Protein AF-A0A9N8YVG3-F1 (afdb_monomer_lite)

InterPro domains:
  IPR013233 Glycosylphosphatidylinositol-mannosyltransferase I, PIG-X/PBN1 [PF08320] (342-556)
  IPR013233 Glycosylphosphatidylinositol-mannosyltransferase I, PIG-X/PBN1 [SM00780] (341-559)
  IPR042322 Protein Pbn1 [PTHR28533] (254-569)

Secondary structure (DSSP, 8-state):
---------------SSSHHHHHHHHHHHHHHHHHHHHHHHHHHHHHHHHHHHHHHT---SEEEEEEE-TTS-GGGGSSSSEEE-SSSEEEEEEEEEEEEEEEEEEHHHHHHHHT-SPPPP--S-EEEEEEEE-GGGGG-TTT-S-PPSEEEEEEE-TT--S-SS--TT-HHHHHHHHHHHHHSTTEEPGGGTT---SS--EEGGGPEEETTTTEEEEEE--SS----GGGSHHHHHHHHHHTSPPPSEEEEEEEEETTTTEEEEEEEEEEEEEEEEEEEEPPTT----EEEEEEEE-TTSSEEEEEEEEET---EEEEEEE----EEPPTT-EEEEE-S--BSS--EEEEEEEE-TT---EEEEEEEEETTEE--HHHHHHH-TT-EEEEEE---TT--TT-HHHHT--STT-EEEEEEEEEE--TTS-EEEEEEEE-EEPPPP--GGGTTTSEEEEEEEPPEEEEEE--TT-------S----TTHHHHTTT--SEEEEEEE-TTTTT--TTGGGSPPEEEEEEE---HHHHHHHHHHHHHHHHHHHHHHHHHHHHHHHHHHHHHHHTTT-

Foldseek 3Di:
DDDDDDDDDDDDDDDDPPPPVVVVVVVVVVVVVVCCVVVVVVVVVVCCVVVVVVVVVLPFQKEKEAEADPPDDPVPQPDDQWADPPQFKIKGAQGFGKIKMKGKDFPQVVCVVQLVDDADDDDFWKKKKKKAAAPVNLRNPPFADRFDHFIKIKIFTPPDPDDQDDDLPRPVVLSVQVVCCSQQVQEDRPVCVPPDDPDHHDDQNLWWGFPPTSITIDGFDDPPDRPFLCNGSVQVVCCVVVPNFGFRMKIWMWTDDPPVRGTMIMIMTMHGDGRDMDMRGHDPPDPRKYKYWYWYQDPVSFKTWTWIDIRSPNDIDTDIDGALDLAQDPPQWAKAWAFPDLEDFKTKIKIKIWDAAPDFWKKKWKFWWAQQKEAAVVVCCVVCVPWPKGKIAARDPPPDQPPVSVVVCPGRHSTHMIMITIDTDDRHHRDIDIDIGIMGGDAHAQDPVCLPVQWDKDKTFGIWMKIFDQDVPDDDDDNPRYQHHPPVCSVCVPRRGRIYTHYHPPVVVVDDPVCVSDGDIYIHIGGYDNNVVVVVVVVVVVVVVVVVVVVVVVVVVVVVVVVVVVVVVVVVD

pLDDT: mean 71.84, std 16.84, range [27.84, 98.44]

Radius of gyration: 35.67 Å; chains: 1; bounding box: 128×99×120 Å

Organism: NCBI:txid144539

Sequence (573 aa):
MQLEMISIMRESRGTKNLKGRQHAQLETQKHISITMIIFYPSVALVIVLVLLPRLALSLARHRYSYVFDSSIPESSIQGDVLKNIGSDTVKISNFTGIKEWKMAVRLGEFTEKILQEELPPWKPEWKVRFQMLSPDAEELAPFLTRALPGFHVGLDLWNASSTPRLDINDEAFVMACRYLYKIFPIFLCPHHEGEHRSHAWIDLKQSITLPRSRTYLHQFHANGRRIVVSDSRFGNYALLKNGWKQPVAIDLNILFDSKNNMDMLELRMLWKLKEQSEEIIRPNQSEERVEVGVFESLHDGNSYIGVRSIIGDNKILPTLVTLPAVYLSKESHFFNSTIPTPHGFHPSFLTEITIPPGSFCEYHIVHSLPDSYFVDPYQIEELFPDGDIEIWGDTDLEKPVNNPTSLYAEGWMSTGSVVKIRTRIDGINASTVKFSLPIHLRYHHAAEYYKYMGYLTVNAFWPYVIENCIDETRVHDEVLFAPVPLPLSLILSEERGRIRYVMPNYDRLGLDSHAKYSYPAESINVPIGESDMSQTILFWTMIAVICGSFWLSMAVIRFVMRMQADKVENKMD

Structure (mmCIF, N/CA/C/O backbone):
data_AF-A0A9N8YVG3-F1
#
_entry.id   AF-A0A9N8YVG3-F1
#
loop_
_atom_site.group_PDB
_atom_site.id
_atom_site.type_symbol
_atom_site.label_atom_id
_atom_site.label_alt_id
_atom_site.label_comp_id
_atom_site.label_asym_id
_atom_site.label_entity_id
_atom_site.label_seq_id
_atom_site.pdbx_PDB_ins_code
_atom_site.Cartn_x
_atom_site.Cartn_y
_atom_site.Cartn_z
_atom_site.occupancy
_atom_site.B_iso_or_equiv
_atom_site.auth_seq_id
_atom_site.auth_comp_id
_atom_site.auth_asym_id
_atom_site.auth_atom_id
_atom_site.pdbx_PDB_model_num
ATOM 1 N N . MET A 1 1 ? -99.533 -69.921 33.816 1.00 36.56 1 MET A N 1
ATOM 2 C CA . MET A 1 1 ? -98.890 -71.215 33.501 1.00 36.56 1 MET A CA 1
ATOM 3 C C . MET A 1 1 ? -97.397 -70.951 33.456 1.00 36.56 1 MET A C 1
ATOM 5 O O . MET A 1 1 ? -96.966 -70.246 32.561 1.00 36.56 1 MET A O 1
ATOM 9 N N . GLN A 1 2 ? -96.735 -71.069 34.611 1.00 29.97 2 GLN A N 1
ATOM 10 C CA . GLN A 1 2 ? -95.995 -72.271 35.056 1.00 29.97 2 GLN A CA 1
ATOM 11 C C . GLN A 1 2 ? -94.694 -72.416 34.246 1.00 29.97 2 GLN A C 1
ATOM 13 O O . GLN A 1 2 ? -94.769 -72.532 33.031 1.00 29.97 2 GLN A O 1
ATOM 18 N N . LEU A 1 3 ? -93.541 -72.100 34.867 1.00 30.67 3 LEU A N 1
ATOM 19 C CA . LEU A 1 3 ? -92.579 -73.068 35.463 1.00 30.67 3 LEU A CA 1
ATOM 20 C C . LEU A 1 3 ? -91.916 -73.873 34.335 1.00 30.67 3 LEU A C 1
ATOM 22 O O . LEU A 1 3 ? -92.625 -74.449 33.528 1.00 30.67 3 LEU A O 1
ATOM 26 N N . GLU A 1 4 ? -90.610 -73.956 34.115 1.00 35.47 4 GLU A N 1
ATOM 27 C CA . GLU A 1 4 ? -89.355 -73.971 34.886 1.00 35.47 4 GLU A CA 1
ATOM 28 C C . GLU A 1 4 ? -88.252 -73.934 33.775 1.00 35.47 4 GLU A C 1
ATOM 30 O O . GLU A 1 4 ? -88.567 -74.122 32.606 1.00 35.47 4 GLU A O 1
ATOM 35 N N . MET A 1 5 ? -86.949 -73.705 33.929 1.00 28.89 5 MET A N 1
ATOM 36 C CA . MET A 1 5 ? -86.030 -73.914 35.031 1.00 28.89 5 MET A CA 1
ATOM 37 C C . MET A 1 5 ? -84.721 -73.173 34.708 1.00 28.89 5 MET A C 1
ATOM 39 O O . MET A 1 5 ? -84.254 -73.115 33.572 1.00 28.89 5 MET A O 1
ATOM 43 N N . ILE A 1 6 ? -84.140 -72.636 35.768 1.00 36.25 6 ILE A N 1
ATOM 44 C CA . ILE A 1 6 ? -82.787 -72.106 35.927 1.00 36.25 6 ILE A CA 1
ATOM 45 C C . ILE A 1 6 ? -81.729 -73.117 35.457 1.00 36.25 6 ILE A C 1
ATOM 47 O O . ILE A 1 6 ? -81.899 -74.299 35.735 1.00 36.25 6 ILE A O 1
ATOM 51 N N . SER A 1 7 ? -80.609 -72.655 34.872 1.00 27.84 7 SER A N 1
ATOM 52 C CA . SER A 1 7 ? -79.250 -73.040 35.318 1.00 27.84 7 SER A CA 1
ATOM 53 C C . SER A 1 7 ? -78.126 -72.522 34.397 1.00 27.84 7 SER A C 1
ATOM 55 O O . SER A 1 7 ? -77.933 -73.023 33.297 1.00 27.84 7 SER A O 1
ATOM 57 N N . ILE A 1 8 ? -77.355 -71.566 34.944 1.00 30.44 8 ILE A N 1
ATOM 58 C CA . ILE A 1 8 ? -75.891 -71.385 34.800 1.00 30.44 8 ILE A CA 1
ATOM 59 C C . ILE A 1 8 ? -75.408 -70.809 33.444 1.00 30.44 8 ILE A C 1
ATOM 61 O O . ILE A 1 8 ? -75.393 -71.473 32.419 1.00 30.44 8 ILE A O 1
ATOM 65 N N . MET A 1 9 ? -75.141 -69.492 33.354 1.00 29.53 9 MET A N 1
ATOM 66 C CA . MET A 1 9 ? -73.842 -68.833 33.660 1.00 29.53 9 MET A CA 1
ATOM 67 C C . MET A 1 9 ? -72.653 -69.505 32.940 1.00 29.53 9 MET A C 1
ATOM 69 O O . MET A 1 9 ? -72.474 -70.701 33.030 1.00 29.53 9 MET A O 1
ATOM 73 N N . ARG A 1 10 ? -71.719 -68.838 32.270 1.00 32.53 10 ARG A N 1
ATOM 74 C CA . ARG A 1 10 ? -71.312 -67.436 32.208 1.00 32.53 10 ARG A CA 1
ATOM 75 C C . ARG A 1 10 ? -70.245 -67.375 31.100 1.00 32.53 10 ARG A C 1
ATOM 77 O O . ARG A 1 10 ? -69.530 -68.345 30.885 1.00 32.53 10 ARG A O 1
ATOM 84 N N . GLU A 1 11 ? -70.093 -66.195 30.507 1.00 37.47 11 GLU A N 1
ATOM 85 C CA . GLU A 1 11 ? -68.784 -65.687 30.067 1.00 37.47 11 GLU A CA 1
ATOM 86 C C . GLU A 1 11 ? -68.186 -66.230 28.754 1.00 37.47 11 GLU A C 1
ATOM 88 O O . GLU A 1 11 ? -67.237 -66.998 28.737 1.00 37.47 11 GLU A O 1
ATOM 93 N N . SER A 1 12 ? -68.681 -65.723 27.620 1.00 35.38 12 SER A N 1
ATOM 94 C CA . SER A 1 12 ? -67.827 -65.379 26.466 1.00 35.38 12 SER A CA 1
ATOM 95 C C . SER A 1 12 ? -68.665 -64.683 25.397 1.00 35.38 12 SER A C 1
ATOM 97 O O . SER A 1 12 ? -69.186 -65.326 24.491 1.00 35.38 12 SER A O 1
ATOM 99 N N . ARG A 1 13 ? -68.862 -63.365 25.529 1.00 40.19 13 ARG A N 1
ATOM 100 C CA . ARG A 1 13 ? -69.284 -62.459 24.439 1.00 40.19 13 ARG A CA 1
ATOM 101 C C . ARG A 1 13 ? -69.320 -61.032 24.972 1.00 40.19 13 ARG A C 1
ATOM 103 O O . ARG A 1 13 ? -70.320 -60.591 25.524 1.00 40.19 13 ARG A O 1
ATOM 110 N N . GLY A 1 14 ? -68.211 -60.312 24.825 1.00 45.19 14 GLY A N 1
ATOM 111 C CA . GLY A 1 14 ? -68.167 -58.924 25.280 1.00 45.19 14 GLY A CA 1
ATOM 112 C C . GLY A 1 14 ? -66.909 -58.127 24.958 1.00 45.19 14 GLY A C 1
ATOM 113 O O . GLY A 1 14 ? -66.644 -57.167 25.661 1.00 45.19 14 GLY A O 1
ATOM 114 N N . THR A 1 15 ? -66.114 -58.476 23.942 1.00 43.78 15 THR A N 1
ATOM 115 C CA . THR A 1 15 ? -64.891 -57.710 23.615 1.00 43.78 15 THR A CA 1
ATOM 116 C C . THR A 1 15 ? -64.570 -57.718 22.120 1.00 43.78 15 THR A C 1
ATOM 118 O O . THR A 1 15 ? -63.541 -58.232 21.696 1.00 43.78 15 THR A O 1
ATOM 121 N N . LYS A 1 16 ? -65.428 -57.128 21.276 1.00 45.59 16 LYS A N 1
ATOM 122 C CA . LYS A 1 16 ? -65.040 -56.856 19.873 1.00 45.59 16 LYS A CA 1
ATOM 123 C C . LYS A 1 16 ? -65.354 -55.467 19.315 1.00 45.59 16 LYS A C 1
ATOM 125 O O . LYS A 1 16 ? -65.009 -55.231 18.170 1.00 45.59 16 LYS A O 1
ATOM 130 N N . ASN A 1 17 ? -65.873 -54.514 20.098 1.00 48.78 17 ASN A N 1
ATOM 131 C CA . ASN A 1 17 ? -66.231 -53.190 19.552 1.00 48.78 17 ASN A CA 1
ATOM 132 C C . ASN A 1 17 ? -65.726 -51.957 20.327 1.00 48.78 17 ASN A C 1
ATOM 134 O O . ASN A 1 17 ? -66.303 -50.883 20.203 1.00 48.78 17 ASN A O 1
ATOM 138 N N . LEU A 1 18 ? -64.608 -52.061 21.060 1.00 48.44 18 LEU A N 1
ATOM 139 C CA . LEU A 1 18 ? -63.914 -50.878 21.615 1.00 48.44 18 LEU A CA 1
ATOM 140 C C . LEU A 1 18 ? -62.474 -50.657 21.114 1.00 48.44 18 LEU A C 1
ATOM 142 O O . LEU A 1 18 ? -61.937 -49.570 21.302 1.00 48.44 18 LEU A O 1
ATOM 146 N N . LYS A 1 19 ? -61.860 -51.613 20.400 1.00 45.62 19 LYS A N 1
ATOM 147 C CA . LYS A 1 19 ? -60.481 -51.456 19.888 1.00 45.62 19 LYS A CA 1
ATOM 148 C C . LYS A 1 19 ? -60.361 -50.606 18.614 1.00 45.62 19 LYS A C 1
ATOM 150 O O . LYS A 1 19 ? -59.285 -50.087 18.351 1.00 45.62 19 LYS A O 1
ATOM 155 N N . GLY A 1 20 ? -61.445 -50.409 17.857 1.00 46.62 20 GLY A N 1
ATOM 156 C CA . GLY A 1 20 ? -61.409 -49.640 16.602 1.00 46.62 20 GLY A CA 1
ATOM 157 C C . GLY A 1 20 ? -61.396 -48.115 16.781 1.00 46.62 20 GLY A C 1
ATOM 158 O O . GLY A 1 20 ? -60.776 -47.413 15.993 1.00 46.62 20 GLY A O 1
ATOM 159 N N . ARG A 1 21 ? -62.032 -47.583 17.837 1.00 47.38 21 ARG A N 1
ATOM 160 C CA . ARG A 1 21 ? -62.096 -46.125 18.075 1.00 47.38 21 ARG A CA 1
ATOM 161 C C . ARG A 1 21 ? -60.892 -45.567 18.836 1.00 47.38 21 ARG A C 1
ATOM 163 O O . ARG A 1 21 ? -60.502 -44.436 18.574 1.00 47.38 21 ARG A O 1
ATOM 170 N N . GLN A 1 22 ? -60.261 -46.357 19.708 1.00 49.31 22 GLN A N 1
ATOM 171 C CA . GLN A 1 22 ? -59.043 -45.921 20.403 1.00 49.31 22 GLN A CA 1
ATOM 172 C C . GLN A 1 22 ? -57.807 -45.916 19.489 1.00 49.31 22 GLN A C 1
ATOM 174 O O . GLN A 1 22 ? -56.940 -45.070 19.671 1.00 49.31 22 GLN A O 1
ATOM 179 N N . HIS A 1 23 ? -57.746 -46.775 18.462 1.00 52.50 23 HIS A N 1
ATOM 180 C CA . HIS A 1 23 ? -56.621 -46.778 17.516 1.00 52.50 23 HIS A CA 1
ATOM 181 C C . HIS A 1 23 ? -56.635 -45.556 16.582 1.00 52.50 23 HIS A C 1
ATOM 183 O O . HIS A 1 23 ? -55.593 -44.948 16.357 1.00 52.50 23 HIS A O 1
ATOM 189 N N . ALA A 1 24 ? -57.821 -45.129 16.133 1.00 53.97 24 ALA A N 1
ATOM 190 C CA . ALA A 1 24 ? -57.967 -43.947 15.282 1.00 53.97 24 ALA A CA 1
ATOM 191 C C . ALA A 1 24 ? -57.684 -42.627 16.031 1.00 53.97 24 ALA A C 1
ATOM 193 O O . ALA A 1 24 ? -57.132 -41.698 15.442 1.00 53.97 24 ALA A O 1
ATOM 194 N N . GLN A 1 25 ? -58.006 -42.540 17.332 1.00 52.88 25 GLN A N 1
ATOM 195 C CA . GLN A 1 25 ? -57.648 -41.379 18.164 1.00 52.88 25 GLN A CA 1
ATOM 196 C C . GLN A 1 25 ? -56.152 -41.340 18.509 1.00 52.88 25 GLN A C 1
ATOM 198 O O . GLN A 1 25 ? -55.569 -40.261 18.552 1.00 52.88 25 GLN A O 1
ATOM 203 N N . LEU A 1 26 ? -55.504 -42.495 18.695 1.00 53.09 26 LEU A N 1
ATOM 204 C CA . LEU A 1 26 ? -54.068 -42.549 18.980 1.00 53.09 26 LEU A CA 1
ATOM 205 C C . LEU A 1 26 ? -53.206 -42.228 17.742 1.00 53.09 26 LEU A C 1
ATOM 207 O O . LEU A 1 26 ? -52.159 -41.599 17.878 1.00 53.09 26 LEU A O 1
ATOM 211 N N . GLU A 1 27 ? -53.642 -42.610 16.536 1.00 53.16 27 GLU A N 1
ATOM 212 C CA . GLU A 1 27 ? -52.952 -42.267 15.279 1.00 53.16 27 GLU A CA 1
ATOM 213 C C . GLU A 1 27 ? -53.104 -40.793 14.902 1.00 53.16 27 GLU A C 1
ATOM 215 O O . GLU A 1 27 ? -52.125 -40.159 14.506 1.00 53.16 27 GLU A O 1
ATOM 220 N N . THR A 1 28 ? -54.286 -40.203 15.100 1.00 54.78 28 THR A N 1
ATOM 221 C CA . THR A 1 28 ? -54.475 -38.759 14.877 1.00 54.78 28 THR A CA 1
ATOM 222 C C . THR A 1 28 ? -53.720 -37.917 15.907 1.00 54.78 28 THR A C 1
ATOM 224 O O . THR A 1 28 ? -53.119 -36.910 15.539 1.00 54.78 28 THR A O 1
ATOM 227 N N . GLN A 1 29 ? -53.637 -38.354 17.168 1.00 51.03 29 GLN A N 1
ATOM 228 C CA . GLN A 1 29 ? -52.849 -37.661 18.193 1.00 51.03 29 GLN A CA 1
ATOM 229 C C . GLN A 1 29 ? -51.329 -37.820 17.979 1.00 51.03 29 GLN A C 1
ATOM 231 O O . GLN A 1 29 ? -50.582 -36.866 18.204 1.00 51.03 29 GLN A O 1
ATOM 236 N N . LYS A 1 30 ? -50.858 -38.967 17.457 1.00 52.41 30 LYS A N 1
ATOM 237 C CA . LYS A 1 30 ? -49.458 -39.137 17.020 1.00 52.41 30 LYS A CA 1
ATOM 238 C C . LYS A 1 30 ? -49.111 -38.261 15.820 1.00 52.41 30 LYS A C 1
ATOM 240 O O . LYS A 1 30 ? -48.041 -37.658 15.821 1.00 52.41 30 LYS A O 1
ATOM 245 N N . HIS A 1 31 ? -49.998 -38.144 14.832 1.00 52.66 31 HIS A N 1
ATOM 246 C CA . HIS A 1 31 ? -49.749 -37.274 13.683 1.00 52.66 31 HIS A CA 1
ATOM 247 C C . HIS A 1 31 ? -49.721 -35.795 14.073 1.00 52.66 31 HIS A C 1
ATOM 249 O O . HIS A 1 31 ? -48.783 -35.110 13.689 1.00 52.66 31 HIS A O 1
ATOM 255 N N . ILE A 1 32 ? -50.639 -35.321 14.923 1.00 53.12 32 ILE A N 1
ATOM 256 C CA . ILE A 1 32 ? -50.623 -33.927 15.401 1.00 53.12 32 ILE A CA 1
ATOM 257 C C . ILE A 1 32 ? -49.344 -33.628 16.202 1.00 53.12 32 ILE A C 1
ATOM 259 O O . ILE A 1 32 ? -48.733 -32.576 16.012 1.00 53.12 32 ILE A O 1
ATOM 263 N N . SER A 1 33 ? -48.882 -34.567 17.036 1.00 51.03 33 SER A N 1
ATOM 264 C CA . SER A 1 33 ? -47.662 -34.376 17.828 1.00 51.03 33 SER A CA 1
ATOM 265 C C . SER A 1 33 ? -46.388 -34.401 16.972 1.00 51.03 33 SER A C 1
ATOM 267 O O . SER A 1 33 ? -45.477 -33.621 17.229 1.00 51.03 33 SER A O 1
ATOM 269 N N . ILE A 1 34 ? -46.319 -35.237 15.930 1.00 53.53 34 ILE A N 1
ATOM 270 C CA . ILE A 1 34 ? -45.168 -35.286 15.011 1.00 53.53 34 ILE A CA 1
ATOM 271 C C . ILE A 1 34 ? -45.144 -34.051 14.099 1.00 53.53 34 ILE A C 1
ATOM 273 O O . ILE A 1 34 ? -44.081 -33.471 13.892 1.00 53.53 34 ILE A O 1
ATOM 277 N N . THR A 1 35 ? -46.296 -33.581 13.608 1.00 52.19 35 THR A N 1
ATOM 278 C CA . THR A 1 35 ? -46.354 -32.356 12.799 1.00 52.19 35 THR A CA 1
ATOM 279 C C . THR A 1 35 ? -45.975 -31.124 13.624 1.00 52.19 35 THR A C 1
ATOM 281 O O . THR A 1 35 ? -45.230 -30.292 13.120 1.00 52.19 35 THR A O 1
ATOM 284 N N . MET A 1 36 ? -46.373 -31.029 14.901 1.00 49.59 36 MET A N 1
ATOM 285 C CA . MET A 1 36 ? -45.924 -29.948 15.796 1.00 49.59 36 MET A CA 1
ATOM 286 C C . MET A 1 36 ? -44.421 -30.007 16.103 1.00 49.59 36 MET A C 1
ATOM 288 O O . MET A 1 36 ? -43.774 -28.962 16.110 1.00 49.59 36 MET A O 1
ATOM 292 N N . ILE A 1 37 ? -43.856 -31.202 16.309 1.00 53.69 37 ILE A N 1
ATOM 293 C CA . ILE A 1 37 ? -42.420 -31.382 16.590 1.00 53.69 37 ILE A CA 1
ATOM 294 C C . ILE A 1 37 ? -41.556 -31.080 15.360 1.00 53.69 37 ILE A C 1
ATOM 296 O O . ILE A 1 37 ? -40.416 -30.669 15.528 1.00 53.69 37 ILE A O 1
ATOM 300 N N . ILE A 1 38 ? -42.076 -31.230 14.138 1.00 54.78 38 ILE A N 1
ATOM 301 C CA . ILE A 1 38 ? -41.337 -30.894 12.912 1.00 54.78 38 ILE A CA 1
ATOM 302 C C . ILE A 1 38 ? -41.535 -29.421 12.527 1.00 54.78 38 ILE A C 1
ATOM 304 O O . ILE A 1 38 ? -40.559 -28.765 12.181 1.00 54.78 38 ILE A O 1
ATOM 308 N N . PHE A 1 39 ? -42.748 -28.861 12.646 1.00 54.56 39 PHE A N 1
ATOM 309 C CA . PHE A 1 39 ? -43.013 -27.472 12.241 1.00 54.56 39 PHE A CA 1
ATOM 310 C C . PHE A 1 39 ? -42.345 -26.433 13.149 1.00 54.56 39 PHE A C 1
ATOM 312 O O . PHE A 1 39 ? -41.814 -25.443 12.643 1.00 54.56 39 PHE A O 1
ATOM 319 N N . TYR A 1 40 ? -42.338 -26.641 14.471 1.00 58.41 40 TYR A N 1
ATOM 320 C CA . TYR A 1 40 ? -41.759 -25.676 15.413 1.00 58.41 40 TYR A CA 1
ATOM 321 C C . TYR A 1 40 ? -40.253 -25.435 15.236 1.00 58.41 40 TYR A C 1
ATOM 323 O O . TYR A 1 40 ? -39.871 -24.266 15.182 1.00 58.41 40 TYR A O 1
ATOM 331 N N . PRO A 1 41 ? -39.384 -26.455 15.103 1.00 61.75 41 PRO A N 1
ATOM 332 C CA . PRO A 1 41 ? -37.966 -26.217 14.874 1.00 61.75 41 PRO A CA 1
ATOM 333 C C . PRO A 1 41 ? -37.706 -25.613 13.498 1.00 61.75 41 PRO A C 1
ATOM 335 O O . PRO A 1 41 ? -36.829 -24.771 13.403 1.00 61.75 41 PRO A O 1
ATOM 338 N N . SER A 1 42 ? -38.481 -25.932 12.454 1.00 61.41 42 SER A N 1
ATOM 339 C CA . SER A 1 42 ? -38.318 -25.273 11.149 1.00 61.41 42 SER A CA 1
ATOM 340 C C . SER A 1 42 ? -38.755 -23.805 11.159 1.00 61.41 42 SER A C 1
ATOM 342 O O . SER A 1 42 ? -38.078 -22.975 10.564 1.00 61.41 42 SER A O 1
ATOM 344 N N . VAL A 1 43 ? -39.825 -23.444 11.875 1.00 71.19 43 VAL A N 1
ATOM 345 C CA . VAL A 1 43 ? -40.247 -22.039 12.011 1.00 71.19 43 VAL A CA 1
ATOM 346 C C . VAL A 1 43 ? -39.293 -21.274 12.926 1.00 71.19 43 VAL A C 1
ATOM 348 O O . VAL A 1 43 ? -38.905 -20.162 12.590 1.00 71.19 43 VAL A O 1
ATOM 351 N N . ALA A 1 44 ? -38.845 -21.872 14.033 1.00 70.81 44 ALA A N 1
ATOM 352 C CA . ALA A 1 44 ? -37.829 -21.280 14.896 1.00 70.81 44 ALA A CA 1
ATOM 353 C C . ALA A 1 44 ? -36.493 -21.121 14.160 1.00 70.81 44 ALA A C 1
ATOM 355 O O . ALA A 1 44 ? -35.896 -20.063 14.263 1.00 70.81 44 ALA A O 1
ATOM 356 N N . LEU A 1 45 ? -36.063 -22.103 13.361 1.00 72.19 45 LEU A N 1
ATOM 357 C CA . LEU A 1 45 ? -34.856 -22.030 12.536 1.00 72.19 45 LEU A CA 1
ATOM 358 C C . LEU A 1 45 ? -34.985 -20.958 11.454 1.00 72.19 45 LEU A C 1
ATOM 360 O O . LEU A 1 45 ? -34.037 -20.220 11.247 1.00 72.19 45 LEU A O 1
ATOM 364 N N . VAL A 1 46 ? -36.140 -20.814 10.800 1.00 71.62 46 VAL A N 1
ATOM 365 C CA . VAL A 1 46 ? -36.370 -19.737 9.822 1.00 71.62 46 VAL A CA 1
ATOM 366 C C . VAL A 1 46 ? -36.404 -18.373 10.511 1.00 71.62 46 VAL A C 1
ATOM 368 O O . VAL A 1 46 ? -35.791 -17.437 10.019 1.00 71.62 46 VAL A O 1
ATOM 371 N N . ILE A 1 47 ? -37.043 -18.244 11.675 1.00 71.00 47 ILE A N 1
ATOM 372 C CA . ILE A 1 47 ? -37.036 -17.003 12.463 1.00 71.00 47 ILE A CA 1
ATOM 373 C C . ILE A 1 47 ? -35.615 -16.675 12.933 1.00 71.00 47 ILE A C 1
ATOM 375 O O . ILE A 1 47 ? -35.196 -15.534 12.824 1.00 71.00 47 ILE A O 1
ATOM 379 N N . VAL A 1 48 ? -34.853 -17.663 13.394 1.00 70.81 48 VAL A N 1
ATOM 380 C CA . VAL A 1 48 ? -33.447 -17.542 13.799 1.00 70.81 48 VAL A CA 1
ATOM 381 C C . VAL A 1 48 ? -32.588 -17.158 12.593 1.00 70.81 48 VAL A C 1
ATOM 383 O O . VAL A 1 48 ? -31.887 -16.163 12.667 1.00 70.81 48 VAL A O 1
ATOM 386 N N . LEU A 1 49 ? -32.717 -17.828 11.447 1.00 65.06 49 LEU A N 1
ATOM 387 C CA . LEU A 1 49 ? -31.974 -17.535 10.215 1.00 65.06 49 LEU A CA 1
ATOM 388 C C . LEU A 1 49 ? -32.376 -16.215 9.544 1.00 65.06 49 LEU A C 1
ATOM 390 O O . LEU A 1 49 ? -31.569 -15.655 8.815 1.00 65.06 49 LEU A O 1
ATOM 394 N N . VAL A 1 50 ? -33.589 -15.702 9.767 1.00 63.62 50 VAL A N 1
ATOM 395 C CA . VAL A 1 50 ? -34.060 -14.427 9.193 1.00 63.62 50 VAL A CA 1
ATOM 396 C C . VAL A 1 50 ? -33.837 -13.256 10.155 1.00 63.62 50 VAL A C 1
ATOM 398 O O . VAL A 1 50 ? -33.529 -12.148 9.714 1.00 63.62 50 VAL A O 1
ATOM 401 N N . LEU A 1 51 ? -33.957 -13.474 11.468 1.00 56.75 51 LEU A N 1
ATOM 402 C CA . LEU A 1 51 ? -33.725 -12.443 12.480 1.00 56.75 51 LEU A CA 1
ATOM 403 C C . LEU A 1 51 ? -32.256 -12.321 12.878 1.00 56.75 51 LEU A C 1
ATOM 405 O O . LEU A 1 51 ? -31.842 -11.196 13.126 1.00 56.75 51 LEU A O 1
ATOM 409 N N . LEU A 1 52 ? -31.453 -13.395 12.910 1.00 53.81 52 LEU A N 1
ATOM 410 C CA . LEU A 1 52 ? -30.021 -13.299 13.246 1.00 53.81 52 LEU A CA 1
ATOM 411 C C . LEU A 1 52 ? -29.243 -12.396 12.291 1.00 53.81 52 LEU A C 1
ATOM 413 O O . LEU A 1 52 ? -28.493 -11.573 12.799 1.00 53.81 52 LEU A O 1
ATOM 417 N N . PRO A 1 53 ? -29.430 -12.443 10.957 1.00 46.28 53 PRO A N 1
ATOM 418 C CA . PRO A 1 53 ? -28.762 -11.503 10.063 1.00 46.28 53 PRO A CA 1
ATOM 419 C C . PRO A 1 53 ? -29.232 -10.068 10.300 1.00 46.28 53 PRO A C 1
ATOM 421 O O . PRO A 1 53 ? -28.428 -9.146 10.278 1.00 46.28 53 PRO A O 1
ATOM 424 N N . ARG A 1 54 ? -30.522 -9.859 10.599 1.00 45.81 54 ARG A N 1
ATOM 425 C CA . ARG A 1 54 ? -31.056 -8.524 10.922 1.00 45.81 54 ARG A CA 1
ATOM 426 C C . ARG A 1 54 ? -30.563 -7.998 12.276 1.00 45.81 54 ARG A C 1
ATOM 428 O O . ARG A 1 54 ? -30.369 -6.797 12.415 1.00 45.81 54 ARG A O 1
ATOM 435 N N . LEU A 1 55 ? -30.323 -8.880 13.247 1.00 48.56 55 LEU A N 1
ATOM 436 C CA . LEU A 1 55 ? -29.677 -8.569 14.527 1.00 48.56 55 LEU A CA 1
ATOM 437 C C . LEU A 1 55 ? -28.173 -8.330 14.361 1.00 48.56 55 LEU A C 1
ATOM 439 O O . LEU A 1 55 ? -27.641 -7.426 14.996 1.00 48.56 55 LEU A O 1
ATOM 443 N N . ALA A 1 56 ? -27.510 -9.068 13.472 1.00 44.72 56 ALA A N 1
ATOM 444 C CA . ALA A 1 56 ? -26.114 -8.854 13.109 1.00 44.72 56 ALA A CA 1
ATOM 445 C C . ALA A 1 56 ? -25.922 -7.550 12.319 1.00 44.72 56 ALA A C 1
ATOM 447 O O . ALA A 1 56 ? -24.886 -6.920 12.434 1.00 44.72 56 ALA A O 1
ATOM 448 N N . LEU A 1 57 ? -26.936 -7.078 11.587 1.00 42.69 57 LEU A N 1
ATOM 449 C CA . LEU A 1 57 ? -26.937 -5.764 10.930 1.00 42.69 57 LEU A CA 1
ATOM 450 C C . LEU A 1 57 ? -27.381 -4.607 11.842 1.00 42.69 57 LEU A C 1
ATOM 452 O O . LEU A 1 57 ? -27.299 -3.452 11.431 1.00 42.69 57 LEU A O 1
ATOM 456 N N . SER A 1 58 ? -27.744 -4.873 13.104 1.00 44.09 58 SER A N 1
ATOM 457 C CA . SER A 1 58 ? -27.836 -3.849 14.162 1.00 44.09 58 SER A CA 1
ATOM 458 C C . SER A 1 58 ? -26.438 -3.451 14.678 1.00 44.09 58 SER A C 1
ATOM 460 O O . SER A 1 58 ? -26.254 -3.136 15.861 1.00 44.09 58 SER A O 1
ATOM 462 N N . LEU A 1 59 ? -25.436 -3.478 13.803 1.00 56.72 59 LEU A N 1
ATOM 463 C CA . LEU A 1 59 ? -24.123 -2.915 14.066 1.00 56.72 59 LEU A CA 1
ATOM 464 C C . LEU A 1 59 ? -24.292 -1.414 14.286 1.00 56.72 59 LEU A C 1
ATOM 466 O O . LEU A 1 59 ? -25.010 -0.729 13.554 1.00 56.72 59 LEU A O 1
ATOM 470 N N . ALA A 1 60 ? -23.662 -0.906 15.341 1.00 57.44 60 ALA A N 1
ATOM 471 C CA . ALA A 1 60 ? -23.578 0.523 15.570 1.00 57.44 60 ALA A CA 1
ATOM 472 C C . ALA A 1 60 ? -23.027 1.196 14.303 1.00 57.44 60 ALA A C 1
ATOM 474 O O . ALA A 1 60 ? -21.926 0.871 13.857 1.00 57.44 60 ALA A O 1
ATOM 475 N N . ARG A 1 61 ? -23.797 2.120 13.708 1.00 80.44 61 ARG A N 1
ATOM 476 C CA . ARG A 1 61 ? -23.376 2.842 12.492 1.00 80.44 61 ARG A CA 1
ATOM 477 C C . ARG A 1 61 ? -22.125 3.672 12.739 1.00 80.44 61 ARG A C 1
ATOM 479 O O . ARG A 1 61 ? -21.357 3.898 11.812 1.00 80.44 61 ARG A O 1
ATOM 486 N N . HIS A 1 62 ? -21.930 4.106 13.983 1.00 85.56 62 HIS A N 1
ATOM 487 C CA . HIS A 1 62 ? -20.745 4.813 14.435 1.00 85.56 62 HIS A CA 1
ATOM 488 C C . HIS A 1 62 ? -20.090 4.058 15.582 1.00 85.56 62 HIS A C 1
ATOM 490 O O . HIS A 1 62 ? -20.741 3.720 16.574 1.00 85.56 62 HIS A O 1
ATOM 496 N N . ARG A 1 63 ? -18.783 3.867 15.465 1.00 89.00 63 ARG A N 1
ATOM 497 C CA . ARG A 1 63 ? -17.933 3.301 16.499 1.00 89.00 63 ARG A CA 1
ATOM 498 C C . ARG A 1 63 ? -16.776 4.247 16.763 1.00 89.00 63 ARG A C 1
ATOM 500 O O . ARG A 1 63 ? -16.109 4.700 15.836 1.00 89.00 63 ARG A O 1
ATOM 507 N N . TYR A 1 64 ? -16.536 4.519 18.032 1.00 90.88 64 TYR A N 1
ATOM 508 C CA . TYR A 1 64 ? -15.368 5.233 18.511 1.00 90.88 64 TYR A CA 1
ATOM 509 C C . TYR A 1 64 ? -14.554 4.277 19.372 1.00 90.88 64 TYR A C 1
ATOM 511 O O . TYR A 1 64 ? -15.097 3.642 20.273 1.00 90.88 64 TYR A O 1
ATOM 519 N N . SER A 1 65 ? -13.271 4.131 19.074 1.00 90.06 65 SER A N 1
ATOM 520 C CA . SER A 1 65 ? -12.360 3.266 19.821 1.00 90.06 65 SER A CA 1
ATOM 521 C C . SER A 1 65 ? -11.135 4.063 20.232 1.00 90.06 65 SER A C 1
ATOM 523 O O . SER A 1 65 ? -10.515 4.724 19.410 1.00 90.06 65 SER A O 1
ATOM 525 N N . TYR A 1 66 ? -10.809 4.031 21.514 1.00 90.12 66 TYR A N 1
ATOM 526 C CA . TYR A 1 66 ? -9.691 4.754 22.102 1.00 90.12 66 TYR A CA 1
ATOM 527 C C . TYR A 1 66 ? -8.727 3.718 22.656 1.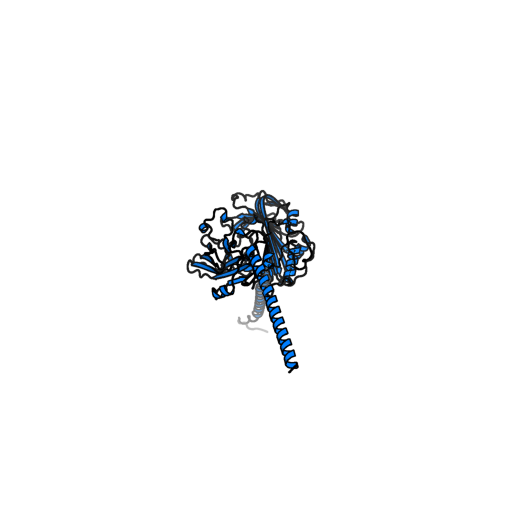00 90.12 66 TYR A C 1
ATOM 529 O O . TYR A 1 66 ? -9.128 2.929 23.502 1.00 90.12 66 TYR A O 1
ATOM 537 N N . VAL A 1 67 ? -7.491 3.685 22.166 1.00 87.31 67 VAL A N 1
ATOM 538 C CA . VAL A 1 67 ? -6.453 2.762 22.643 1.00 87.31 67 VAL A CA 1
ATOM 539 C C . VAL A 1 67 ? -5.301 3.548 23.237 1.00 87.31 67 VAL A C 1
ATOM 541 O O . VAL A 1 67 ? -4.710 4.392 22.558 1.00 87.31 67 VAL A O 1
ATOM 544 N N . PHE A 1 68 ? -5.011 3.290 24.510 1.00 85.25 68 PHE A N 1
ATOM 545 C CA . PHE A 1 68 ? -3.905 3.932 25.209 1.00 85.25 68 PHE A CA 1
ATOM 546 C C . PHE A 1 68 ? -2.564 3.630 24.542 1.00 85.25 68 PHE A C 1
ATOM 548 O O . PHE A 1 68 ? -2.336 2.543 24.010 1.00 85.25 68 PHE A O 1
ATOM 555 N N . ASP A 1 69 ? -1.674 4.616 24.587 1.00 79.56 69 ASP A N 1
ATOM 556 C CA . ASP A 1 69 ? -0.275 4.401 24.242 1.00 79.56 69 ASP A CA 1
ATOM 557 C C . ASP A 1 69 ? 0.345 3.419 25.252 1.00 79.56 69 ASP A C 1
ATOM 559 O O . ASP A 1 69 ? 0.153 3.561 26.460 1.00 79.56 69 ASP A O 1
ATOM 563 N N . SER A 1 70 ? 1.106 2.443 24.752 1.00 69.25 70 SER A N 1
ATOM 564 C CA . SER A 1 70 ? 1.842 1.434 25.534 1.00 69.25 70 SER A CA 1
ATOM 565 C C . SER A 1 70 ? 2.734 1.996 26.653 1.00 69.25 70 SER A C 1
ATOM 567 O O . SER A 1 70 ? 3.146 1.262 27.546 1.00 69.25 70 SER A O 1
ATOM 569 N N . SER A 1 71 ? 3.049 3.291 26.606 1.00 65.62 71 SER A N 1
ATOM 570 C CA . SER A 1 71 ? 3.836 3.998 27.620 1.00 65.62 71 SER A CA 1
ATOM 571 C C . SER A 1 71 ? 3.056 4.397 28.884 1.00 65.62 71 SER A C 1
ATOM 573 O O . SER A 1 71 ? 3.661 4.894 29.838 1.00 65.62 71 SER A O 1
ATOM 575 N N . ILE A 1 72 ? 1.735 4.205 28.920 1.00 65.69 72 ILE A N 1
ATOM 576 C CA . ILE A 1 72 ? 0.876 4.612 30.039 1.00 65.69 72 ILE A CA 1
ATOM 577 C C . ILE A 1 72 ? 0.685 3.422 31.000 1.00 65.69 72 ILE A C 1
ATOM 579 O O . ILE A 1 72 ? 0.412 2.320 30.542 1.00 65.69 72 ILE A O 1
ATOM 583 N N . PRO A 1 73 ? 0.834 3.603 32.326 1.00 67.12 73 PRO A N 1
ATOM 584 C CA . PRO A 1 73 ? 0.735 2.504 33.288 1.00 67.12 73 PRO A CA 1
ATOM 585 C C . PRO A 1 73 ? -0.672 1.874 33.366 1.00 67.12 73 PRO A C 1
ATOM 587 O O . PRO A 1 73 ? -1.678 2.591 33.358 1.00 67.12 73 PRO A O 1
ATOM 590 N N . GLU A 1 74 ? -0.712 0.549 33.580 1.00 63.00 74 GLU A N 1
ATOM 591 C CA . GLU A 1 74 ? -1.911 -0.324 33.668 1.00 63.00 74 GLU A CA 1
ATOM 592 C C . GLU A 1 74 ? -2.974 0.112 34.691 1.00 63.00 74 GLU A C 1
ATOM 594 O O . GLU A 1 74 ? -4.122 -0.329 34.673 1.00 63.00 74 GLU A O 1
ATOM 599 N N . SER A 1 75 ? -2.629 1.007 35.616 1.00 60.66 75 SER A N 1
ATOM 600 C CA . SER A 1 75 ? -3.571 1.550 36.598 1.00 60.66 75 SER A CA 1
ATOM 601 C C . SER A 1 75 ? -4.477 2.659 36.045 1.00 60.66 75 SER A C 1
ATOM 603 O O . SER A 1 75 ? -5.354 3.142 36.765 1.00 60.66 75 SER A O 1
ATOM 605 N N . SER A 1 76 ? -4.292 3.076 34.790 1.00 58.94 76 SER A N 1
ATOM 606 C CA . SER A 1 76 ? -4.951 4.251 34.207 1.00 58.94 76 SER A CA 1
ATOM 607 C C . SER A 1 76 ? -6.409 4.036 33.770 1.00 58.94 76 SER A C 1
ATOM 609 O O . SER A 1 76 ? -7.154 5.015 33.703 1.00 58.94 76 SER A O 1
ATOM 611 N N . ILE A 1 77 ? -6.887 2.794 33.582 1.00 64.44 77 ILE A N 1
ATOM 612 C CA . ILE A 1 77 ? -8.319 2.512 33.311 1.00 64.44 77 ILE A CA 1
ATOM 613 C C . ILE A 1 77 ? -9.177 2.483 34.599 1.00 64.44 77 ILE A C 1
ATOM 615 O O . ILE A 1 77 ? -10.269 1.909 34.642 1.00 64.44 77 ILE A O 1
ATOM 619 N N . GLN A 1 78 ? -8.740 3.109 35.692 1.00 60.09 78 GLN A N 1
ATOM 620 C CA . GLN A 1 78 ? -9.601 3.247 36.867 1.00 60.09 78 GLN A CA 1
ATOM 621 C C . GLN A 1 78 ? -10.714 4.275 36.615 1.00 60.09 78 GLN A C 1
ATOM 623 O O . GLN A 1 78 ? -10.515 5.472 36.772 1.00 60.09 78 GLN A O 1
ATOM 628 N N . GLY A 1 79 ? -11.893 3.772 36.225 1.00 61.66 79 GLY A N 1
ATOM 629 C CA . GLY A 1 79 ? -13.244 4.313 36.472 1.00 61.66 79 GLY A CA 1
ATOM 630 C C . GLY A 1 79 ? -13.662 5.640 35.824 1.00 61.66 79 GLY A C 1
ATOM 631 O O . GLY A 1 79 ? -14.835 5.794 35.491 1.00 61.66 79 GLY A O 1
ATOM 632 N N . ASP A 1 80 ? -12.740 6.573 35.609 1.00 79.75 80 ASP A N 1
ATOM 633 C CA . ASP A 1 80 ? -13.062 7.968 35.285 1.00 79.75 80 ASP A CA 1
ATOM 634 C C . ASP A 1 80 ? -12.794 8.341 33.824 1.00 79.75 80 ASP A C 1
ATOM 636 O O . ASP A 1 80 ? -13.229 9.402 33.361 1.00 79.75 80 ASP A O 1
ATOM 640 N N . VAL A 1 81 ? -12.108 7.472 33.075 1.00 87.06 81 VAL A N 1
ATOM 641 C CA . VAL A 1 81 ? -11.777 7.756 31.675 1.00 87.06 81 VAL A CA 1
ATOM 642 C C . VAL A 1 81 ? -13.036 7.794 30.824 1.00 87.06 81 VAL A C 1
ATOM 644 O O . VAL A 1 81 ? -13.163 8.713 30.032 1.00 87.06 81 VAL A O 1
ATOM 647 N N . LEU A 1 82 ? -13.972 6.854 30.996 1.00 88.56 82 LEU A N 1
ATOM 648 C CA . LEU A 1 82 ? -15.212 6.775 30.220 1.00 88.56 82 LEU A CA 1
ATOM 649 C C . LEU A 1 82 ? -16.427 6.979 31.129 1.00 88.56 82 LEU A C 1
ATOM 651 O O . LEU A 1 82 ? -16.678 6.172 32.021 1.00 88.56 82 LEU A O 1
ATOM 655 N N . LYS A 1 83 ? -17.219 8.023 30.876 1.00 91.31 83 LYS A N 1
ATOM 656 C CA . LYS A 1 83 ? -18.393 8.354 31.692 1.00 91.31 83 LYS A CA 1
ATOM 657 C C . LYS A 1 83 ? -19.599 8.715 30.836 1.00 91.31 83 LYS A C 1
ATOM 659 O O . LYS A 1 83 ? -19.524 9.605 29.997 1.00 91.31 83 LYS A O 1
ATOM 664 N N . ASN A 1 84 ? -20.744 8.095 31.107 1.00 89.81 84 ASN A N 1
ATOM 665 C CA . ASN A 1 84 ? -22.014 8.504 30.506 1.00 89.81 84 ASN A CA 1
ATOM 666 C C . ASN A 1 84 ? -22.476 9.831 31.145 1.00 89.81 84 ASN A C 1
ATOM 668 O O . ASN A 1 84 ? -22.677 9.906 32.359 1.00 89.81 84 ASN A O 1
ATOM 672 N N . ILE A 1 85 ? -22.639 10.880 30.336 1.00 92.94 85 ILE A N 1
ATOM 673 C CA . ILE A 1 85 ? -23.216 12.174 30.728 1.00 92.94 85 ILE A CA 1
ATOM 674 C C . ILE A 1 85 ? -24.651 12.223 30.196 1.00 92.94 85 ILE A C 1
ATOM 676 O O . ILE A 1 85 ? -24.961 12.888 29.214 1.00 92.94 85 ILE A O 1
ATOM 680 N N . GLY A 1 86 ? -25.539 11.470 30.842 1.00 89.12 86 GLY A N 1
ATOM 681 C CA . GLY A 1 86 ? -26.928 11.314 30.400 1.00 89.12 86 GLY A CA 1
ATOM 682 C C . GLY A 1 86 ? -27.115 10.199 29.368 1.00 89.12 86 GLY A C 1
ATOM 683 O O . GLY A 1 86 ? -26.252 9.339 29.213 1.00 89.12 86 GLY A O 1
ATOM 684 N N . SER A 1 87 ? -28.273 10.199 28.700 1.00 89.12 87 SER A N 1
ATOM 685 C CA . SER A 1 87 ? -28.666 9.171 27.722 1.00 89.12 87 SER A CA 1
ATOM 686 C C . SER A 1 87 ? -27.930 9.284 26.394 1.00 89.12 87 SER A C 1
ATOM 688 O O . SER A 1 87 ? -27.733 8.278 25.720 1.00 89.12 87 SER A O 1
ATOM 690 N N . ASP A 1 88 ? -27.536 10.498 26.017 1.00 91.38 88 ASP A N 1
ATOM 691 C CA . ASP A 1 88 ? -27.112 10.811 24.651 1.00 91.38 88 ASP A CA 1
ATOM 692 C C . ASP A 1 88 ? -25.664 11.284 24.555 1.00 91.38 88 ASP A C 1
ATOM 694 O O . ASP A 1 88 ? -25.202 11.595 23.461 1.00 91.38 88 ASP A O 1
ATOM 698 N N . THR A 1 89 ? -24.926 11.305 25.665 1.00 92.00 89 THR A N 1
ATOM 699 C CA . THR A 1 89 ? -23.542 11.783 25.669 1.00 92.00 89 THR A CA 1
ATOM 700 C C . THR A 1 89 ? -22.642 10.862 26.469 1.00 92.00 89 THR A C 1
ATOM 702 O O . THR A 1 89 ? -22.957 10.455 27.588 1.00 92.00 89 THR A O 1
ATOM 705 N N . VAL A 1 90 ? -21.470 10.581 25.911 1.00 93.12 90 VAL A N 1
ATOM 706 C CA . VAL A 1 90 ? -20.385 9.865 26.576 1.00 93.12 90 VAL A CA 1
ATOM 707 C C . VAL A 1 90 ? -19.160 10.757 26.590 1.00 93.12 90 VAL A C 1
ATOM 709 O O . VAL A 1 90 ? -18.733 11.250 25.551 1.00 93.12 90 VAL A O 1
ATOM 712 N N . LYS A 1 91 ? -18.591 10.977 27.771 1.00 94.50 91 LYS A N 1
ATOM 713 C CA . LYS A 1 91 ? -17.368 11.746 27.956 1.00 94.50 91 LYS A CA 1
ATOM 714 C C . LYS A 1 91 ? -16.179 10.830 28.143 1.00 94.50 91 LYS A C 1
ATOM 716 O O . LYS A 1 91 ? -16.235 9.875 28.917 1.00 94.50 91 LYS A O 1
ATOM 721 N N . ILE A 1 92 ? -15.103 11.198 27.469 1.00 93.19 92 ILE A N 1
ATOM 722 C CA . ILE A 1 92 ? -13.778 10.634 27.617 1.00 93.19 92 ILE A CA 1
ATOM 723 C C . ILE A 1 92 ? -12.893 11.696 28.251 1.00 93.19 92 ILE A C 1
ATOM 725 O O . ILE A 1 92 ? -12.843 12.819 27.751 1.00 93.19 92 ILE A O 1
ATOM 729 N N . SER A 1 93 ? -12.237 11.378 29.362 1.00 93.12 93 SER A N 1
ATOM 730 C CA . SER A 1 93 ? -11.454 12.348 30.135 1.00 93.12 93 SER A CA 1
ATOM 731 C C . SER A 1 93 ? -9.960 12.039 30.067 1.00 93.12 93 SER A C 1
ATOM 733 O O . SER A 1 93 ? -9.562 10.899 30.283 1.00 93.12 93 SER A O 1
ATOM 735 N N . ASN A 1 94 ? -9.144 13.069 29.818 1.00 89.94 94 ASN A N 1
ATOM 736 C CA . ASN A 1 94 ? -7.672 13.037 29.882 1.00 89.94 94 ASN A CA 1
ATOM 737 C C . ASN A 1 94 ? -7.014 11.873 29.118 1.00 89.94 94 ASN A C 1
ATOM 739 O O . ASN A 1 94 ? -6.078 11.242 29.603 1.00 89.94 94 ASN A O 1
ATOM 743 N N . PHE A 1 95 ? -7.493 11.589 27.911 1.00 89.75 95 PHE A N 1
ATOM 744 C CA . PHE A 1 95 ? -6.997 10.485 27.107 1.00 89.75 95 PHE A CA 1
ATOM 745 C C . PHE A 1 95 ? -5.726 10.859 26.327 1.00 89.75 95 PHE A C 1
ATOM 747 O O . PHE A 1 95 ? -5.669 11.890 25.647 1.00 89.75 95 PHE A O 1
ATOM 754 N N . THR A 1 96 ? -4.732 9.972 26.385 1.00 88.69 96 THR A N 1
ATOM 755 C CA . THR A 1 96 ? -3.508 10.005 25.576 1.00 88.69 96 THR A CA 1
ATOM 756 C C . THR A 1 96 ? -3.361 8.659 24.880 1.00 88.69 96 THR A C 1
ATOM 758 O O . THR A 1 96 ? -3.374 7.619 25.532 1.00 88.69 96 THR A O 1
ATOM 761 N N . GLY A 1 97 ? -3.237 8.668 23.558 1.00 88.25 97 GLY A N 1
ATOM 762 C CA . GLY A 1 97 ? -3.197 7.446 22.762 1.00 88.25 97 GLY A CA 1
ATOM 763 C C . GLY A 1 97 ? -3.787 7.659 21.378 1.00 88.25 97 GLY A C 1
ATOM 764 O O . GLY A 1 97 ? -3.752 8.764 20.831 1.00 88.25 97 GLY A O 1
ATOM 765 N N . ILE A 1 98 ? -4.354 6.603 20.808 1.00 87.12 98 ILE A N 1
ATOM 766 C CA . ILE A 1 98 ? -4.929 6.624 19.466 1.00 87.12 98 ILE A CA 1
ATOM 767 C C . ILE A 1 98 ? -6.448 6.566 19.563 1.00 87.12 98 ILE A C 1
ATOM 769 O O . ILE A 1 98 ? -7.016 5.695 20.219 1.00 87.12 98 ILE A O 1
ATOM 773 N N . LYS A 1 99 ? -7.108 7.491 18.873 1.00 90.50 99 LYS A N 1
ATOM 774 C CA . LYS A 1 99 ? -8.548 7.475 18.639 1.00 90.50 99 LYS A CA 1
ATOM 775 C C . LYS A 1 99 ? -8.813 6.961 17.238 1.00 90.50 99 LYS A C 1
ATOM 777 O O . LYS A 1 99 ? -8.289 7.497 16.268 1.00 90.50 99 LYS A O 1
ATOM 782 N N . GLU A 1 100 ? -9.705 6.001 17.135 1.00 88.44 100 GLU A N 1
ATOM 783 C CA . GLU A 1 100 ? -10.318 5.543 15.907 1.00 88.44 100 GLU A CA 1
ATOM 784 C C . GLU A 1 100 ? -11.787 5.955 15.891 1.00 88.44 100 GLU A C 1
ATOM 786 O O . GLU A 1 100 ? -12.523 5.771 16.860 1.00 88.44 100 GLU A O 1
ATOM 791 N N . TRP A 1 101 ? -12.224 6.490 14.759 1.00 89.69 101 TRP A N 1
ATOM 792 C CA . TRP A 1 101 ? -13.632 6.606 14.425 1.00 89.69 101 TRP A CA 1
ATOM 793 C C . TRP A 1 101 ? -13.903 5.766 13.192 1.00 89.69 101 TRP A C 1
ATOM 795 O O . TRP A 1 101 ? -13.256 5.945 12.162 1.00 89.69 101 TRP A O 1
ATOM 805 N N . LYS A 1 102 ? -14.873 4.869 13.305 1.00 86.62 102 LYS A N 1
ATOM 806 C CA . LYS A 1 102 ? -15.337 4.007 12.231 1.00 86.62 102 LYS A CA 1
ATOM 807 C C . LYS A 1 102 ? -16.821 4.250 12.008 1.00 86.62 102 LYS A C 1
ATOM 809 O O . LYS A 1 102 ? -17.601 4.346 12.955 1.00 86.62 102 LYS A O 1
ATOM 814 N N . MET A 1 103 ? -17.209 4.356 10.750 1.00 85.94 103 MET A N 1
ATOM 815 C CA . MET A 1 103 ? -18.580 4.568 10.329 1.00 85.94 103 MET A CA 1
ATOM 816 C C . MET A 1 103 ? -18.911 3.613 9.191 1.00 85.94 103 MET A C 1
ATOM 818 O O . MET A 1 103 ? -18.155 3.538 8.231 1.00 85.94 103 MET A O 1
ATOM 822 N N . ALA A 1 104 ? -20.045 2.927 9.289 1.00 85.75 104 ALA A N 1
ATOM 823 C CA . ALA A 1 104 ? -20.588 2.093 8.224 1.00 85.75 104 ALA A CA 1
ATOM 824 C C . ALA A 1 104 ? -21.989 2.596 7.866 1.00 85.75 104 ALA A C 1
ATOM 826 O O . ALA A 1 104 ? -22.904 2.560 8.691 1.00 85.75 104 ALA A O 1
ATOM 827 N N . VAL A 1 105 ? -22.148 3.107 6.649 1.00 85.81 105 VAL A N 1
ATOM 828 C CA . VAL A 1 105 ? -23.390 3.728 6.166 1.00 85.81 105 VAL A CA 1
ATOM 829 C C . VAL A 1 105 ? -23.659 3.329 4.726 1.00 85.81 105 VAL A C 1
ATOM 831 O O . VAL A 1 105 ? -22.751 2.899 4.020 1.00 85.81 105 VAL A O 1
ATOM 834 N N . ARG A 1 106 ? -24.902 3.504 4.274 1.00 84.94 106 ARG A N 1
ATOM 835 C CA . ARG A 1 106 ? -25.196 3.400 2.846 1.00 84.94 106 ARG A CA 1
ATOM 836 C C . ARG A 1 106 ? -24.563 4.556 2.092 1.00 84.94 106 ARG A C 1
ATOM 838 O O . ARG A 1 106 ? -24.572 5.690 2.579 1.00 84.94 106 ARG A O 1
ATOM 845 N N . LEU A 1 107 ? -24.038 4.283 0.908 1.00 80.88 107 LEU A N 1
ATOM 846 C CA . LEU A 1 107 ? -23.371 5.295 0.107 1.00 80.88 107 LEU A CA 1
ATOM 847 C C . LEU A 1 107 ? -24.340 6.402 -0.316 1.00 80.88 107 LEU A C 1
ATOM 849 O O . LEU A 1 107 ? -23.988 7.570 -0.186 1.00 80.88 107 LEU A O 1
ATOM 853 N N . GLY A 1 108 ? -25.572 6.060 -0.709 1.00 78.44 108 GLY A N 1
ATOM 854 C CA . GLY A 1 108 ? -26.625 7.047 -0.985 1.00 78.44 108 GLY A CA 1
ATOM 855 C C . GLY A 1 108 ? -26.862 8.014 0.185 1.00 78.44 108 GLY A C 1
ATOM 856 O O . GLY A 1 108 ? -26.701 9.226 0.027 1.00 78.44 108 GLY A O 1
ATOM 857 N N . GLU A 1 109 ? -27.119 7.475 1.388 1.00 79.69 109 GLU A N 1
ATOM 858 C CA . GLU A 1 109 ? -27.316 8.266 2.621 1.00 79.69 109 GLU A CA 1
ATOM 859 C C . GLU A 1 109 ? -26.113 9.175 2.918 1.00 79.69 109 GLU A C 1
ATOM 861 O O . GLU A 1 109 ? -26.258 10.313 3.373 1.00 79.69 109 GLU A O 1
ATOM 866 N N . PHE A 1 110 ? -24.907 8.660 2.681 1.00 76.19 110 PHE A N 1
ATOM 867 C CA . PHE A 1 110 ? -23.671 9.398 2.876 1.00 76.19 110 PHE A CA 1
ATOM 868 C C . PHE A 1 110 ? -23.547 10.564 1.885 1.00 76.19 110 PHE A C 1
ATOM 870 O O . PHE A 1 110 ? -23.220 11.687 2.278 1.00 76.19 110 PHE A O 1
ATOM 877 N N . THR A 1 111 ? -23.835 10.324 0.607 1.00 73.69 111 THR A N 1
ATOM 878 C CA . THR A 1 111 ? -23.704 11.339 -0.442 1.00 73.69 111 THR A CA 1
ATOM 879 C C . THR A 1 111 ? -24.746 12.438 -0.368 1.00 73.69 111 THR A C 1
ATOM 881 O O . THR A 1 111 ? -24.388 13.601 -0.539 1.00 73.69 111 THR A O 1
ATOM 884 N N . GLU A 1 112 ? -25.984 12.126 0.007 1.00 76.62 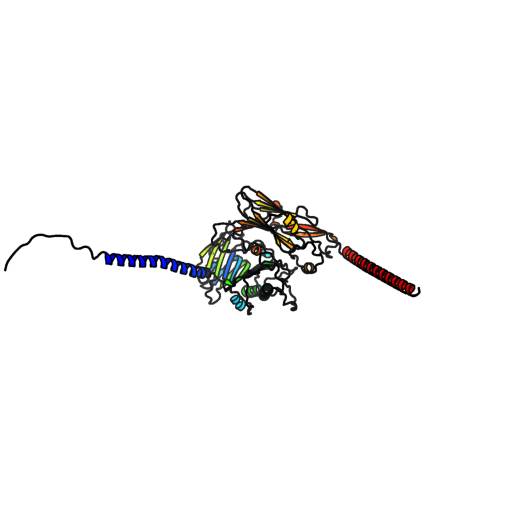112 GLU A N 1
ATOM 885 C CA . GLU A 1 112 ? -27.002 13.147 0.267 1.00 76.62 112 GLU A CA 1
ATOM 886 C C . GLU A 1 112 ? -26.575 14.079 1.408 1.00 76.62 112 GLU A C 1
ATOM 888 O O . GLU A 1 112 ? -26.664 15.302 1.290 1.00 76.62 112 GLU A O 1
ATOM 893 N N . LYS A 1 113 ? -26.049 13.509 2.501 1.00 70.69 113 LYS A N 1
ATOM 894 C CA . LYS A 1 113 ? -25.642 14.282 3.683 1.00 70.69 113 LYS A CA 1
ATOM 895 C C . LYS A 1 113 ? -24.380 15.113 3.461 1.00 70.69 113 LYS A C 1
ATOM 897 O O . LYS A 1 113 ? -24.297 16.218 3.995 1.00 70.69 113 LYS A O 1
ATOM 902 N N . ILE A 1 114 ? -23.381 14.579 2.752 1.00 68.31 114 ILE A N 1
ATOM 903 C CA . ILE A 1 114 ? -22.043 15.196 2.667 1.00 68.31 114 ILE A CA 1
ATOM 904 C C . ILE A 1 114 ? -21.774 15.845 1.311 1.00 68.31 114 ILE A C 1
ATOM 906 O O . ILE A 1 114 ? -21.170 16.915 1.260 1.00 68.31 114 ILE A O 1
ATOM 910 N N . LEU A 1 115 ? -22.186 15.211 0.214 1.00 67.38 115 LEU A N 1
ATOM 911 C CA . LEU A 1 115 ? -21.891 15.702 -1.131 1.00 67.38 115 LEU A CA 1
ATOM 912 C C . LEU A 1 115 ? -22.993 16.605 -1.686 1.00 67.38 115 LEU A C 1
ATOM 914 O O . LEU A 1 115 ? -22.678 17.409 -2.555 1.00 67.38 115 LEU A O 1
ATOM 918 N N . GLN A 1 116 ? -24.229 16.505 -1.173 1.00 74.12 116 GLN A N 1
ATOM 919 C CA . GLN A 1 116 ? -25.416 17.209 -1.690 1.00 74.12 116 GLN A CA 1
ATOM 920 C C . GLN A 1 116 ? -25.645 16.973 -3.193 1.00 74.12 116 GLN A C 1
ATOM 922 O O . GLN A 1 116 ? -26.215 17.804 -3.895 1.00 74.12 116 GLN A O 1
ATOM 927 N N . GLU A 1 117 ? -25.177 15.835 -3.697 1.00 67.00 117 GLU A N 1
ATOM 928 C CA . GLU A 1 117 ? -25.193 15.488 -5.111 1.00 67.00 117 GLU A CA 1
ATOM 929 C C . GLU A 1 117 ? -25.597 14.025 -5.266 1.00 67.00 117 GLU A C 1
ATOM 931 O O . GLU A 1 117 ? -25.087 13.158 -4.553 1.00 67.00 117 GLU A O 1
ATOM 936 N N . GLU A 1 118 ? -26.450 13.743 -6.251 1.00 65.94 118 GLU A N 1
ATOM 937 C CA . GLU A 1 118 ? -26.727 12.370 -6.659 1.00 65.94 118 GLU A CA 1
ATOM 938 C C . GLU A 1 118 ? -25.496 11.762 -7.347 1.00 65.94 118 GLU A C 1
ATOM 940 O O . GLU A 1 118 ? -24.746 12.408 -8.099 1.00 65.94 118 GLU A O 1
ATOM 945 N N . LEU A 1 119 ? -25.265 10.490 -7.052 1.00 64.44 119 LEU A N 1
ATOM 946 C CA . LEU A 1 119 ? -24.257 9.687 -7.718 1.00 64.44 119 LEU A CA 1
ATOM 947 C C . LEU A 1 119 ? -24.873 8.979 -8.927 1.00 64.44 119 LEU A C 1
ATOM 949 O O . LEU A 1 119 ? -26.051 8.621 -8.888 1.00 64.44 119 LEU A O 1
ATOM 953 N N . PRO A 1 120 ? -24.098 8.751 -9.999 1.00 64.06 120 PRO A N 1
ATOM 954 C CA . PRO A 1 120 ? -24.591 7.989 -11.137 1.00 64.06 120 PRO A CA 1
ATOM 955 C C . PRO A 1 120 ? -24.983 6.556 -10.716 1.00 64.06 120 PRO A C 1
ATOM 957 O O . PRO A 1 120 ? -24.309 5.966 -9.870 1.00 64.06 120 PRO A O 1
ATOM 960 N N . PRO A 1 121 ? -26.047 5.974 -11.300 1.00 62.81 121 PRO A N 1
ATOM 961 C CA . PRO A 1 121 ? -26.450 4.595 -11.024 1.00 62.81 121 PRO A CA 1
ATOM 962 C C . PRO A 1 121 ? -25.362 3.598 -11.458 1.00 62.81 121 PRO A C 1
ATOM 964 O O . PRO A 1 121 ? -24.710 3.796 -12.482 1.00 62.81 121 PRO A O 1
ATOM 967 N N . TRP A 1 122 ? -25.190 2.506 -10.705 1.00 63.62 122 TRP A N 1
ATOM 968 C CA . TRP A 1 122 ? -24.103 1.531 -10.893 1.00 63.62 122 TRP A CA 1
ATOM 969 C C . TRP A 1 122 ? -24.615 0.128 -11.264 1.00 63.62 122 TRP A C 1
ATOM 971 O O . TRP A 1 122 ? -25.729 -0.248 -10.890 1.00 63.62 122 TRP A O 1
ATOM 981 N N . LYS A 1 123 ? -23.810 -0.662 -11.999 1.00 57.00 123 LYS A N 1
ATOM 982 C CA . LYS A 1 123 ? -24.191 -2.013 -12.480 1.00 57.00 123 LYS A CA 1
ATOM 983 C C . LYS A 1 123 ? -23.124 -3.135 -12.505 1.00 57.00 123 LYS A C 1
ATOM 985 O O . LYS A 1 123 ? -23.473 -4.228 -12.945 1.00 57.00 123 LYS A O 1
ATOM 990 N N . PRO A 1 124 ? -21.904 -2.973 -11.967 1.00 59.66 124 PRO A N 1
ATOM 991 C CA . PRO A 1 124 ? -21.119 -4.131 -11.510 1.00 59.66 124 PRO A CA 1
ATOM 992 C C . PRO A 1 124 ? -20.912 -4.158 -9.984 1.00 59.66 124 PRO A C 1
ATOM 994 O O . PRO A 1 124 ? -21.173 -3.173 -9.299 1.00 59.66 124 PRO A O 1
ATOM 997 N N . GLU A 1 125 ? -20.457 -5.299 -9.450 1.00 69.12 125 GLU A N 1
ATOM 998 C CA . GLU A 1 125 ? -19.929 -5.426 -8.080 1.00 69.12 125 GLU A CA 1
ATOM 999 C C . GLU A 1 125 ? -18.491 -4.907 -8.062 1.00 69.12 125 GLU A C 1
ATOM 1001 O O . GLU A 1 125 ? -17.706 -5.270 -8.936 1.00 69.12 125 GLU A O 1
ATOM 1006 N N . TRP A 1 126 ? -18.140 -4.055 -7.104 1.00 69.94 126 TRP A N 1
ATOM 1007 C CA . TRP A 1 126 ? -16.781 -3.531 -6.970 1.00 69.94 126 TRP A CA 1
ATOM 1008 C C . TRP A 1 126 ? -16.498 -3.045 -5.554 1.00 69.94 126 TRP A C 1
ATOM 1010 O O . TRP A 1 126 ? -17.403 -2.764 -4.771 1.00 69.94 126 TRP A O 1
ATOM 1020 N N . LYS A 1 127 ? -15.216 -2.948 -5.226 1.00 73.56 127 LYS A N 1
ATOM 1021 C CA . LYS A 1 127 ? -14.689 -2.501 -3.951 1.00 73.56 127 LYS A CA 1
ATOM 1022 C C . LYS A 1 127 ? -13.625 -1.444 -4.204 1.00 73.56 127 LYS A C 1
ATOM 1024 O O . LYS A 1 127 ? -12.619 -1.717 -4.843 1.00 73.56 127 LYS A O 1
ATOM 1029 N N . VAL A 1 128 ? -13.816 -0.242 -3.681 1.00 75.06 128 VAL A N 1
ATOM 1030 C CA . VAL A 1 128 ? -12.762 0.780 -3.645 1.00 75.06 128 VAL A CA 1
ATOM 1031 C C . VAL A 1 128 ? -12.221 0.832 -2.247 1.00 75.06 128 VAL A C 1
ATOM 1033 O O . VAL A 1 128 ? -12.985 0.979 -1.301 1.00 75.06 128 VAL A O 1
ATOM 1036 N N . ARG A 1 129 ? -10.907 0.805 -2.107 1.00 76.25 129 ARG A N 1
ATOM 1037 C CA . ARG A 1 129 ? -10.264 1.149 -0.859 1.00 76.25 129 ARG A CA 1
ATOM 1038 C C . ARG A 1 129 ? -9.316 2.308 -1.060 1.00 76.25 129 ARG A C 1
ATOM 1040 O O . ARG A 1 129 ? -8.339 2.197 -1.776 1.00 76.25 129 ARG A O 1
ATOM 1047 N N . PHE A 1 130 ? -9.586 3.415 -0.405 1.00 75.38 130 PHE A N 1
ATOM 1048 C CA . PHE A 1 130 ? -8.702 4.559 -0.356 1.00 75.38 130 PHE A CA 1
ATOM 1049 C C . PHE A 1 130 ? -8.064 4.616 1.027 1.00 75.38 130 PHE A C 1
ATOM 1051 O O . PHE A 1 130 ? -8.768 4.567 2.027 1.00 75.38 130 PHE A O 1
ATOM 1058 N N . GLN A 1 131 ? -6.752 4.771 1.100 1.00 74.25 131 GLN A N 1
ATOM 1059 C CA . GLN A 1 131 ? -6.040 4.962 2.352 1.00 74.25 131 GLN A CA 1
ATOM 1060 C C . GLN A 1 131 ? -5.112 6.167 2.221 1.00 74.25 131 GLN A C 1
ATOM 1062 O O . GLN A 1 131 ? -4.301 6.240 1.307 1.00 74.25 131 GLN A O 1
ATOM 1067 N N . MET A 1 132 ? -5.228 7.118 3.138 1.00 72.75 132 MET A N 1
ATOM 1068 C CA . MET A 1 132 ? -4.330 8.258 3.264 1.00 72.75 132 MET A CA 1
ATOM 1069 C C . MET A 1 132 ? -3.647 8.194 4.620 1.00 72.75 132 MET A C 1
ATOM 1071 O O . MET A 1 132 ? -4.314 8.107 5.652 1.00 72.75 132 MET A O 1
ATOM 1075 N N . LEU A 1 133 ? -2.322 8.261 4.611 1.00 70.44 133 LEU A N 1
ATOM 1076 C CA . LEU A 1 133 ? -1.478 8.144 5.793 1.00 70.44 133 LEU A CA 1
ATOM 1077 C C . LEU A 1 133 ? -0.575 9.371 5.893 1.00 70.44 133 LEU A C 1
ATOM 1079 O O . LEU A 1 133 ? 0.161 9.688 4.958 1.00 70.44 133 LEU A O 1
ATOM 1083 N N . SER A 1 134 ? -0.634 10.068 7.026 1.00 67.00 134 SER A N 1
ATOM 1084 C CA . SER A 1 134 ? 0.321 11.126 7.366 1.00 67.00 134 SER A CA 1
ATOM 1085 C C . SER A 1 134 ? 1.720 10.523 7.550 1.00 67.00 134 SER A C 1
ATOM 1087 O O . SER A 1 134 ? 1.823 9.380 7.989 1.00 67.00 134 SER A O 1
ATOM 1089 N N . PRO A 1 135 ? 2.807 11.275 7.311 1.00 63.28 135 PRO A N 1
ATOM 1090 C CA . PRO A 1 135 ? 4.155 10.871 7.726 1.00 63.28 135 PRO A CA 1
ATOM 1091 C C . PRO A 1 135 ? 4.246 10.485 9.209 1.00 63.28 135 PRO A C 1
ATOM 1093 O O . PRO A 1 135 ? 4.986 9.584 9.572 1.00 63.28 135 PRO A O 1
ATOM 1096 N N . ASP A 1 136 ? 3.418 11.099 10.057 1.00 65.06 136 ASP A N 1
ATOM 1097 C CA . ASP A 1 136 ? 3.368 10.805 11.495 1.00 65.06 136 ASP A CA 1
ATOM 1098 C C . ASP A 1 136 ? 2.615 9.489 11.823 1.00 65.06 136 ASP A C 1
ATOM 1100 O O . ASP A 1 136 ? 2.382 9.179 12.992 1.00 65.06 136 ASP A O 1
ATOM 1104 N N . ALA A 1 137 ? 2.170 8.727 10.812 1.00 60.34 137 ALA A N 1
ATOM 1105 C CA . ALA A 1 137 ? 1.401 7.487 10.973 1.00 60.34 137 ALA A CA 1
ATOM 1106 C C . ALA A 1 137 ? 2.249 6.270 11.380 1.00 60.34 137 ALA A C 1
ATOM 1108 O O . ALA A 1 137 ? 1.680 5.234 11.729 1.00 60.34 137 ALA A O 1
ATOM 1109 N N . GLU A 1 138 ? 3.580 6.384 11.356 1.00 55.62 138 GLU A N 1
ATOM 1110 C CA . GLU A 1 138 ? 4.519 5.285 11.635 1.00 55.62 138 GLU A CA 1
ATOM 1111 C C . GLU A 1 138 ? 4.370 4.691 13.052 1.00 55.62 138 GLU A C 1
ATOM 1113 O O . GLU A 1 138 ? 4.765 3.552 13.294 1.00 55.62 138 GLU A O 1
ATOM 1118 N N . GLU A 1 139 ? 3.714 5.412 13.967 1.00 57.97 139 GLU A N 1
ATOM 1119 C CA . GLU A 1 139 ? 3.518 5.021 15.370 1.00 57.97 139 GLU A CA 1
ATOM 1120 C C . GLU A 1 139 ? 2.089 4.534 15.699 1.00 57.97 139 GLU A C 1
ATOM 1122 O O . GLU A 1 139 ? 1.725 4.423 16.867 1.00 57.97 139 GLU A O 1
ATOM 1127 N N . LEU A 1 140 ? 1.241 4.243 14.702 1.00 59.69 140 LEU A N 1
ATOM 1128 C CA . LEU A 1 140 ? -0.183 3.925 14.922 1.00 59.69 140 LEU A CA 1
ATOM 1129 C C . LEU A 1 140 ? -0.494 2.444 15.232 1.00 59.69 140 LEU A C 1
ATOM 1131 O O . LEU A 1 140 ? -1.604 1.971 14.960 1.00 59.69 140 LEU A O 1
ATOM 1135 N N . ALA A 1 141 ? 0.449 1.698 15.810 1.00 55.56 141 ALA A N 1
ATOM 1136 C CA . ALA A 1 141 ? 0.158 0.357 16.321 1.00 55.56 141 ALA A CA 1
ATOM 1137 C C . ALA A 1 141 ? -0.940 0.436 17.405 1.00 55.56 141 ALA A C 1
ATOM 1139 O O . ALA A 1 141 ? -0.905 1.346 18.233 1.00 55.56 141 ALA A O 1
ATOM 1140 N N . PRO A 1 142 ? -1.936 -0.468 17.413 1.00 49.44 142 PRO A N 1
ATOM 1141 C CA . PRO A 1 142 ? -2.077 -1.691 16.601 1.00 49.44 142 PRO A CA 1
ATOM 1142 C C . PRO A 1 142 ? -2.870 -1.529 15.297 1.00 49.44 142 PRO A C 1
ATOM 1144 O O . PRO A 1 142 ? -3.100 -2.489 14.568 1.00 49.44 142 PRO A O 1
ATOM 1147 N N . PHE A 1 143 ? -3.373 -0.331 15.022 1.00 48.72 143 PHE A N 1
ATOM 1148 C CA . PHE A 1 143 ? -4.435 -0.114 14.044 1.00 48.72 143 PHE A CA 1
ATOM 1149 C C . PHE A 1 143 ? -3.980 -0.163 12.590 1.00 48.72 143 PHE A C 1
ATOM 1151 O O . PHE A 1 143 ? -4.827 -0.270 11.692 1.00 48.72 143 PHE A O 1
ATOM 1158 N N . LEU A 1 144 ? -2.674 -0.045 12.368 1.00 53.22 144 LEU A N 1
ATOM 1159 C CA . LEU A 1 144 ? -2.031 -0.085 11.068 1.00 53.22 144 LEU A CA 1
ATOM 1160 C C . LEU A 1 144 ? -0.765 -0.935 11.170 1.00 53.22 144 LEU A C 1
ATOM 1162 O O . LEU A 1 144 ? 0.180 -0.593 11.875 1.00 53.22 144 LEU A O 1
ATOM 1166 N N . THR A 1 145 ? -0.722 -2.028 10.414 1.00 50.09 145 THR A N 1
ATOM 1167 C CA . THR A 1 145 ? 0.550 -2.599 9.961 1.00 50.09 145 THR A CA 1
ATOM 1168 C C . THR A 1 145 ? 1.276 -1.519 9.172 1.00 50.09 145 THR A C 1
ATOM 1170 O O . THR A 1 145 ? 0.678 -1.014 8.222 1.00 50.09 145 THR A O 1
ATOM 1173 N N . ARG A 1 146 ? 2.502 -1.161 9.582 1.00 53.59 146 ARG A N 1
ATOM 1174 C CA . ARG A 1 146 ? 3.387 -0.131 8.997 1.00 53.59 146 ARG A CA 1
ATOM 1175 C C . ARG A 1 146 ? 3.139 0.075 7.496 1.00 53.59 146 ARG A C 1
ATOM 1177 O O . ARG A 1 146 ? 3.722 -0.609 6.659 1.00 53.59 146 ARG A O 1
ATOM 1184 N N . ALA A 1 147 ? 2.226 0.982 7.175 1.00 51.97 147 ALA A N 1
ATOM 1185 C CA . ALA A 1 147 ? 1.865 1.315 5.811 1.00 51.97 147 ALA A CA 1
ATOM 1186 C C . ALA A 1 147 ? 2.626 2.584 5.439 1.00 51.97 147 ALA A C 1
ATOM 1188 O O . ALA A 1 147 ? 2.764 3.485 6.268 1.00 51.97 147 ALA A O 1
ATOM 1189 N N . LEU A 1 148 ? 3.148 2.636 4.215 1.00 55.25 148 LEU A N 1
ATOM 1190 C CA . LEU A 1 148 ? 3.925 3.782 3.755 1.00 55.25 148 LEU A CA 1
ATOM 1191 C C . LEU A 1 148 ? 3.052 5.051 3.812 1.00 55.25 148 LEU A C 1
ATOM 1193 O O . LEU A 1 148 ? 1.903 5.004 3.362 1.00 55.25 148 LEU A O 1
ATOM 1197 N N . PRO A 1 149 ? 3.554 6.181 4.338 1.00 58.47 149 PRO A N 1
ATOM 1198 C CA . PRO A 1 149 ? 2.860 7.459 4.245 1.00 58.47 149 PRO A CA 1
ATOM 1199 C C . PRO A 1 149 ? 2.466 7.788 2.799 1.00 58.47 149 PRO A C 1
ATOM 1201 O O . PRO A 1 149 ? 3.167 7.419 1.860 1.00 58.47 149 PRO A O 1
ATOM 1204 N N . GLY A 1 150 ? 1.369 8.514 2.608 1.00 63.06 150 GLY A N 1
ATOM 1205 C CA . GLY A 1 150 ? 0.872 8.889 1.282 1.00 63.06 150 GLY A CA 1
ATOM 1206 C C . GLY A 1 150 ? -0.532 8.375 0.990 1.00 63.06 150 GLY A C 1
ATOM 1207 O O . GLY A 1 150 ? -1.282 8.024 1.903 1.00 63.06 150 GLY A O 1
ATOM 1208 N N . PHE A 1 151 ? -0.892 8.395 -0.292 1.00 64.94 151 PHE A N 1
ATOM 1209 C CA . PHE A 1 151 ? -2.201 7.965 -0.781 1.00 64.94 151 PHE A CA 1
ATOM 1210 C C . PHE A 1 151 ? -2.078 6.612 -1.435 1.00 64.94 151 PHE A C 1
ATOM 1212 O O . PHE A 1 151 ? -1.225 6.419 -2.295 1.00 64.94 151 PHE A O 1
ATOM 1219 N N . HIS A 1 152 ? -2.987 5.728 -1.069 1.00 67.62 152 HIS A N 1
ATOM 1220 C CA . HIS A 1 152 ? -3.110 4.404 -1.632 1.00 67.62 152 HIS A CA 1
ATOM 1221 C C . HIS A 1 152 ? -4.534 4.242 -2.120 1.00 67.62 152 HIS A C 1
ATOM 1223 O O . HIS A 1 152 ? -5.477 4.399 -1.345 1.00 67.62 152 HIS A O 1
ATOM 1229 N N . VAL A 1 153 ? -4.703 3.940 -3.399 1.00 68.88 153 VAL A N 1
ATOM 1230 C CA . VAL A 1 153 ? -6.017 3.630 -3.964 1.00 68.88 153 VAL A CA 1
ATOM 1231 C C . VAL A 1 153 ? -5.997 2.212 -4.483 1.00 68.88 153 VAL A C 1
ATOM 1233 O O . VAL A 1 153 ? -5.282 1.908 -5.427 1.00 68.88 153 VAL A O 1
ATOM 1236 N N . GLY A 1 154 ? -6.786 1.378 -3.822 1.00 69.62 154 GLY A N 1
ATOM 1237 C CA . GLY A 1 154 ? -7.222 0.055 -4.211 1.00 69.62 154 GLY A CA 1
ATOM 1238 C C . GLY A 1 154 ? -8.544 0.109 -4.971 1.00 69.62 154 GLY A C 1
ATOM 1239 O O . GLY A 1 154 ? -9.490 0.701 -4.463 1.00 69.62 154 GLY A O 1
ATOM 1240 N N . LEU A 1 155 ? -8.674 -0.530 -6.127 1.00 69.69 155 LEU A N 1
ATOM 1241 C CA . LEU A 1 155 ? -9.974 -0.698 -6.803 1.00 69.69 155 LEU A CA 1
ATOM 1242 C C . LEU A 1 155 ? -10.116 -2.145 -7.237 1.00 69.69 155 LEU A C 1
ATOM 1244 O O . LEU A 1 155 ? -9.359 -2.491 -8.106 1.00 69.69 155 LEU A O 1
ATOM 1248 N N . ASP A 1 156 ? -11.040 -2.943 -6.710 1.00 69.81 156 ASP A N 1
ATOM 1249 C CA . ASP A 1 156 ? -11.314 -4.348 -7.066 1.00 69.81 156 ASP A CA 1
ATOM 1250 C C . ASP A 1 156 ? -12.696 -4.471 -7.745 1.00 69.81 156 ASP A C 1
ATOM 1252 O O . ASP A 1 156 ? -13.705 -4.112 -7.151 1.00 69.81 156 ASP A O 1
ATOM 1256 N N . LEU A 1 157 ? -12.789 -4.927 -8.994 1.00 67.69 157 LEU A N 1
ATOM 1257 C CA . LEU A 1 157 ? -14.024 -4.950 -9.798 1.00 67.69 157 LEU A CA 1
ATOM 1258 C C . LEU A 1 157 ? -14.596 -6.355 -9.980 1.00 67.69 157 LEU A C 1
ATOM 1260 O O . LEU A 1 157 ? -14.391 -6.990 -11.015 1.00 67.69 157 LEU A O 1
ATOM 1264 N N . TRP A 1 158 ? -15.380 -6.827 -9.017 1.00 58.28 158 TRP A N 1
ATOM 1265 C CA . TRP A 1 158 ? -16.053 -8.127 -8.981 1.00 58.28 158 TRP A CA 1
ATOM 1266 C C . TRP A 1 158 ? -17.019 -8.494 -10.147 1.00 58.28 158 TRP A C 1
ATOM 1268 O O . TRP A 1 158 ? -18.000 -9.181 -9.913 1.00 58.28 158 TRP A O 1
ATOM 1278 N N . ASN A 1 159 ? -16.760 -8.210 -11.431 1.00 56.28 159 ASN A N 1
ATOM 1279 C CA . ASN A 1 159 ? -17.232 -9.114 -12.503 1.00 56.28 159 ASN A CA 1
ATOM 1280 C C . ASN A 1 159 ? -16.515 -9.067 -13.863 1.00 56.28 159 ASN A C 1
ATOM 1282 O O . ASN A 1 159 ? -16.995 -9.690 -14.807 1.00 56.28 159 ASN A O 1
ATOM 1286 N N . ALA A 1 160 ? -15.387 -8.364 -14.001 1.00 53.72 160 ALA A N 1
ATOM 1287 C CA . ALA A 1 160 ? -14.752 -8.210 -15.310 1.00 53.72 160 ALA A CA 1
ATOM 1288 C C . ALA A 1 160 ? -14.205 -9.560 -15.805 1.00 53.72 160 ALA A C 1
ATOM 1290 O O . ALA A 1 160 ? -13.224 -10.093 -15.282 1.00 53.72 160 ALA A O 1
ATOM 1291 N N . SER A 1 161 ? -14.892 -10.169 -16.770 1.00 48.94 161 SER A N 1
ATOM 1292 C CA . SER A 1 161 ? -14.420 -11.359 -17.463 1.00 48.94 161 SER A CA 1
ATOM 1293 C C . SER A 1 161 ? -13.269 -10.951 -18.380 1.00 48.94 161 SER A C 1
ATOM 1295 O O . SER A 1 161 ? -13.486 -10.384 -19.449 1.00 48.94 161 SER A O 1
ATOM 1297 N N . SER A 1 162 ? -12.044 -11.281 -17.980 1.00 47.53 162 SER A N 1
ATOM 1298 C CA . SER A 1 162 ? -10.873 -11.439 -18.856 1.00 47.53 162 SER A CA 1
ATOM 1299 C C . SER A 1 162 ? -10.273 -10.215 -19.562 1.00 47.53 162 SER A C 1
ATOM 1301 O O . SER A 1 162 ? -9.369 -10.418 -20.366 1.00 47.53 162 SER A O 1
ATOM 1303 N N . THR A 1 163 ? -10.666 -8.969 -19.281 1.00 45.47 163 THR A N 1
ATOM 1304 C CA . THR A 1 163 ? -9.912 -7.815 -19.809 1.00 45.47 163 THR A CA 1
ATOM 1305 C C . THR A 1 163 ? -8.720 -7.501 -18.888 1.00 45.47 163 THR A C 1
ATOM 1307 O O . THR A 1 163 ? -8.919 -7.112 -17.741 1.00 45.47 163 THR A O 1
ATOM 1310 N N . PRO A 1 164 ? -7.461 -7.689 -19.340 1.00 51.06 164 PRO A N 1
ATOM 1311 C CA . PRO A 1 164 ? -6.272 -7.591 -18.483 1.00 51.06 164 PRO A CA 1
ATOM 1312 C C . PRO A 1 164 ? -5.864 -6.151 -18.134 1.00 51.06 164 PRO A C 1
ATOM 1314 O O . PRO A 1 164 ? -4.887 -5.946 -17.420 1.00 51.06 164 PRO A O 1
ATOM 1317 N N . ARG A 1 165 ? -6.585 -5.146 -18.638 1.00 53.50 165 ARG A N 1
ATOM 1318 C CA . ARG A 1 165 ? -6.383 -3.729 -18.330 1.00 53.50 165 ARG A CA 1
ATOM 1319 C C . ARG A 1 165 ? -7.746 -3.057 -18.292 1.00 53.50 165 ARG A C 1
ATOM 1321 O O . ARG A 1 165 ? -8.469 -3.144 -19.287 1.00 53.50 165 ARG A O 1
ATOM 1328 N N . LEU A 1 166 ? -8.092 -2.379 -17.196 1.00 55.25 166 LEU A N 1
ATOM 1329 C CA . LEU A 1 166 ? -9.076 -1.312 -17.314 1.00 55.25 166 LEU A CA 1
ATOM 1330 C C . LEU A 1 166 ? -8.431 -0.219 -18.142 1.00 55.25 166 LEU A C 1
ATOM 1332 O O . LEU A 1 166 ? -7.498 0.456 -17.711 1.00 55.25 166 LEU A O 1
ATOM 1336 N N . ASP A 1 167 ? -8.915 -0.111 -19.370 1.00 62.25 167 ASP A N 1
ATOM 1337 C CA . ASP A 1 167 ? -8.672 1.057 -20.184 1.00 62.25 167 ASP A CA 1
ATOM 1338 C C . ASP A 1 167 ? -9.169 2.289 -19.409 1.00 62.25 167 ASP A C 1
ATOM 1340 O O . ASP A 1 167 ? -10.145 2.227 -18.663 1.00 62.25 167 ASP A O 1
ATOM 1344 N N . ILE A 1 168 ? -8.526 3.433 -19.610 1.00 66.19 168 ILE A N 1
ATOM 1345 C CA . ILE A 1 168 ? -8.997 4.726 -19.107 1.00 66.19 168 ILE A CA 1
ATOM 1346 C C . ILE A 1 168 ? -10.436 5.034 -19.567 1.00 66.19 168 ILE A C 1
ATOM 1348 O O . ILE A 1 168 ? -11.139 5.836 -18.953 1.00 66.19 168 ILE A O 1
ATOM 1352 N N . ASN A 1 169 ? -10.864 4.369 -20.641 1.00 70.56 169 ASN A N 1
ATOM 1353 C CA . ASN A 1 169 ? -12.205 4.421 -21.205 1.00 70.56 169 ASN A CA 1
ATOM 1354 C C . ASN A 1 169 ? -13.186 3.410 -20.581 1.00 70.56 169 ASN A C 1
ATOM 1356 O O . ASN A 1 169 ? -14.356 3.399 -20.962 1.00 70.56 169 ASN A O 1
ATOM 1360 N N . ASP A 1 170 ? -12.742 2.550 -19.659 1.00 75.12 170 ASP A N 1
ATOM 1361 C CA . ASP A 1 170 ? -13.610 1.596 -18.974 1.00 75.12 170 ASP A CA 1
ATOM 1362 C C . ASP A 1 170 ? -14.593 2.336 -18.058 1.00 75.12 170 ASP A C 1
ATOM 1364 O O . ASP A 1 170 ? -14.219 3.154 -17.210 1.00 75.12 170 ASP A O 1
ATOM 1368 N N . GLU A 1 171 ? -15.881 2.046 -18.236 1.00 76.75 171 GLU A N 1
ATOM 1369 C CA . GLU A 1 171 ? -16.965 2.725 -17.533 1.00 76.75 171 GLU A CA 1
ATOM 1370 C C . GLU A 1 171 ? -16.856 2.573 -16.009 1.00 76.75 171 GLU A C 1
ATOM 1372 O O . GLU A 1 171 ? -17.149 3.522 -15.278 1.00 76.75 171 GLU A O 1
ATOM 1377 N N . ALA A 1 172 ? -16.385 1.423 -15.516 1.00 72.31 172 ALA A N 1
ATOM 1378 C CA . ALA A 1 172 ? -16.216 1.179 -14.090 1.00 72.31 172 ALA A CA 1
ATOM 1379 C C . ALA A 1 172 ? -15.047 1.988 -13.510 1.00 72.31 172 ALA A C 1
ATOM 1381 O O . ALA A 1 172 ? -15.187 2.537 -12.417 1.00 72.31 172 ALA A O 1
ATOM 1382 N N . PHE A 1 173 ? -13.937 2.147 -14.243 1.00 76.25 173 PHE A N 1
ATOM 1383 C CA . PHE A 1 173 ? -12.846 3.041 -13.825 1.00 76.25 173 PHE A CA 1
ATOM 1384 C C . PHE A 1 173 ? -13.290 4.500 -13.824 1.00 76.25 173 PHE A C 1
ATOM 1386 O O . PHE A 1 173 ? -13.087 5.207 -12.837 1.00 76.25 173 PHE A O 1
ATOM 1393 N N . VAL A 1 174 ? -13.934 4.961 -14.900 1.00 78.25 174 VAL A N 1
ATOM 1394 C CA . VAL A 1 174 ? -14.435 6.340 -14.995 1.00 78.25 174 VAL A CA 1
ATOM 1395 C C . VAL A 1 174 ? -15.424 6.626 -13.868 1.00 78.25 174 VAL A C 1
ATOM 1397 O O . VAL A 1 174 ? -15.380 7.697 -13.259 1.00 78.25 174 VAL A O 1
ATOM 1400 N N . MET A 1 175 ? -16.292 5.665 -13.554 1.00 78.31 175 MET A N 1
ATOM 1401 C CA . MET A 1 175 ? -17.203 5.747 -12.422 1.00 78.31 175 MET A CA 1
ATOM 1402 C C . MET A 1 175 ? -16.423 5.831 -11.109 1.00 78.31 175 MET A C 1
ATOM 1404 O O . MET A 1 175 ? -16.554 6.835 -10.413 1.00 78.31 175 MET A O 1
ATOM 1408 N N . ALA A 1 176 ? -15.559 4.861 -10.801 1.00 77.12 176 ALA A N 1
ATOM 1409 C CA . ALA A 1 176 ? -14.730 4.854 -9.595 1.00 77.12 176 ALA A CA 1
ATOM 1410 C C . ALA A 1 176 ? -13.968 6.166 -9.396 1.00 77.12 176 ALA A C 1
ATOM 1412 O O . ALA A 1 176 ? -13.996 6.753 -8.314 1.00 77.12 176 ALA A O 1
ATOM 1413 N N . CYS A 1 177 ? -13.365 6.672 -10.468 1.00 80.62 177 CYS A N 1
ATOM 1414 C CA . CYS A 1 177 ? -12.674 7.943 -10.462 1.00 80.62 177 CYS A CA 1
ATOM 1415 C C . CYS A 1 177 ? -13.626 9.102 -10.143 1.00 80.62 177 CYS A C 1
ATOM 1417 O O . CYS A 1 177 ? -13.317 9.910 -9.275 1.00 80.62 177 CYS A O 1
ATOM 1419 N N . ARG A 1 178 ? -14.811 9.186 -10.768 1.00 80.62 178 ARG A N 1
ATOM 1420 C CA . ARG A 1 178 ? -15.802 10.237 -10.459 1.00 80.62 178 ARG A CA 1
ATOM 1421 C C . ARG A 1 178 ? -16.225 10.211 -8.991 1.00 80.62 178 ARG A C 1
ATOM 1423 O O . ARG A 1 178 ? -16.353 11.271 -8.384 1.00 80.62 178 ARG A O 1
ATOM 1430 N N . TYR A 1 179 ? -16.420 9.026 -8.415 1.00 78.88 179 TYR A N 1
ATOM 1431 C CA . TYR A 1 179 ? -16.696 8.877 -6.984 1.00 78.88 179 TYR A CA 1
ATOM 1432 C C . TYR A 1 179 ? -15.534 9.409 -6.146 1.00 78.88 179 TYR A C 1
ATOM 1434 O O . TYR A 1 179 ? -15.737 10.264 -5.284 1.00 78.88 179 TYR A O 1
ATOM 1442 N N . LEU A 1 180 ? -14.314 8.957 -6.440 1.00 79.81 180 LEU A N 1
ATOM 1443 C CA . LEU A 1 180 ? -13.113 9.410 -5.752 1.00 79.81 180 LEU A CA 1
ATOM 1444 C C . LEU A 1 180 ? -12.911 10.918 -5.889 1.00 79.81 180 LEU A C 1
ATOM 1446 O O . LEU A 1 180 ? -12.622 11.542 -4.885 1.00 79.81 180 LEU A O 1
ATOM 1450 N N . TYR A 1 181 ? -13.145 11.523 -7.053 1.00 82.19 181 TYR A N 1
ATOM 1451 C CA . TYR A 1 181 ? -13.063 12.971 -7.259 1.00 82.19 181 TYR A CA 1
ATOM 1452 C C . TYR A 1 181 ? -14.105 13.740 -6.445 1.00 82.19 181 TYR A C 1
ATOM 1454 O O . TYR A 1 181 ? -13.785 14.730 -5.785 1.00 82.19 181 TYR A O 1
ATOM 1462 N N . LYS A 1 182 ? -15.365 13.286 -6.445 1.00 79.81 182 LYS A N 1
ATOM 1463 C CA . LYS A 1 182 ? -16.418 13.939 -5.656 1.00 79.81 182 LYS A CA 1
ATOM 1464 C C . LYS A 1 182 ? -16.088 13.922 -4.165 1.00 79.81 182 LYS A C 1
ATOM 1466 O O . LYS A 1 182 ? -16.332 14.900 -3.462 1.00 79.81 182 LYS A O 1
ATOM 1471 N N . ILE A 1 183 ? -15.519 12.820 -3.692 1.00 76.38 183 ILE A N 1
ATOM 1472 C CA . ILE A 1 183 ? -15.151 12.610 -2.294 1.00 76.38 183 ILE A CA 1
ATOM 1473 C C . ILE A 1 183 ? -13.836 13.341 -1.939 1.00 76.38 183 ILE A C 1
ATOM 1475 O O . ILE A 1 183 ? -13.720 14.020 -0.912 1.00 76.38 183 ILE A O 1
ATOM 1479 N N . PHE A 1 184 ? -12.854 13.229 -2.820 1.00 77.00 184 PHE A N 1
ATOM 1480 C CA . PHE A 1 184 ? -11.497 13.745 -2.736 1.00 77.00 184 PHE A CA 1
ATOM 1481 C C . PHE A 1 184 ? -11.210 14.537 -4.022 1.00 77.00 184 PHE A C 1
ATOM 1483 O O . PHE A 1 184 ? -10.707 13.973 -4.997 1.00 77.00 184 PHE A O 1
ATOM 1490 N N . PRO A 1 185 ? -11.479 15.856 -4.045 1.00 74.06 185 PRO A N 1
ATOM 1491 C CA . PRO A 1 185 ? -11.341 16.704 -5.237 1.00 74.06 185 PRO A CA 1
ATOM 1492 C C . PRO A 1 185 ? -9.874 16.991 -5.617 1.00 74.06 185 PRO A C 1
ATOM 1494 O O . PRO A 1 185 ? -9.561 18.045 -6.165 1.00 74.06 185 PRO A O 1
ATOM 1497 N N . ILE A 1 186 ? -8.987 16.050 -5.300 1.00 74.00 186 ILE A N 1
ATOM 1498 C CA . ILE A 1 186 ? -7.574 15.975 -5.661 1.00 74.00 186 ILE A CA 1
ATOM 1499 C C . ILE A 1 186 ? -7.335 14.950 -6.783 1.00 74.00 186 ILE A C 1
ATOM 1501 O O . ILE A 1 186 ? -6.298 15.002 -7.427 1.00 74.00 186 ILE A O 1
ATOM 1505 N N . PHE A 1 187 ? -8.258 14.015 -7.042 1.00 74.44 187 PHE A N 1
ATOM 1506 C CA . PHE A 1 187 ? -8.111 13.056 -8.145 1.00 74.44 187 PHE A CA 1
ATOM 1507 C C . PHE A 1 187 ? -8.531 13.686 -9.471 1.00 74.44 187 PHE A C 1
ATOM 1509 O O . PHE A 1 187 ? -9.656 14.159 -9.583 1.00 74.44 187 PHE A O 1
ATOM 1516 N N . LEU A 1 188 ? -7.679 13.671 -10.497 1.00 71.50 188 LEU A N 1
ATOM 1517 C CA . LEU A 1 188 ? -8.129 14.027 -11.844 1.00 71.50 188 LEU A CA 1
ATOM 1518 C C . LEU A 1 188 ? -8.629 12.783 -12.563 1.00 71.50 188 LEU A C 1
ATOM 1520 O O . LEU A 1 188 ? -7.942 11.768 -12.648 1.00 71.50 188 LEU A O 1
ATOM 1524 N N . CYS A 1 189 ? -9.848 12.891 -13.087 1.00 75.31 189 CYS A N 1
ATOM 1525 C CA . CYS A 1 189 ? -10.425 11.877 -13.952 1.00 75.31 189 CYS A CA 1
ATOM 1526 C C . CYS A 1 189 ? -10.274 12.275 -15.417 1.00 75.31 189 CYS A C 1
ATOM 1528 O O . CYS A 1 189 ? -10.236 13.469 -15.717 1.00 75.31 189 CYS A O 1
ATOM 1530 N N . PRO A 1 190 ? -10.295 11.301 -16.339 1.00 67.56 190 PRO A N 1
ATOM 1531 C CA . PRO A 1 190 ? -10.000 11.524 -17.760 1.00 67.56 190 PRO A CA 1
ATOM 1532 C C . PRO A 1 190 ? -10.889 12.591 -18.416 1.00 67.56 190 PRO A C 1
ATOM 1534 O O . PRO A 1 190 ? -10.472 13.315 -19.308 1.00 67.56 190 PRO A O 1
ATOM 1537 N N . HIS A 1 191 ? -12.129 12.738 -17.943 1.00 68.69 191 HIS A N 1
ATOM 1538 C CA . HIS A 1 191 ? -13.080 13.723 -18.464 1.00 68.69 191 HIS A CA 1
ATOM 1539 C C . HIS A 1 191 ? -12.947 15.135 -17.867 1.00 68.69 191 HIS A C 1
ATOM 1541 O O . HIS A 1 191 ? -13.717 16.015 -18.243 1.00 68.69 191 HIS A O 1
ATOM 1547 N N . HIS A 1 192 ? -12.001 15.363 -16.952 1.00 68.06 192 HIS A N 1
ATOM 1548 C CA . HIS A 1 192 ? -11.710 16.680 -16.374 1.00 68.06 192 HIS A CA 1
ATOM 1549 C C . HIS A 1 192 ? -10.434 17.319 -16.951 1.00 68.06 192 HIS A C 1
ATOM 1551 O O . HIS A 1 192 ? -10.003 18.361 -16.453 1.00 68.06 192 HIS A O 1
ATOM 1557 N N . GLU A 1 193 ? -9.852 16.738 -18.012 1.00 60.41 193 GLU A N 1
ATOM 1558 C CA . GLU A 1 193 ? -8.757 17.321 -18.801 1.00 60.41 193 GLU A CA 1
ATOM 1559 C C . GLU A 1 193 ? -9.225 18.641 -19.455 1.00 60.41 193 GLU A C 1
ATOM 1561 O O . GLU A 1 193 ? -9.738 18.677 -20.569 1.00 60.41 193 GLU A O 1
ATOM 1566 N N . GLY A 1 194 ? -9.139 19.744 -18.712 1.00 62.81 194 GLY A N 1
ATOM 1567 C CA . GLY A 1 194 ? -9.603 21.069 -19.136 1.00 62.81 194 GLY A CA 1
ATOM 1568 C C . GLY A 1 194 ? -9.959 21.993 -17.970 1.00 62.81 194 GLY A C 1
ATOM 1569 O O . GLY A 1 194 ? -9.839 23.212 -18.090 1.00 62.81 194 GLY A O 1
ATOM 1570 N N . GLU A 1 195 ? -10.312 21.437 -16.805 1.00 65.38 195 GLU A N 1
ATOM 1571 C CA . GLU A 1 195 ? -10.414 22.212 -15.566 1.00 65.38 195 GLU A CA 1
ATOM 1572 C C . GLU A 1 195 ? -9.017 22.394 -14.960 1.00 65.38 195 GLU A C 1
ATOM 1574 O O . GLU A 1 195 ? -8.581 21.642 -14.090 1.00 65.38 195 GLU A O 1
ATOM 1579 N N . HIS A 1 196 ? -8.291 23.417 -15.419 1.00 46.75 196 HIS A N 1
ATOM 1580 C CA . HIS A 1 196 ? -7.051 23.845 -14.775 1.00 46.75 196 HIS A CA 1
ATOM 1581 C C . HIS A 1 196 ? -7.337 24.333 -13.348 1.00 46.75 196 HIS A C 1
ATOM 1583 O O . HIS A 1 196 ? -7.659 25.501 -13.128 1.00 46.75 196 HIS A O 1
ATOM 1589 N N . ARG A 1 197 ? -7.191 23.450 -12.356 1.00 52.41 197 ARG A N 1
ATOM 1590 C CA . ARG A 1 197 ? -7.091 23.845 -10.947 1.00 52.41 197 ARG A CA 1
ATOM 1591 C C . ARG A 1 197 ? -5.623 23.900 -10.539 1.00 52.41 197 ARG A C 1
ATOM 1593 O O . ARG A 1 197 ? -4.837 23.009 -10.831 1.00 52.41 197 ARG A O 1
ATOM 1600 N N . SER A 1 198 ? -5.256 24.975 -9.854 1.00 45.56 198 SER A N 1
ATOM 1601 C CA . SER A 1 198 ? -3.892 25.364 -9.471 1.00 45.56 198 SER A CA 1
ATOM 1602 C C . SER A 1 198 ? -3.267 24.549 -8.325 1.00 45.56 198 SER A C 1
ATOM 1604 O O . SER A 1 198 ? -2.272 24.978 -7.737 1.00 45.56 198 SER A O 1
ATOM 1606 N N . HIS A 1 199 ? -3.823 23.389 -7.967 1.00 52.19 199 HIS A N 1
ATOM 1607 C CA . HIS A 1 199 ? -3.419 22.630 -6.780 1.00 52.19 199 HIS A CA 1
ATOM 1608 C C . HIS A 1 199 ? -3.193 21.148 -7.106 1.00 52.19 199 HIS A C 1
ATOM 1610 O O . HIS A 1 199 ? -3.708 20.646 -8.098 1.00 52.19 199 HIS A O 1
ATOM 1616 N N . ALA A 1 200 ? -2.334 20.499 -6.312 1.00 55.59 200 ALA A N 1
ATOM 1617 C CA . ALA A 1 200 ? -1.796 19.160 -6.554 1.00 55.59 200 ALA A CA 1
ATOM 1618 C C . ALA A 1 200 ? -2.899 18.152 -6.902 1.00 55.59 200 ALA A C 1
ATOM 1620 O O . ALA A 1 200 ? -3.896 18.058 -6.187 1.00 55.59 200 ALA A O 1
ATOM 1621 N N . TRP A 1 201 ? -2.700 17.416 -7.991 1.00 59.88 201 TRP A N 1
ATOM 1622 C CA . TRP A 1 201 ? -3.644 16.428 -8.485 1.00 59.88 201 TRP A CA 1
ATOM 1623 C C . TRP A 1 201 ? -3.007 15.045 -8.566 1.00 59.88 201 TRP A C 1
ATOM 1625 O O . TRP A 1 201 ? -1.799 14.922 -8.756 1.00 59.88 201 TRP A O 1
ATOM 1635 N N . ILE A 1 202 ? -3.838 14.018 -8.408 1.00 60.19 202 ILE A N 1
ATOM 1636 C CA . ILE A 1 202 ? -3.460 12.612 -8.511 1.00 60.19 202 ILE A CA 1
ATOM 1637 C C . ILE A 1 202 ? -4.050 12.062 -9.808 1.00 60.19 202 ILE A C 1
ATOM 1639 O O . ILE A 1 202 ? -5.274 12.043 -9.971 1.00 60.19 202 ILE A O 1
ATOM 1643 N N . ASP A 1 203 ? -3.180 11.625 -10.718 1.00 62.59 203 ASP A N 1
ATOM 1644 C CA . ASP A 1 203 ? -3.570 10.964 -11.961 1.00 62.59 203 ASP A CA 1
ATOM 1645 C C . ASP A 1 203 ? -3.713 9.452 -11.745 1.00 62.59 203 ASP A C 1
ATOM 1647 O O . ASP A 1 203 ? -2.732 8.707 -11.713 1.00 62.59 203 ASP A O 1
ATOM 1651 N N . LEU A 1 204 ? -4.954 8.976 -11.624 1.00 63.88 204 LEU A N 1
ATOM 1652 C CA . LEU A 1 204 ? -5.233 7.544 -11.465 1.00 63.88 204 LEU A CA 1
ATOM 1653 C C . LEU A 1 204 ? -4.864 6.714 -12.710 1.00 63.88 204 LEU A C 1
ATOM 1655 O O . LEU A 1 204 ? -4.811 5.485 -12.621 1.00 63.88 204 LEU A O 1
ATOM 1659 N N . LYS A 1 205 ? -4.577 7.354 -13.854 1.00 59.88 205 LYS A N 1
ATOM 1660 C CA . LYS A 1 205 ? -4.145 6.693 -15.096 1.00 59.88 205 LYS A CA 1
ATOM 1661 C C . LYS A 1 205 ? -2.822 5.943 -14.947 1.00 59.88 205 LYS A C 1
ATOM 1663 O O . LYS A 1 205 ? -2.589 4.982 -15.671 1.00 59.88 205 LYS A O 1
ATOM 1668 N N . GLN A 1 206 ? -1.969 6.360 -14.012 1.00 53.94 206 GLN A N 1
ATOM 1669 C CA . GLN A 1 206 ? -0.662 5.744 -13.755 1.00 53.94 206 GLN A CA 1
ATOM 1670 C C . GLN A 1 206 ? -0.715 4.661 -12.656 1.00 53.94 206 GLN A C 1
ATOM 1672 O O . GLN A 1 206 ? 0.284 4.383 -12.000 1.00 53.94 206 GLN A O 1
ATOM 1677 N N . SER A 1 207 ? -1.886 4.076 -12.386 1.00 55.59 207 SER A N 1
ATOM 1678 C CA . SER A 1 207 ? -2.053 3.021 -11.376 1.00 55.59 207 SER A CA 1
ATOM 1679 C C . SER A 1 207 ? -1.615 1.637 -11.880 1.00 55.59 207 SER A C 1
ATOM 1681 O O . SER A 1 207 ? -1.758 1.307 -13.057 1.00 55.59 207 SER A O 1
ATOM 1683 N N . ILE A 1 208 ? -1.077 0.808 -10.979 1.00 50.12 208 ILE A N 1
ATOM 1684 C CA . ILE A 1 208 ? -0.719 -0.587 -11.262 1.00 50.12 208 ILE A CA 1
ATOM 1685 C C . ILE A 1 208 ? -1.996 -1.413 -11.370 1.00 50.12 208 ILE A C 1
ATOM 1687 O O . ILE A 1 208 ? -2.842 -1.368 -10.479 1.00 50.12 208 ILE A O 1
ATOM 1691 N N . THR A 1 209 ? -2.097 -2.230 -12.415 1.00 49.34 209 THR A N 1
ATOM 1692 C CA . THR A 1 209 ? -3.119 -3.279 -12.548 1.00 49.34 209 THR A CA 1
ATOM 1693 C C . THR A 1 209 ? -2.564 -4.620 -12.059 1.00 49.34 209 THR A C 1
ATOM 1695 O O . THR A 1 209 ? -1.494 -5.033 -12.508 1.00 49.34 209 THR A O 1
ATOM 1698 N N . LEU A 1 210 ? -3.283 -5.321 -11.180 1.00 44.31 210 LEU A N 1
ATOM 1699 C CA . LEU A 1 210 ? -2.985 -6.705 -10.797 1.00 44.31 210 LEU A CA 1
ATOM 1700 C C . LEU A 1 210 ? -3.772 -7.662 -11.742 1.00 44.31 210 LEU A C 1
ATOM 1702 O O . LEU A 1 210 ? -4.989 -7.579 -11.785 1.00 44.31 210 LEU A O 1
ATOM 1706 N N . PRO A 1 211 ? -3.158 -8.562 -12.531 1.00 37.66 211 PRO A N 1
ATOM 1707 C CA . PRO A 1 211 ? -3.767 -9.673 -13.269 1.00 37.66 211 PRO A CA 1
ATOM 1708 C C . PRO A 1 211 ? -4.411 -10.732 -12.361 1.00 37.66 211 PRO A C 1
ATOM 1710 O O . PRO A 1 211 ? -3.954 -10.999 -11.252 1.00 37.66 211 PRO A O 1
ATOM 1713 N N . ARG A 1 212 ? -5.467 -11.366 -12.888 1.00 38.38 212 ARG A N 1
ATOM 1714 C CA . ARG A 1 212 ? -6.410 -12.306 -12.234 1.00 38.38 212 ARG A CA 1
ATOM 1715 C C . ARG A 1 212 ? -7.248 -11.727 -11.098 1.00 38.38 212 ARG A C 1
ATOM 1717 O O . ARG A 1 212 ? -8.374 -12.181 -10.923 1.00 38.38 212 ARG A O 1
ATOM 1724 N N . SER A 1 213 ? -6.773 -10.696 -10.412 1.00 41.78 213 SER A N 1
ATOM 1725 C CA . SER A 1 213 ? -7.619 -9.871 -9.555 1.00 41.78 213 SER A CA 1
ATOM 1726 C C . SER A 1 213 ? -8.168 -8.693 -10.350 1.00 41.78 213 SER A C 1
ATOM 1728 O O . SER A 1 213 ? -7.627 -8.278 -11.370 1.00 41.78 213 SER A O 1
ATOM 1730 N N . ARG A 1 214 ? -9.313 -8.172 -9.938 1.00 49.09 214 ARG A N 1
ATOM 1731 C CA . ARG A 1 214 ? -9.966 -7.072 -10.637 1.00 49.09 214 ARG A CA 1
ATOM 1732 C C . ARG A 1 214 ? -9.437 -5.739 -10.114 1.00 49.09 214 ARG A C 1
ATOM 1734 O O . ARG A 1 214 ? -10.196 -4.778 -10.014 1.00 49.09 214 ARG A O 1
ATOM 1741 N N . THR A 1 215 ? -8.148 -5.723 -9.752 1.00 45.97 215 THR A N 1
ATOM 1742 C CA . THR A 1 215 ? -7.667 -4.928 -8.635 1.00 45.97 215 THR A CA 1
ATOM 1743 C C . THR A 1 215 ? -6.525 -3.957 -8.974 1.00 45.97 215 THR A C 1
ATOM 1745 O O . THR A 1 215 ? -5.502 -4.382 -9.501 1.00 45.97 215 THR A O 1
ATOM 1748 N N . TYR A 1 216 ? -6.661 -2.663 -8.661 1.00 54.62 216 TYR A N 1
ATOM 1749 C CA . TYR A 1 216 ? -5.693 -1.600 -8.995 1.00 54.62 216 TYR A CA 1
ATOM 1750 C C . TYR A 1 216 ? -5.034 -1.030 -7.752 1.00 54.62 216 TYR A C 1
ATOM 1752 O O . TYR A 1 216 ? -5.741 -0.812 -6.778 1.00 54.62 216 TYR A O 1
ATOM 1760 N N . LEU A 1 217 ? -3.732 -0.735 -7.797 1.00 51.81 217 LEU A N 1
ATOM 1761 C CA . LEU A 1 217 ? -3.022 0.014 -6.759 1.00 51.81 217 LEU A CA 1
ATOM 1762 C C . LEU A 1 217 ? -2.423 1.292 -7.347 1.00 51.81 217 LEU A C 1
ATOM 1764 O O . LEU A 1 217 ? -1.603 1.237 -8.259 1.00 51.81 217 LEU A O 1
ATOM 1768 N N . HIS A 1 218 ? -2.751 2.440 -6.770 1.00 57.12 218 HIS A N 1
ATOM 1769 C CA . HIS A 1 218 ? -2.002 3.672 -6.996 1.00 57.12 218 HIS A CA 1
ATOM 1770 C C . HIS A 1 218 ? -1.367 4.135 -5.694 1.00 57.12 218 HIS A C 1
ATOM 1772 O O . HIS A 1 218 ? -2.089 4.292 -4.709 1.00 57.12 218 HIS A O 1
ATOM 1778 N N . GLN A 1 219 ? -0.056 4.371 -5.701 1.00 52.25 219 GLN A N 1
ATOM 1779 C CA . GLN A 1 219 ? 0.658 4.957 -4.577 1.00 52.25 219 GLN A CA 1
ATOM 1780 C C . GLN A 1 219 ? 1.180 6.340 -4.965 1.00 52.25 219 GLN A C 1
ATOM 1782 O O . GLN A 1 219 ? 1.914 6.474 -5.939 1.00 52.25 219 GLN A O 1
ATOM 1787 N N . PHE A 1 220 ? 0.809 7.369 -4.203 1.00 54.88 220 PHE A N 1
ATOM 1788 C CA . PHE A 1 220 ? 1.244 8.739 -4.465 1.00 54.88 220 PHE A CA 1
ATOM 1789 C C . PHE A 1 220 ? 2.037 9.311 -3.289 1.00 54.88 220 PHE A C 1
ATOM 1791 O O . PHE A 1 220 ? 1.518 9.441 -2.172 1.00 54.88 220 PHE A O 1
ATOM 1798 N N . HIS A 1 221 ? 3.268 9.737 -3.577 1.00 48.94 221 HIS A N 1
ATOM 1799 C CA . HIS A 1 221 ? 4.017 10.677 -2.752 1.00 48.94 221 HIS A CA 1
ATOM 1800 C C . HIS A 1 221 ? 3.898 12.072 -3.358 1.00 48.94 221 HIS A C 1
ATOM 1802 O O . HIS A 1 221 ? 4.328 12.334 -4.478 1.00 48.94 221 HIS A O 1
ATOM 1808 N N . ALA A 1 222 ? 3.324 12.992 -2.594 1.00 47.62 222 ALA A N 1
ATOM 1809 C CA . ALA A 1 222 ? 3.278 14.386 -2.979 1.00 47.62 222 ALA A CA 1
ATOM 1810 C C . ALA A 1 222 ? 4.689 14.984 -2.919 1.00 47.62 222 ALA A C 1
ATOM 1812 O O . ALA A 1 222 ? 5.272 15.075 -1.840 1.00 47.62 222 ALA A O 1
ATOM 1813 N N . ASN A 1 223 ? 5.232 15.390 -4.070 1.00 42.53 223 ASN A N 1
ATOM 1814 C CA . ASN A 1 223 ? 6.556 16.006 -4.216 1.00 42.53 223 ASN A CA 1
ATOM 1815 C C . ASN A 1 223 ? 6.745 17.220 -3.296 1.00 42.53 223 ASN A C 1
ATOM 1817 O O . ASN A 1 223 ? 6.384 18.345 -3.643 1.00 42.53 223 ASN A O 1
ATOM 1821 N N . GLY A 1 224 ? 7.265 16.987 -2.088 1.00 44.06 224 GLY A N 1
ATOM 1822 C CA . GLY A 1 224 ? 7.569 18.007 -1.078 1.00 44.06 224 GLY A CA 1
ATOM 1823 C C . GLY A 1 224 ? 6.367 18.780 -0.517 1.00 44.06 224 GLY A C 1
ATOM 1824 O O . GLY A 1 224 ? 6.519 19.522 0.452 1.00 44.06 224 GLY A O 1
ATOM 1825 N N . ARG A 1 225 ? 5.163 18.627 -1.080 1.00 50.59 225 ARG A N 1
ATOM 1826 C CA . ARG A 1 225 ? 3.936 19.212 -0.534 1.00 50.59 225 ARG A CA 1
ATOM 1827 C C . ARG A 1 225 ? 3.283 18.212 0.393 1.00 50.59 225 ARG A C 1
ATOM 1829 O O . ARG A 1 225 ? 2.831 17.163 -0.039 1.00 50.59 225 ARG A O 1
ATOM 1836 N N . ARG A 1 226 ? 3.172 18.563 1.670 1.00 53.88 226 ARG A N 1
ATOM 1837 C CA . ARG A 1 226 ? 2.326 17.832 2.611 1.00 53.88 226 ARG A CA 1
ATOM 1838 C C . ARG A 1 226 ? 0.884 17.985 2.121 1.00 53.88 226 ARG A C 1
ATOM 1840 O O . ARG A 1 226 ? 0.306 19.043 2.337 1.00 53.88 226 ARG A O 1
ATOM 1847 N N . ILE A 1 227 ? 0.339 16.999 1.401 1.00 52.47 227 ILE A N 1
ATOM 1848 C CA . ILE A 1 227 ? -1.109 16.969 1.178 1.00 52.47 227 ILE A CA 1
ATOM 1849 C C . ILE A 1 227 ? -1.701 16.700 2.540 1.00 52.47 227 ILE A C 1
ATOM 1851 O O . ILE A 1 227 ? -1.386 15.716 3.215 1.00 52.47 227 ILE A O 1
ATOM 1855 N N . VAL A 1 228 ? -2.475 17.669 2.975 1.00 61.75 228 VAL A N 1
ATOM 1856 C CA . VAL A 1 228 ? -3.010 17.683 4.309 1.00 61.75 228 VAL A CA 1
ATOM 1857 C C . VAL A 1 228 ? -4.376 17.039 4.221 1.00 61.75 228 VAL A C 1
ATOM 1859 O O . VAL A 1 228 ? -5.090 17.211 3.237 1.00 61.75 228 VAL A O 1
ATOM 1862 N N . VAL A 1 229 ? -4.785 16.302 5.250 1.00 62.03 229 VAL A N 1
ATOM 1863 C CA . VAL A 1 229 ? -6.112 15.682 5.251 1.00 62.03 229 VAL A CA 1
ATOM 1864 C C . VAL A 1 229 ? -7.224 16.687 4.911 1.00 62.03 229 VAL A C 1
ATOM 1866 O O . VAL A 1 229 ? -8.181 16.317 4.228 1.00 62.03 229 VAL A O 1
ATOM 1869 N N . SER A 1 230 ? -7.068 17.955 5.318 1.00 62.12 230 SER A N 1
ATOM 1870 C CA . SER A 1 230 ? -7.948 19.082 4.971 1.00 62.12 230 SER A CA 1
ATOM 1871 C C . SER A 1 230 ? -8.271 19.205 3.486 1.00 62.12 230 SER A C 1
ATOM 1873 O O . SER A 1 230 ? -9.326 19.719 3.143 1.00 62.12 230 SER A O 1
ATOM 1875 N N . ASP A 1 231 ? -7.401 18.732 2.601 1.00 65.56 231 ASP A N 1
ATOM 1876 C CA . ASP A 1 231 ? -7.579 18.872 1.156 1.00 65.56 231 ASP A CA 1
ATOM 1877 C C . ASP A 1 231 ? -8.683 17.933 0.628 1.00 65.56 231 ASP A C 1
ATOM 1879 O O . ASP A 1 231 ? -9.221 18.122 -0.463 1.00 65.56 231 ASP A O 1
ATOM 1883 N N . SER A 1 232 ? -9.098 16.951 1.434 1.00 68.38 232 SER A N 1
ATOM 1884 C CA . SER A 1 232 ? -10.283 16.128 1.180 1.00 68.38 232 SER A CA 1
ATOM 1885 C C . SER A 1 232 ? -11.564 16.778 1.717 1.00 68.38 232 SER A C 1
ATOM 1887 O O . SER A 1 232 ? -11.551 17.433 2.764 1.00 68.38 232 SER A O 1
ATOM 1889 N N . ARG A 1 233 ? -12.724 16.531 1.076 1.00 71.31 233 ARG A N 1
ATOM 1890 C CA . ARG A 1 233 ? -14.021 16.968 1.643 1.00 71.31 233 ARG A CA 1
ATOM 1891 C C . ARG A 1 233 ? -14.246 16.356 3.031 1.00 71.31 233 ARG A C 1
ATOM 1893 O O . ARG A 1 233 ? -14.805 17.013 3.904 1.00 71.31 233 ARG A O 1
ATOM 1900 N N . PHE A 1 234 ? -13.740 15.141 3.258 1.00 66.75 234 PHE A N 1
ATOM 1901 C CA . PHE A 1 234 ? -13.740 14.484 4.566 1.00 66.75 234 PHE A CA 1
ATOM 1902 C C . PHE A 1 234 ? -12.914 15.203 5.613 1.00 66.75 234 PHE A C 1
ATOM 1904 O O . PHE A 1 234 ? -13.373 15.368 6.735 1.00 66.75 234 PHE A O 1
ATOM 1911 N N . GLY A 1 235 ? -11.694 15.598 5.270 1.00 66.12 235 GLY A N 1
ATOM 1912 C CA . GLY A 1 235 ? -10.826 16.318 6.179 1.00 66.12 235 GLY A CA 1
ATOM 1913 C C . GLY A 1 235 ? -11.413 17.664 6.524 1.00 66.12 235 GLY A C 1
ATOM 1914 O O . GLY A 1 235 ? -11.471 17.993 7.699 1.00 66.12 235 GLY A O 1
ATOM 1915 N N . ASN A 1 236 ? -11.953 18.390 5.545 1.00 69.06 236 ASN A N 1
ATOM 1916 C CA . ASN A 1 236 ? -12.687 19.625 5.809 1.00 69.06 236 ASN A CA 1
ATOM 1917 C C . ASN A 1 236 ? -13.909 19.400 6.707 1.00 69.06 236 ASN A C 1
ATOM 1919 O O . ASN A 1 236 ? -14.076 20.113 7.693 1.00 69.06 236 ASN A O 1
ATOM 1923 N N . TYR A 1 237 ? -14.730 18.382 6.437 1.00 68.44 237 TYR A N 1
ATOM 1924 C CA . TYR A 1 237 ? -15.862 18.039 7.303 1.00 68.44 237 TYR A CA 1
ATOM 1925 C C . TYR A 1 237 ? -15.411 17.667 8.727 1.00 68.44 237 TYR A C 1
ATOM 1927 O O . TYR A 1 237 ? -15.974 18.152 9.709 1.00 68.44 237 TYR A O 1
ATOM 1935 N N . ALA A 1 238 ? -14.361 16.852 8.852 1.00 66.75 238 ALA A N 1
ATOM 1936 C CA . ALA A 1 238 ? -13.780 16.462 10.131 1.00 66.75 238 ALA A CA 1
ATOM 1937 C C . ALA A 1 238 ? -13.186 17.666 10.878 1.00 66.75 238 ALA A C 1
ATOM 1939 O O . ALA A 1 238 ? -13.352 17.761 12.089 1.00 66.75 238 ALA A O 1
ATOM 1940 N N . LEU A 1 239 ? -12.556 18.611 10.175 1.00 66.88 239 LEU A N 1
ATOM 1941 C CA . LEU A 1 239 ? -12.005 19.843 10.744 1.00 66.88 239 LEU A CA 1
ATOM 1942 C C . LEU A 1 239 ? -13.097 20.778 11.257 1.00 66.88 239 LEU A C 1
ATOM 1944 O O . LEU A 1 239 ? -12.962 21.315 12.357 1.00 66.88 239 LEU A O 1
ATOM 1948 N N . LEU A 1 240 ? -14.182 20.930 10.491 1.00 69.56 240 LEU A N 1
ATOM 1949 C CA . LEU A 1 240 ? -15.348 21.723 10.881 1.00 69.56 240 LEU A CA 1
ATOM 1950 C C . LEU A 1 240 ? -16.038 21.142 12.121 1.00 69.56 240 LEU A C 1
ATOM 1952 O O . LEU A 1 240 ? -16.476 21.898 12.983 1.00 69.56 240 LEU A O 1
ATOM 1956 N N . LYS A 1 241 ? -16.119 19.809 12.230 1.00 66.94 241 LYS A N 1
ATOM 1957 C CA . LYS A 1 241 ? -16.774 19.134 13.361 1.00 66.94 241 LYS A CA 1
ATOM 1958 C C . LYS A 1 241 ? -15.900 18.983 14.605 1.00 66.94 241 LYS A C 1
ATOM 1960 O O . LYS A 1 241 ? -16.415 19.129 15.707 1.00 66.94 241 LYS A O 1
ATOM 1965 N N . ASN A 1 242 ? -14.610 18.686 14.447 1.00 61.00 242 ASN A N 1
ATOM 1966 C CA . ASN A 1 242 ? -13.732 18.284 15.555 1.00 61.00 242 ASN A CA 1
ATOM 1967 C C . ASN A 1 242 ? -12.713 19.359 15.968 1.00 61.00 242 ASN A C 1
ATOM 1969 O O . ASN A 1 242 ? -11.822 19.072 16.766 1.00 61.00 242 ASN A O 1
ATOM 1973 N N . GLY A 1 243 ? -12.821 20.580 15.433 1.00 61.28 243 GLY A N 1
ATOM 1974 C CA . GLY A 1 243 ? -11.974 21.713 15.808 1.00 61.28 243 GLY A CA 1
ATOM 1975 C C . GLY A 1 243 ? -10.507 21.514 15.425 1.00 61.28 243 GLY A C 1
ATOM 1976 O O . GLY A 1 243 ? -9.706 21.081 16.244 1.00 61.28 243 GLY A O 1
ATOM 1977 N N . TRP A 1 244 ? -10.154 21.844 14.179 1.00 56.97 244 TRP A N 1
ATOM 1978 C CA . TRP A 1 244 ? -8.784 21.925 13.622 1.00 56.97 244 TRP A CA 1
ATOM 1979 C C . TRP A 1 244 ? -7.862 20.692 13.752 1.00 56.97 244 TRP A C 1
ATOM 1981 O O . TRP A 1 244 ? -6.763 20.697 13.198 1.00 56.97 244 TRP A O 1
ATOM 1991 N N . LYS A 1 245 ? -8.280 19.608 14.413 1.00 71.62 245 LYS A N 1
ATOM 1992 C CA . LYS A 1 245 ? -7.479 18.387 14.562 1.00 71.62 245 LYS A CA 1
ATOM 1993 C C . LYS A 1 245 ? -7.577 17.517 13.316 1.00 71.62 245 LYS A C 1
ATOM 1995 O O . LYS A 1 245 ? -8.639 16.990 12.981 1.00 71.62 245 LYS A O 1
ATOM 2000 N N . GLN A 1 246 ? -6.444 17.333 12.656 1.00 72.50 246 GLN A N 1
ATOM 2001 C CA . GLN A 1 246 ? -6.338 16.488 11.474 1.00 72.50 246 GLN A CA 1
ATOM 2002 C C . GLN A 1 246 ? -6.136 15.030 11.889 1.00 72.50 246 GLN A C 1
ATOM 2004 O O . GLN A 1 246 ? -5.344 14.768 12.798 1.00 72.50 246 GLN A O 1
ATOM 2009 N N . PRO A 1 247 ? -6.844 14.074 11.266 1.00 78.12 247 PRO A N 1
ATOM 2010 C CA . PRO A 1 247 ? -6.530 12.674 11.467 1.00 78.12 247 PRO A CA 1
ATOM 2011 C C . PRO A 1 247 ? -5.161 12.366 10.858 1.00 78.12 247 PRO A C 1
ATOM 2013 O O . PRO A 1 247 ? -4.758 12.933 9.844 1.00 78.12 247 PRO A O 1
ATOM 2016 N N . VAL A 1 248 ? -4.458 11.445 11.500 1.00 79.81 248 VAL A N 1
ATOM 2017 C CA . VAL A 1 248 ? -3.165 10.917 11.069 1.00 79.81 248 VAL A CA 1
ATOM 2018 C C . VAL A 1 248 ? -3.363 9.866 9.971 1.00 79.81 248 VAL A C 1
ATOM 2020 O O . VAL A 1 248 ? -2.480 9.680 9.139 1.00 79.81 248 VAL A O 1
ATOM 2023 N N . ALA A 1 249 ? -4.534 9.222 9.920 1.00 78.94 249 ALA A N 1
ATOM 2024 C CA . ALA A 1 249 ? -4.909 8.339 8.821 1.00 78.94 249 ALA A CA 1
ATOM 2025 C C . ALA A 1 249 ? -6.400 8.433 8.475 1.00 78.94 249 ALA A C 1
ATOM 2027 O O . ALA A 1 249 ? -7.242 8.607 9.359 1.00 78.94 249 ALA A O 1
ATOM 2028 N N . ILE A 1 250 ? -6.723 8.253 7.196 1.00 80.56 250 ILE A N 1
ATOM 2029 C CA . ILE A 1 250 ? -8.078 7.998 6.702 1.00 80.56 250 ILE A CA 1
ATOM 2030 C C . ILE A 1 250 ? -8.036 6.714 5.888 1.00 80.56 250 ILE A C 1
ATOM 2032 O O . ILE A 1 250 ? -7.192 6.574 5.015 1.00 80.56 250 ILE A O 1
ATOM 2036 N N . ASP A 1 251 ? -8.954 5.798 6.150 1.00 80.06 251 ASP A N 1
ATOM 2037 C CA . ASP A 1 251 ? -9.155 4.587 5.365 1.00 80.06 251 ASP A CA 1
ATOM 2038 C C . ASP A 1 251 ? -10.634 4.514 4.998 1.00 80.06 251 ASP A C 1
ATOM 2040 O O . ASP A 1 251 ? -11.511 4.564 5.855 1.00 80.06 251 ASP A O 1
ATOM 2044 N N . LEU A 1 252 ? -10.918 4.495 3.711 1.00 82.69 252 LEU A N 1
ATOM 2045 C CA . LEU A 1 252 ? -12.248 4.485 3.148 1.00 82.69 252 LEU A CA 1
ATOM 2046 C C . LEU A 1 252 ? -12.382 3.219 2.322 1.00 82.69 252 LEU A C 1
ATOM 2048 O O . LEU A 1 252 ? -11.718 3.076 1.304 1.00 82.69 252 LEU A O 1
ATOM 2052 N N . ASN A 1 253 ? -13.284 2.342 2.720 1.00 81.75 253 ASN A N 1
ATOM 2053 C CA . ASN A 1 253 ? -13.612 1.121 2.014 1.00 81.75 253 ASN A CA 1
ATOM 2054 C C . ASN A 1 253 ? -15.060 1.220 1.521 1.00 81.75 253 ASN A C 1
ATOM 2056 O O . ASN A 1 253 ? -16.003 1.224 2.307 1.00 81.75 253 ASN A O 1
ATOM 2060 N N . ILE A 1 254 ? -15.240 1.354 0.215 1.00 80.69 254 ILE A N 1
ATOM 2061 C CA . ILE A 1 254 ? -16.542 1.395 -0.443 1.00 80.69 254 ILE A CA 1
ATOM 2062 C C . ILE A 1 254 ? -16.787 0.021 -1.049 1.00 80.69 254 ILE A C 1
ATOM 2064 O O . ILE A 1 254 ? -16.016 -0.428 -1.890 1.00 80.69 254 ILE A O 1
ATOM 2068 N N . LEU A 1 255 ? -17.853 -0.639 -0.618 1.00 79.62 255 LEU A N 1
ATOM 2069 C CA . LEU A 1 255 ? -18.270 -1.964 -1.048 1.00 79.62 255 LEU A CA 1
ATOM 2070 C C . LEU A 1 255 ? -19.593 -1.840 -1.800 1.00 79.62 255 LEU A C 1
ATOM 2072 O O . LEU A 1 255 ? -20.613 -1.460 -1.223 1.00 79.62 255 LEU A O 1
ATOM 2076 N N . PHE A 1 256 ? -19.578 -2.196 -3.078 1.00 76.62 256 PHE A N 1
ATOM 2077 C CA . PHE A 1 256 ? -20.765 -2.268 -3.915 1.00 76.62 256 PHE A CA 1
ATOM 2078 C C . PHE A 1 256 ? -21.108 -3.724 -4.195 1.00 76.62 256 PHE A C 1
ATOM 2080 O O . PHE A 1 256 ? -20.423 -4.411 -4.954 1.00 76.62 256 PHE A O 1
ATOM 2087 N N . ASP A 1 257 ? -22.208 -4.175 -3.607 1.00 74.25 257 ASP A N 1
ATOM 2088 C CA . ASP A 1 257 ? -22.762 -5.505 -3.796 1.00 74.25 257 ASP A CA 1
ATOM 2089 C C . ASP A 1 257 ? -24.108 -5.396 -4.518 1.00 74.25 257 ASP A C 1
ATOM 2091 O O . ASP A 1 257 ? -25.161 -5.116 -3.932 1.00 74.25 257 ASP A O 1
ATOM 2095 N N . SER A 1 258 ? -24.057 -5.604 -5.833 1.00 70.94 258 SER A N 1
ATOM 2096 C CA . SER A 1 258 ? -25.236 -5.552 -6.696 1.00 70.94 258 SER A CA 1
ATOM 2097 C C . SER A 1 258 ? -26.230 -6.684 -6.411 1.00 70.94 258 SER A C 1
ATOM 2099 O O . SER A 1 258 ? -27.436 -6.465 -6.534 1.00 70.94 258 SER A O 1
ATOM 2101 N N . LYS A 1 259 ? -25.762 -7.869 -5.986 1.00 71.44 259 LYS A N 1
ATOM 2102 C CA . LYS A 1 259 ? -26.631 -9.023 -5.697 1.00 71.44 259 LYS A CA 1
ATOM 2103 C C . LYS A 1 259 ? -27.491 -8.772 -4.472 1.00 71.44 259 LYS A C 1
ATOM 2105 O O . LYS A 1 259 ? -28.668 -9.123 -4.470 1.00 71.44 259 LYS A O 1
ATOM 2110 N N . ASN A 1 260 ? -26.914 -8.138 -3.457 1.00 69.62 260 ASN A N 1
ATOM 2111 C CA . ASN A 1 260 ? -27.622 -7.823 -2.222 1.00 69.62 260 ASN A CA 1
ATOM 2112 C C . ASN A 1 260 ? -28.258 -6.426 -2.221 1.00 69.62 260 ASN A C 1
ATOM 2114 O O . ASN A 1 260 ? -28.891 -6.055 -1.232 1.00 69.62 260 ASN A O 1
ATOM 2118 N N . ASN A 1 261 ? -28.118 -5.660 -3.313 1.00 70.56 261 ASN A N 1
ATOM 2119 C CA . ASN A 1 261 ? -28.510 -4.251 -3.383 1.00 70.56 261 ASN A CA 1
ATOM 2120 C C . ASN A 1 261 ? -27.963 -3.457 -2.178 1.00 70.56 261 ASN A C 1
ATOM 2122 O O . ASN A 1 261 ? -28.693 -2.712 -1.519 1.00 70.56 261 ASN A O 1
ATOM 2126 N N . MET A 1 262 ? -26.692 -3.700 -1.845 1.00 70.06 262 MET A N 1
ATOM 2127 C CA . MET A 1 262 ? -26.001 -3.068 -0.726 1.00 70.06 262 MET A CA 1
ATOM 2128 C C . MET A 1 262 ? -24.828 -2.239 -1.243 1.00 70.06 262 MET A C 1
ATOM 2130 O O . MET A 1 262 ? -23.864 -2.765 -1.788 1.00 70.06 262 MET A O 1
ATOM 2134 N N . ASP A 1 263 ? -24.913 -0.933 -1.036 1.00 79.50 263 ASP A N 1
ATOM 2135 C CA . ASP A 1 263 ? -23.856 0.048 -1.241 1.00 79.50 263 ASP A CA 1
ATOM 2136 C C . ASP A 1 263 ? -23.327 0.485 0.122 1.00 79.50 263 ASP A C 1
ATOM 2138 O O . ASP A 1 263 ? -23.804 1.446 0.716 1.00 79.50 263 ASP A O 1
ATOM 2142 N N . MET A 1 264 ? -22.365 -0.248 0.669 1.00 82.38 264 MET A N 1
ATOM 2143 C CA . MET A 1 264 ? -21.827 0.048 1.992 1.00 82.38 264 MET A CA 1
ATOM 2144 C C . MET A 1 264 ? -20.562 0.887 1.869 1.00 82.38 264 MET A C 1
ATOM 2146 O O . MET A 1 264 ? -19.589 0.492 1.237 1.00 82.38 264 MET A O 1
ATOM 2150 N N . LEU A 1 265 ? -20.560 2.042 2.519 1.00 83.88 265 LEU A N 1
ATOM 2151 C CA . LEU A 1 265 ? -19.381 2.860 2.735 1.00 83.88 265 LEU A CA 1
ATOM 2152 C C . LEU A 1 265 ? -18.915 2.670 4.174 1.00 83.88 265 LEU A C 1
ATOM 2154 O O . LEU A 1 265 ? -19.627 2.992 5.125 1.00 83.88 265 LEU A O 1
ATOM 2158 N N . GLU A 1 266 ? -17.701 2.161 4.315 1.00 85.06 266 GLU A N 1
ATOM 2159 C CA . GLU A 1 266 ? -16.985 2.041 5.571 1.00 85.06 266 GLU A CA 1
ATOM 2160 C C . GLU A 1 266 ? -15.886 3.106 5.605 1.00 85.06 266 GLU A C 1
ATOM 2162 O O . GLU A 1 266 ? -14.876 3.013 4.912 1.00 85.06 266 GLU A O 1
ATOM 2167 N N . LEU A 1 267 ? -16.093 4.151 6.399 1.00 84.38 267 LEU A N 1
ATOM 2168 C CA . LEU A 1 267 ? -15.100 5.189 6.639 1.00 84.38 267 LEU A CA 1
ATOM 2169 C C . LEU A 1 267 ? -14.437 4.950 7.987 1.00 84.38 267 LEU A C 1
ATOM 2171 O O . LEU A 1 267 ? -15.107 4.785 9.004 1.00 84.38 267 LEU A O 1
ATOM 2175 N N . ARG A 1 268 ? -13.118 5.023 8.004 1.00 84.25 268 ARG A N 1
ATOM 2176 C CA . ARG A 1 268 ? -12.282 4.913 9.185 1.00 84.25 268 ARG A CA 1
ATOM 2177 C C . ARG A 1 268 ? -11.325 6.093 9.232 1.00 84.25 268 ARG A C 1
ATOM 2179 O O . ARG A 1 268 ? -10.723 6.471 8.232 1.00 84.25 268 ARG A O 1
ATOM 2186 N N . MET A 1 269 ? -11.175 6.681 10.405 1.00 84.44 269 MET A N 1
ATOM 2187 C CA . MET A 1 269 ? -10.266 7.793 10.651 1.00 84.44 269 MET A CA 1
ATOM 2188 C C . MET A 1 269 ? -9.511 7.549 11.951 1.00 84.44 269 MET A C 1
ATOM 2190 O O . MET A 1 269 ? -10.106 7.101 12.931 1.00 84.44 269 MET A O 1
ATOM 2194 N N . LEU A 1 270 ? -8.214 7.851 11.959 1.00 84.12 270 LEU A N 1
ATOM 2195 C CA . LEU A 1 270 ? -7.340 7.687 13.119 1.00 84.12 270 LEU A CA 1
ATOM 2196 C C . LEU A 1 270 ? -6.749 9.033 13.531 1.00 84.12 270 LEU A C 1
ATOM 2198 O O . LEU A 1 270 ? -6.265 9.778 12.684 1.00 84.12 270 LEU A O 1
ATOM 2202 N N . TRP A 1 271 ? -6.723 9.323 14.827 1.00 88.12 271 TRP A N 1
ATOM 2203 C CA . TRP A 1 271 ? -6.061 10.489 15.411 1.00 88.12 271 TRP A CA 1
ATOM 2204 C C . TRP A 1 271 ? -5.110 10.046 16.514 1.00 88.12 271 TRP A C 1
ATOM 2206 O O . TRP A 1 271 ? -5.435 9.148 17.286 1.00 88.12 271 TRP A O 1
ATOM 2216 N N . LYS A 1 272 ? -3.980 10.741 16.645 1.00 86.44 272 LYS A N 1
ATOM 2217 C CA . LYS A 1 272 ? -3.123 10.656 17.828 1.00 86.44 272 LYS A CA 1
ATOM 2218 C C . LYS A 1 272 ? -3.506 11.784 18.783 1.00 86.44 272 LYS A C 1
ATOM 2220 O O . LYS A 1 272 ? -3.440 12.957 18.414 1.00 86.44 272 LYS A O 1
ATOM 2225 N N . LEU A 1 273 ? -3.956 11.434 19.982 1.00 87.69 273 LEU A N 1
ATOM 2226 C CA . LEU A 1 273 ? -4.413 12.374 21.003 1.00 87.69 273 LEU A CA 1
ATOM 2227 C C . LEU A 1 273 ? -3.403 12.434 22.150 1.00 87.69 273 LEU A C 1
ATOM 2229 O O . LEU A 1 273 ? -2.819 11.420 22.529 1.00 87.69 273 LEU A O 1
ATOM 2233 N N . LYS A 1 274 ? -3.224 13.626 22.721 1.00 88.75 274 LYS A N 1
ATOM 2234 C CA . LYS A 1 274 ? -2.373 13.853 23.891 1.00 88.75 274 LYS A CA 1
ATOM 2235 C C . LYS A 1 274 ? -3.114 14.687 24.928 1.00 88.75 274 LYS A C 1
ATOM 2237 O O . LYS A 1 274 ? -3.396 15.854 24.664 1.00 88.75 274 LYS A O 1
ATOM 2242 N N . GLU A 1 275 ? -3.422 14.069 26.066 1.00 87.31 275 GLU A N 1
ATOM 2243 C CA . GLU A 1 275 ? -4.087 14.666 27.231 1.00 87.31 275 GLU A CA 1
ATOM 2244 C C . GLU A 1 275 ? -5.403 15.374 26.875 1.00 87.31 275 GLU A C 1
ATOM 2246 O O . GLU A 1 275 ? -5.669 16.503 27.284 1.00 87.31 275 GLU A O 1
ATOM 2251 N N . GLN A 1 276 ? -6.240 14.722 26.064 1.00 86.81 276 GLN A N 1
ATOM 2252 C CA . GLN A 1 276 ? -7.470 15.328 25.557 1.00 86.81 276 GLN A CA 1
ATOM 2253 C C . GLN A 1 276 ? -8.707 14.723 26.200 1.00 86.81 276 GLN A C 1
ATOM 2255 O O . GLN A 1 276 ? -8.829 13.510 26.342 1.00 86.81 276 GLN A O 1
ATOM 2260 N N . SER A 1 277 ? -9.651 15.592 26.550 1.00 91.31 277 SER A N 1
ATOM 2261 C CA . SER A 1 277 ? -11.006 15.181 26.898 1.00 91.31 277 SER A CA 1
ATOM 2262 C C . SER A 1 277 ? -11.931 15.419 25.709 1.00 91.31 277 SER A C 1
ATOM 2264 O O . SER A 1 277 ? -11.821 16.446 25.036 1.00 91.31 277 SER A O 1
ATOM 2266 N N . GLU A 1 278 ? -12.842 14.490 25.455 1.00 91.62 278 GLU A N 1
ATOM 2267 C CA . GLU A 1 278 ? -13.806 14.568 24.361 1.00 91.62 278 GLU A CA 1
ATOM 2268 C C . GLU A 1 278 ? -15.199 14.167 24.835 1.00 91.62 278 GLU A C 1
ATOM 2270 O O . GLU A 1 278 ? -15.356 13.296 25.685 1.00 91.62 278 GLU A O 1
ATOM 2275 N N . GLU A 1 279 ? -16.221 14.795 24.267 1.00 92.75 279 GLU A N 1
ATOM 2276 C CA . GLU A 1 279 ? -17.615 14.426 24.489 1.00 92.75 279 GLU A CA 1
ATOM 2277 C C . GLU A 1 279 ? -18.193 13.927 23.169 1.00 92.75 279 GLU A C 1
ATOM 2279 O O . GLU A 1 279 ? -18.204 14.633 22.160 1.00 92.75 279 GLU A O 1
ATOM 2284 N N . ILE A 1 280 ? -18.636 12.675 23.170 1.00 90.69 280 ILE A N 1
ATOM 2285 C CA . ILE A 1 280 ? -19.271 12.025 22.035 1.00 90.69 280 ILE A CA 1
ATOM 2286 C C . ILE A 1 280 ? -20.767 12.125 22.259 1.00 90.69 280 ILE A C 1
ATOM 2288 O O . ILE A 1 280 ? -21.312 11.514 23.177 1.00 90.69 280 ILE A O 1
ATOM 2292 N N . ILE A 1 281 ? -21.414 12.916 21.414 1.00 90.06 281 ILE A N 1
ATOM 2293 C CA . ILE A 1 281 ? -22.850 13.162 21.466 1.00 90.06 281 ILE A CA 1
ATOM 2294 C C . ILE A 1 281 ? -23.515 12.302 20.394 1.00 90.06 281 ILE A C 1
ATOM 2296 O O . ILE A 1 281 ? -23.089 12.295 19.233 1.00 90.06 281 ILE A O 1
ATOM 2300 N N . ARG A 1 282 ? -24.567 11.579 20.774 1.00 88.19 282 ARG A N 1
ATOM 2301 C CA . ARG A 1 282 ? -25.414 10.832 19.850 1.00 88.19 282 ARG A CA 1
ATOM 2302 C C . ARG A 1 282 ? -26.034 11.802 18.838 1.00 88.19 282 ARG A C 1
ATOM 2304 O O . ARG A 1 282 ? -26.573 12.833 19.241 1.00 88.19 282 ARG A O 1
ATOM 2311 N N . PRO A 1 283 ? -25.997 11.501 17.530 1.00 81.94 283 PRO A N 1
ATOM 2312 C CA . PRO A 1 283 ? -26.709 12.301 16.540 1.00 81.94 283 PRO A CA 1
ATOM 2313 C C . PRO A 1 283 ? -28.199 12.406 16.910 1.00 81.94 283 PRO A C 1
ATOM 2315 O O . PRO A 1 283 ? -28.834 11.397 17.210 1.00 81.94 283 PRO A O 1
ATOM 2318 N N . ASN A 1 284 ? -28.757 13.622 16.923 1.00 73.62 284 ASN A N 1
ATOM 2319 C CA . ASN A 1 284 ? -30.133 13.863 17.374 1.00 73.62 284 ASN A CA 1
ATOM 2320 C C . ASN A 1 284 ? -31.161 13.007 16.602 1.00 73.62 284 ASN A C 1
ATOM 2322 O O . ASN A 1 284 ? -31.220 13.061 15.375 1.00 73.62 284 ASN A O 1
ATOM 2326 N N . GLN A 1 285 ? -32.018 12.306 17.357 1.00 60.28 285 GLN A N 1
ATOM 2327 C CA . GLN A 1 285 ? -33.248 11.609 16.930 1.00 60.28 285 GLN A CA 1
ATOM 2328 C C . GLN A 1 285 ? -33.115 10.380 16.019 1.00 60.28 285 GLN A C 1
ATOM 2330 O O . GLN A 1 285 ? -34.138 9.831 15.611 1.00 60.28 285 GLN A O 1
ATOM 2335 N N . SER A 1 286 ? -31.913 9.889 15.726 1.00 64.31 286 SER A N 1
ATOM 2336 C CA . SER A 1 286 ? -31.785 8.638 14.980 1.00 64.31 286 SER A CA 1
ATOM 2337 C C . SER A 1 286 ? -31.818 7.429 15.932 1.00 64.31 286 SER A C 1
ATOM 2339 O O . SER A 1 286 ? -31.213 7.432 17.006 1.00 64.31 286 SER A O 1
ATOM 2341 N N . GLU A 1 287 ? -32.482 6.336 15.535 1.00 69.06 287 GLU A N 1
ATOM 2342 C CA . GLU A 1 287 ? -32.382 5.018 16.203 1.00 69.06 287 GLU A CA 1
ATOM 2343 C C . GLU A 1 287 ? -30.949 4.437 16.157 1.00 69.06 287 GLU A C 1
ATOM 2345 O O . GLU A 1 287 ? -30.700 3.301 16.562 1.00 69.06 287 GLU A O 1
ATOM 2350 N N . GLU A 1 288 ? -29.978 5.217 15.680 1.00 77.44 288 GLU A N 1
ATOM 2351 C CA . GLU A 1 288 ? -28.598 4.811 15.505 1.00 77.44 288 GLU A CA 1
ATOM 2352 C C . GLU A 1 288 ? -27.936 4.589 16.860 1.00 77.44 288 GLU A C 1
ATOM 2354 O O . GLU A 1 288 ? -27.916 5.454 17.742 1.00 77.44 288 GLU A O 1
ATOM 2359 N N . ARG A 1 289 ? -27.371 3.393 16.995 1.00 83.94 289 ARG A N 1
ATOM 2360 C CA . ARG A 1 289 ? -26.503 3.025 18.103 1.00 83.94 289 ARG A CA 1
ATOM 2361 C C . ARG A 1 289 ? -25.118 3.596 17.830 1.00 83.94 289 ARG A C 1
ATOM 2363 O O . ARG A 1 289 ? -24.571 3.387 16.746 1.00 83.94 289 ARG A O 1
ATOM 2370 N N . VAL A 1 290 ? -24.566 4.297 18.815 1.00 88.88 290 VAL A N 1
ATOM 2371 C CA . VAL A 1 290 ? -23.177 4.761 18.804 1.00 88.88 290 VAL A CA 1
ATOM 2372 C C . VAL A 1 290 ? -22.414 3.940 19.830 1.00 88.88 290 VAL A C 1
ATOM 2374 O O . VAL A 1 290 ? -22.774 3.929 21.003 1.00 88.88 290 VAL A O 1
ATOM 2377 N N . GLU A 1 291 ? -21.389 3.226 19.388 1.00 90.75 291 GLU A N 1
ATOM 2378 C CA . GLU A 1 291 ? -20.527 2.424 20.253 1.00 90.75 291 GLU A CA 1
ATOM 2379 C C . GLU A 1 291 ? -19.283 3.236 20.615 1.00 90.75 291 GLU A C 1
ATOM 2381 O O . GLU A 1 291 ? -18.633 3.806 19.739 1.00 90.75 291 GLU A O 1
ATOM 2386 N N . VAL A 1 292 ? -18.948 3.296 21.901 1.00 90.81 292 VAL A N 1
ATOM 2387 C CA . VAL A 1 292 ? -17.751 3.971 22.406 1.00 90.81 292 VAL A CA 1
ATOM 2388 C C . VAL A 1 292 ? -16.972 2.987 23.263 1.00 90.81 292 VAL A C 1
ATOM 2390 O O . VAL A 1 292 ? -17.482 2.510 24.273 1.00 90.81 292 VAL A O 1
ATOM 2393 N N . GLY A 1 293 ? -15.742 2.681 22.870 1.00 89.50 293 GLY A N 1
ATOM 2394 C CA . GLY A 1 293 ? -14.839 1.808 23.609 1.00 89.50 293 GLY A CA 1
ATOM 2395 C C . GLY A 1 293 ? -13.546 2.518 23.985 1.00 89.50 293 GLY A C 1
ATOM 2396 O O . GLY A 1 293 ? -12.988 3.255 23.174 1.00 89.50 293 GLY A O 1
ATOM 2397 N N . VAL A 1 294 ? -13.070 2.285 25.204 1.00 88.44 294 VAL A N 1
ATOM 2398 C CA . VAL A 1 294 ? -11.749 2.705 25.679 1.00 88.44 294 VAL A CA 1
ATOM 2399 C C . VAL A 1 294 ? -11.008 1.459 26.120 1.00 88.44 294 VAL A C 1
ATOM 2401 O O . VAL A 1 294 ? -11.511 0.717 26.963 1.00 88.44 294 VAL A O 1
ATOM 2404 N N . PHE A 1 295 ? -9.834 1.236 25.551 1.00 86.06 295 PHE A N 1
ATOM 2405 C CA . PHE A 1 295 ? -9.090 0.002 25.685 1.00 86.06 295 PHE A CA 1
ATOM 2406 C C . PHE A 1 295 ? -7.607 0.244 25.948 1.00 86.06 295 PHE A C 1
ATOM 2408 O O . PHE A 1 295 ? -7.020 1.238 25.524 1.00 86.06 295 PHE A O 1
ATOM 2415 N N . GLU A 1 296 ? -6.995 -0.723 26.607 1.00 82.19 296 GLU A N 1
ATOM 2416 C CA . GLU A 1 296 ? -5.563 -0.836 26.824 1.00 82.19 296 GLU A CA 1
ATOM 2417 C C . GLU A 1 296 ? -5.061 -2.123 26.178 1.00 82.19 296 GLU A C 1
ATOM 2419 O O . GLU A 1 296 ? -5.763 -3.138 26.157 1.00 82.19 296 GLU A O 1
ATOM 2424 N N . SER A 1 297 ? -3.852 -2.067 25.621 1.00 73.94 297 SER A N 1
ATOM 2425 C CA . SER A 1 297 ? -3.191 -3.253 25.086 1.00 73.94 297 SER A CA 1
ATOM 2426 C C . SER A 1 297 ? -2.785 -4.168 26.232 1.00 73.94 297 SER A C 1
ATOM 2428 O O . SER A 1 297 ? -2.053 -3.757 27.127 1.00 73.94 297 SER A O 1
ATOM 2430 N N . LEU A 1 298 ? -3.182 -5.433 26.174 1.00 66.94 298 LEU A N 1
ATOM 2431 C CA . LEU A 1 298 ? -2.605 -6.454 27.037 1.00 66.94 298 LEU A CA 1
ATOM 2432 C C . LEU A 1 298 ? -1.167 -6.763 26.593 1.00 66.94 298 LEU A C 1
ATOM 2434 O O . LEU A 1 298 ? -0.762 -6.474 25.463 1.00 66.94 298 LEU A O 1
ATOM 2438 N N . HIS A 1 299 ? -0.396 -7.386 27.489 1.00 60.34 299 HIS A N 1
ATOM 2439 C CA . HIS A 1 299 ? 0.990 -7.810 27.238 1.00 60.34 299 HIS A CA 1
ATOM 2440 C C . HIS A 1 299 ? 1.146 -8.745 26.027 1.00 60.34 299 HIS A C 1
ATOM 2442 O O . HIS A 1 299 ? 2.243 -8.892 25.497 1.00 60.34 299 HIS A O 1
ATOM 2448 N N . ASP A 1 300 ? 0.065 -9.391 25.584 1.00 57.09 300 ASP A N 1
ATOM 2449 C CA . ASP A 1 300 ? 0.074 -10.252 24.401 1.00 57.09 300 ASP A CA 1
ATOM 2450 C C . ASP A 1 300 ? 0.066 -9.470 23.072 1.00 57.09 300 ASP A C 1
ATOM 2452 O O . ASP A 1 300 ? 0.166 -10.091 22.010 1.00 57.09 300 ASP A O 1
ATOM 2456 N N . GLY A 1 301 ? -0.071 -8.136 23.128 1.00 59.34 301 GLY A N 1
ATOM 2457 C CA . GLY A 1 301 ? -0.080 -7.211 21.992 1.00 59.34 301 GLY A CA 1
ATOM 2458 C C . GLY A 1 301 ? -1.274 -7.355 21.044 1.00 59.34 301 GLY A C 1
ATOM 2459 O O . GLY A 1 301 ? -1.320 -6.675 20.024 1.00 59.34 301 GLY A O 1
ATOM 2460 N N . ASN A 1 302 ? -2.217 -8.253 21.343 1.00 55.94 302 ASN A N 1
ATOM 2461 C CA . ASN A 1 302 ? -3.277 -8.679 20.420 1.00 55.94 302 ASN A CA 1
ATOM 2462 C C . ASN A 1 302 ? -4.661 -8.695 21.069 1.00 55.94 302 ASN A C 1
ATOM 2464 O O . ASN A 1 302 ? -5.683 -8.748 20.377 1.00 55.94 302 ASN A O 1
ATOM 2468 N N . SER A 1 303 ? -4.692 -8.665 22.394 1.00 64.44 303 SER A N 1
ATOM 2469 C CA . SER A 1 303 ? -5.902 -8.533 23.169 1.00 64.44 303 SER A CA 1
ATOM 2470 C C . SER A 1 303 ? -5.931 -7.153 23.801 1.00 64.44 303 SER A C 1
ATOM 2472 O O . SER A 1 303 ? -4.941 -6.643 24.317 1.00 64.44 303 SER A O 1
ATOM 2474 N N . TYR A 1 304 ? -7.103 -6.550 23.760 1.00 75.94 304 TYR A N 1
ATOM 2475 C CA . TYR A 1 304 ? -7.373 -5.240 24.306 1.00 75.94 304 TYR A CA 1
ATOM 2476 C C . TYR A 1 304 ? -8.402 -5.411 25.397 1.00 75.94 304 TYR A C 1
ATOM 2478 O O . TYR A 1 304 ? -9.510 -5.891 25.146 1.00 75.94 304 TYR A O 1
ATOM 2486 N N . ILE A 1 305 ? -8.036 -5.049 26.618 1.00 79.75 305 ILE A N 1
ATOM 2487 C CA . ILE A 1 305 ? -8.977 -5.030 27.728 1.00 79.75 305 ILE A CA 1
ATOM 2488 C C . ILE A 1 305 ? -9.445 -3.601 27.942 1.00 79.75 305 ILE A C 1
ATOM 2490 O O . ILE A 1 305 ? -8.675 -2.651 27.830 1.00 79.75 305 ILE A O 1
ATOM 2494 N N . GLY A 1 306 ? -10.729 -3.425 28.210 1.00 85.00 306 GLY A N 1
ATOM 2495 C CA . GLY A 1 306 ? -11.255 -2.089 28.383 1.00 85.00 306 GLY A CA 1
ATOM 2496 C C . GLY A 1 306 ? -12.712 -2.052 28.770 1.00 85.00 306 GLY A C 1
ATOM 2497 O O . GLY A 1 306 ? -13.302 -3.028 29.240 1.00 85.00 306 GLY A O 1
ATOM 2498 N N . VAL A 1 307 ? -13.299 -0.887 28.553 1.00 84.31 307 VAL A N 1
ATOM 2499 C CA . VAL A 1 307 ? -14.701 -0.606 28.825 1.00 84.31 307 VAL A CA 1
ATOM 2500 C C . VAL A 1 307 ? -15.383 -0.128 27.557 1.00 84.31 307 VAL A C 1
ATOM 2502 O O . VAL A 1 307 ? -14.821 0.629 26.769 1.00 84.31 307 VAL A O 1
ATOM 2505 N N . ARG A 1 308 ? -16.623 -0.566 27.370 1.00 87.94 308 ARG A N 1
ATOM 2506 C CA . ARG A 1 308 ? -17.470 -0.183 26.248 1.00 87.94 308 ARG A CA 1
ATOM 2507 C C . ARG A 1 308 ? -18.785 0.380 26.755 1.00 87.94 308 ARG A C 1
ATOM 2509 O O . ARG A 1 308 ? -19.406 -0.206 27.633 1.00 87.94 308 ARG A O 1
ATOM 2516 N N . SER A 1 309 ? -19.246 1.460 26.147 1.00 89.25 309 SER A N 1
ATOM 2517 C CA . SER A 1 309 ? -20.584 2.014 26.321 1.00 89.25 309 SER A CA 1
ATOM 2518 C C . SER A 1 309 ? -21.288 2.075 24.967 1.00 89.25 309 SER A C 1
ATOM 2520 O O . SER A 1 309 ? -20.652 2.302 23.936 1.00 89.25 309 SER A O 1
ATOM 2522 N N . ILE A 1 310 ? -22.600 1.866 24.956 1.00 88.69 310 ILE A N 1
ATOM 2523 C CA . ILE A 1 310 ? -23.440 2.148 23.790 1.00 88.69 310 ILE A CA 1
ATOM 2524 C C . ILE A 1 310 ? -24.277 3.360 24.164 1.00 88.69 310 ILE A C 1
ATOM 2526 O O . ILE A 1 310 ? -25.030 3.302 25.127 1.00 88.69 310 ILE A O 1
ATOM 2530 N N . ILE A 1 311 ? -24.164 4.459 23.421 1.00 86.00 311 ILE A N 1
ATOM 2531 C CA . ILE A 1 311 ? -24.928 5.668 23.734 1.00 86.00 311 ILE A CA 1
ATOM 2532 C C . ILE A 1 311 ? -26.428 5.364 23.598 1.00 86.00 311 ILE A C 1
ATOM 2534 O O . ILE A 1 311 ? -26.873 4.840 22.574 1.00 86.00 311 ILE A O 1
ATOM 2538 N N . GLY A 1 312 ? -27.195 5.662 24.646 1.00 83.56 312 GLY A N 1
ATOM 2539 C CA . GLY A 1 312 ? -28.591 5.253 24.826 1.00 83.56 312 GLY A CA 1
ATOM 2540 C C . GLY A 1 312 ? -28.773 4.043 25.751 1.00 83.56 312 GLY A C 1
ATOM 2541 O O . GLY A 1 312 ? -29.858 3.860 26.300 1.00 83.56 312 GLY A O 1
ATOM 2542 N N . ASP A 1 313 ? -27.722 3.251 25.977 1.00 83.06 313 ASP A N 1
ATOM 2543 C CA . ASP A 1 313 ? -27.654 2.249 27.037 1.00 83.06 313 ASP A CA 1
ATOM 2544 C C . ASP A 1 313 ? -26.827 2.834 28.189 1.00 83.06 313 ASP A C 1
ATOM 2546 O O . ASP A 1 313 ? -25.634 3.099 28.067 1.00 83.06 313 ASP A O 1
ATOM 2550 N N . ASN A 1 314 ? -27.448 3.057 29.349 1.00 81.25 314 ASN A N 1
ATOM 2551 C CA . ASN A 1 314 ? -26.761 3.642 30.510 1.00 81.25 314 ASN A CA 1
ATOM 2552 C C . ASN A 1 314 ? -25.709 2.696 31.131 1.00 81.25 314 ASN A C 1
ATOM 2554 O O . ASN A 1 314 ? -25.190 2.976 32.212 1.00 81.25 314 ASN A O 1
ATOM 2558 N N . LYS A 1 315 ? -25.404 1.570 30.480 1.00 85.94 315 LYS A N 1
ATOM 2559 C CA . LYS A 1 315 ? -24.491 0.534 30.949 1.00 85.94 315 LYS A CA 1
ATOM 2560 C C . LYS A 1 315 ? -23.137 0.654 30.266 1.00 85.94 315 LYS A C 1
ATOM 2562 O O . LYS A 1 315 ? -23.023 0.586 29.047 1.00 85.94 315 LYS A O 1
ATOM 2567 N N . ILE A 1 316 ? -22.105 0.743 31.094 1.00 83.12 316 ILE A N 1
ATOM 2568 C CA . ILE A 1 316 ? -20.721 0.543 30.681 1.00 83.12 316 ILE A CA 1
ATOM 2569 C C . ILE A 1 316 ? -20.383 -0.922 30.960 1.00 83.12 316 ILE A C 1
ATOM 2571 O O . ILE A 1 316 ? -20.573 -1.407 32.076 1.00 83.12 316 ILE A O 1
ATOM 2575 N N . LEU A 1 317 ? -19.929 -1.639 29.939 1.00 78.75 317 LEU A N 1
ATOM 2576 C CA . LEU A 1 317 ? -19.622 -3.060 29.991 1.00 78.75 317 LEU A CA 1
ATOM 2577 C C . LEU A 1 317 ? -18.107 -3.272 29.885 1.00 78.75 317 LEU A C 1
ATOM 2579 O O . LEU A 1 317 ? -17.501 -2.781 28.925 1.00 78.75 317 LEU A O 1
ATOM 2583 N N . PRO A 1 318 ? -17.483 -4.025 30.809 1.00 79.69 318 PRO A N 1
ATOM 2584 C CA . PRO A 1 318 ? -16.116 -4.478 30.608 1.00 79.69 318 PRO A CA 1
ATOM 2585 C C . PRO A 1 318 ? -16.079 -5.347 29.351 1.00 79.69 318 PRO A C 1
ATOM 2587 O O . PRO A 1 318 ? -16.926 -6.221 29.157 1.00 79.69 318 PRO A O 1
ATOM 2590 N N . THR A 1 319 ? -15.136 -5.061 28.466 1.00 76.12 319 THR A N 1
ATOM 2591 C CA . THR A 1 319 ? -15.034 -5.710 27.163 1.00 76.12 319 THR A CA 1
ATOM 2592 C C . THR A 1 319 ? -13.592 -6.127 26.944 1.00 76.12 319 THR A C 1
ATOM 2594 O O . THR A 1 319 ? -12.682 -5.304 27.007 1.00 76.12 319 THR A O 1
ATOM 2597 N N . LEU A 1 320 ? -13.403 -7.417 26.687 1.00 71.44 320 LEU A N 1
ATOM 2598 C CA . LEU A 1 320 ? -12.170 -7.949 26.135 1.00 71.44 320 LEU A CA 1
ATOM 2599 C C . LEU A 1 320 ? -12.371 -8.055 24.627 1.00 71.44 320 LEU A C 1
ATOM 2601 O O . LEU A 1 320 ? -13.249 -8.782 24.164 1.00 71.44 320 LEU A O 1
ATOM 2605 N N . VAL A 1 321 ? -11.585 -7.300 23.876 1.00 68.00 321 VAL A N 1
ATOM 2606 C CA . VAL A 1 321 ? -11.540 -7.373 22.423 1.00 68.00 321 VAL A CA 1
ATOM 2607 C C . VAL A 1 321 ? -10.263 -8.104 22.057 1.00 68.00 321 VAL A C 1
ATOM 2609 O O . VAL A 1 321 ? -9.169 -7.578 22.225 1.00 68.00 321 VAL A O 1
ATOM 2612 N N . THR A 1 322 ? -10.391 -9.310 21.529 1.00 56.41 322 THR A N 1
ATOM 2613 C CA . THR A 1 322 ? -9.262 -9.990 20.898 1.00 56.41 322 THR A CA 1
ATOM 2614 C C . THR A 1 322 ? -9.292 -9.659 19.417 1.00 56.41 322 THR A C 1
ATOM 2616 O O . THR A 1 322 ? -10.292 -9.909 18.744 1.00 56.41 322 THR A O 1
ATOM 2619 N N . LEU A 1 323 ? -8.216 -9.071 18.904 1.00 58.69 323 LEU A N 1
ATOM 2620 C CA . LEU A 1 323 ? -8.095 -8.857 17.469 1.00 58.69 323 LEU A CA 1
ATOM 2621 C C . LEU A 1 323 ? -7.853 -10.210 16.798 1.00 58.69 323 LEU A C 1
ATOM 2623 O O . LEU A 1 323 ? -7.060 -10.999 17.329 1.00 58.69 323 LEU A O 1
ATOM 2627 N N . PRO A 1 324 ? -8.463 -10.502 15.630 1.00 49.06 324 PRO A N 1
ATOM 2628 C CA . PRO A 1 324 ? -7.909 -11.523 14.756 1.00 49.06 324 PRO A CA 1
ATOM 2629 C C . PRO A 1 324 ? -6.536 -11.007 14.380 1.00 49.06 324 PRO A C 1
ATOM 2631 O O . PRO A 1 324 ? -6.405 -10.057 13.608 1.00 49.06 324 PRO A O 1
ATOM 2634 N N . ALA A 1 325 ? -5.532 -11.518 15.082 1.00 43.56 325 ALA A N 1
ATOM 2635 C CA . ALA A 1 325 ? -4.295 -10.790 15.118 1.00 43.56 325 ALA A CA 1
ATOM 2636 C C . ALA A 1 325 ? -3.690 -10.800 13.724 1.00 43.56 325 ALA A C 1
ATOM 2638 O O . ALA A 1 325 ? -3.561 -11.839 13.074 1.00 43.56 325 ALA A O 1
ATOM 2639 N N . VAL A 1 326 ? -3.305 -9.620 13.274 1.00 48.03 326 VAL A N 1
ATOM 2640 C CA . VAL A 1 326 ? -2.321 -9.503 12.223 1.00 48.03 326 VAL A CA 1
ATOM 2641 C C . VAL A 1 326 ? -0.991 -9.770 12.916 1.00 48.03 326 VAL A C 1
ATOM 2643 O O . VAL A 1 326 ? -0.319 -8.861 13.388 1.00 48.03 326 VAL A O 1
ATOM 2646 N N . TYR A 1 327 ? -0.700 -11.052 13.137 1.00 47.44 327 TYR A N 1
ATOM 2647 C CA . TYR A 1 327 ? 0.430 -11.459 13.964 1.00 47.44 327 TYR A CA 1
ATOM 2648 C C . TYR A 1 327 ? 1.714 -10.955 13.316 1.00 47.44 327 TYR A C 1
ATOM 2650 O O . TYR A 1 327 ? 2.004 -11.309 12.176 1.00 47.44 327 TYR A O 1
ATOM 2658 N N . LEU A 1 328 ? 2.512 -10.201 14.066 1.00 51.66 328 LEU A N 1
ATOM 2659 C CA . LEU A 1 328 ? 3.955 -10.263 13.892 1.00 51.66 328 LEU A CA 1
ATOM 2660 C C . LEU A 1 328 ? 4.340 -11.689 14.279 1.00 51.66 328 LEU A C 1
ATOM 2662 O O . LEU A 1 328 ? 3.970 -12.157 15.361 1.00 51.66 328 LEU A O 1
ATOM 2666 N N . SER A 1 329 ? 4.969 -12.428 13.373 1.00 51.78 329 SER A N 1
ATOM 2667 C CA . SER A 1 329 ? 5.349 -13.797 13.688 1.00 51.78 329 SER A CA 1
ATOM 2668 C C . SER A 1 329 ? 6.271 -13.819 14.915 1.00 51.78 329 SER A C 1
ATOM 2670 O O . SER A 1 329 ? 7.034 -12.878 15.139 1.00 51.78 329 SER A O 1
ATOM 2672 N N . LYS A 1 330 ? 6.140 -14.854 15.760 1.00 54.72 330 LYS A N 1
ATOM 2673 C CA . LYS A 1 330 ? 6.918 -14.983 17.009 1.00 54.72 330 LYS A CA 1
ATOM 2674 C C . LYS A 1 330 ? 8.413 -14.892 16.695 1.00 54.72 330 LYS A C 1
ATOM 2676 O O . LYS A 1 330 ? 8.806 -15.287 15.606 1.00 54.72 330 LYS A O 1
ATOM 2681 N N . GLU A 1 331 ? 9.240 -14.510 17.672 1.00 58.03 331 GLU A N 1
ATOM 2682 C CA . GLU A 1 331 ? 10.708 -14.321 17.567 1.00 58.03 331 GLU A CA 1
ATOM 2683 C C . GLU A 1 331 ? 11.493 -15.434 16.828 1.00 58.03 331 GLU A C 1
ATOM 2685 O O . GLU A 1 331 ? 12.623 -15.220 16.403 1.00 58.03 331 GLU A O 1
ATOM 2690 N N . SER A 1 332 ? 10.908 -16.623 16.641 1.00 62.25 332 SER A N 1
ATOM 2691 C CA . SER A 1 332 ? 11.496 -17.728 15.874 1.00 62.25 332 SER A CA 1
ATOM 2692 C C . SER A 1 332 ? 11.274 -17.674 14.357 1.00 62.25 332 SER A C 1
ATOM 2694 O O . SER A 1 332 ? 12.009 -18.351 13.642 1.00 62.25 332 SER A O 1
ATOM 2696 N N . HIS A 1 333 ? 10.305 -16.904 13.852 1.00 76.50 333 HIS A N 1
ATOM 2697 C CA . HIS A 1 333 ? 10.125 -16.700 12.417 1.00 76.50 333 HIS A CA 1
ATOM 2698 C C . HIS A 1 333 ? 10.616 -15.307 12.054 1.00 76.50 333 HIS A C 1
ATOM 2700 O O . HIS A 1 333 ? 10.010 -14.288 12.394 1.00 76.50 333 HIS A O 1
ATOM 2706 N N . PHE A 1 334 ? 11.691 -15.274 11.297 1.00 86.56 334 PHE A N 1
ATOM 2707 C CA . PHE A 1 334 ? 12.196 -14.050 10.715 1.00 86.56 334 PHE A CA 1
ATOM 2708 C C . PHE A 1 334 ? 12.652 -14.337 9.300 1.00 86.56 334 PHE A C 1
ATOM 2710 O O . PHE A 1 334 ? 12.927 -15.484 8.928 1.00 86.56 334 PHE A O 1
ATOM 2717 N N . PHE A 1 335 ? 12.770 -13.277 8.519 1.00 91.50 335 PHE A N 1
ATOM 2718 C CA . PHE A 1 335 ? 13.419 -13.361 7.227 1.00 91.50 335 PHE A CA 1
ATOM 2719 C C . PHE A 1 335 ? 14.556 -12.350 7.121 1.00 91.50 335 PHE A C 1
ATOM 2721 O O . PHE A 1 335 ? 14.580 -11.327 7.806 1.00 91.50 335 PHE A O 1
ATOM 2728 N N . ASN A 1 336 ? 15.517 -12.665 6.265 1.00 93.00 336 ASN A N 1
ATOM 2729 C CA . ASN A 1 336 ? 16.522 -11.730 5.787 1.00 93.00 336 ASN A CA 1
ATOM 2730 C C . ASN A 1 336 ? 16.306 -11.535 4.300 1.00 93.00 336 ASN A C 1
ATOM 2732 O O . ASN A 1 336 ? 15.961 -12.490 3.608 1.00 93.00 336 ASN A O 1
ATOM 2736 N N . SER A 1 337 ? 16.537 -10.333 3.799 1.00 93.50 337 SER A N 1
ATOM 2737 C CA . SER A 1 337 ? 16.597 -10.098 2.364 1.00 93.50 337 SER A CA 1
ATOM 2738 C C . SER A 1 337 ? 17.844 -9.293 2.055 1.00 93.50 337 SER A C 1
ATOM 2740 O O . SER A 1 337 ? 18.170 -8.391 2.804 1.00 93.50 337 SER A O 1
ATOM 2742 N N . THR A 1 338 ? 18.572 -9.612 0.997 1.00 94.94 338 THR A N 1
ATOM 2743 C CA . THR A 1 338 ? 19.764 -8.846 0.614 1.00 94.94 338 THR A CA 1
ATOM 2744 C C . THR A 1 338 ? 19.914 -8.808 -0.895 1.00 94.94 338 THR A C 1
ATOM 2746 O O . THR A 1 338 ? 19.356 -9.646 -1.608 1.00 94.94 338 THR A O 1
ATOM 2749 N N . ILE A 1 339 ? 20.692 -7.847 -1.389 1.00 94.12 339 ILE A N 1
ATOM 2750 C CA . ILE A 1 339 ? 21.156 -7.824 -2.775 1.00 94.12 339 ILE A CA 1
ATOM 2751 C C . ILE A 1 339 ? 22.667 -8.090 -2.759 1.00 94.12 339 ILE A C 1
ATOM 2753 O O . ILE A 1 339 ? 23.442 -7.182 -2.460 1.00 94.12 339 ILE A O 1
ATOM 2757 N N . PRO A 1 340 ? 23.124 -9.327 -3.047 1.00 91.88 340 PRO A N 1
ATOM 2758 C CA . PRO A 1 340 ? 24.531 -9.702 -2.880 1.00 91.88 340 PRO A CA 1
ATOM 2759 C C . PRO A 1 340 ? 25.499 -8.888 -3.747 1.00 91.88 340 PRO A C 1
ATOM 2761 O O . PRO A 1 340 ? 26.648 -8.674 -3.367 1.00 91.88 340 PRO A O 1
ATOM 2764 N N . THR A 1 341 ? 25.039 -8.446 -4.919 1.00 87.94 341 THR A N 1
ATOM 2765 C CA . THR A 1 341 ? 25.808 -7.644 -5.875 1.00 87.94 341 THR A CA 1
ATOM 2766 C C . THR A 1 341 ? 25.161 -6.263 -6.021 1.00 87.94 341 THR A C 1
ATOM 2768 O O . THR A 1 341 ? 24.292 -6.095 -6.877 1.00 87.94 341 THR A O 1
ATOM 2771 N N . PRO A 1 342 ? 25.565 -5.250 -5.232 1.00 79.19 342 PRO A N 1
ATOM 2772 C CA . PRO A 1 342 ? 24.950 -3.913 -5.246 1.00 79.19 342 PRO A CA 1
ATOM 2773 C C . PRO A 1 342 ? 25.369 -3.057 -6.461 1.00 79.19 342 PRO A C 1
ATOM 2775 O O . PRO A 1 342 ? 25.269 -1.827 -6.451 1.00 79.19 342 PRO A O 1
ATOM 2778 N N . HIS A 1 343 ? 25.868 -3.704 -7.516 1.00 81.25 343 HIS A N 1
ATOM 2779 C CA . HIS A 1 343 ? 26.370 -3.087 -8.736 1.00 81.25 343 HIS A CA 1
ATOM 2780 C C . HIS A 1 343 ? 25.932 -3.895 -9.958 1.00 81.25 3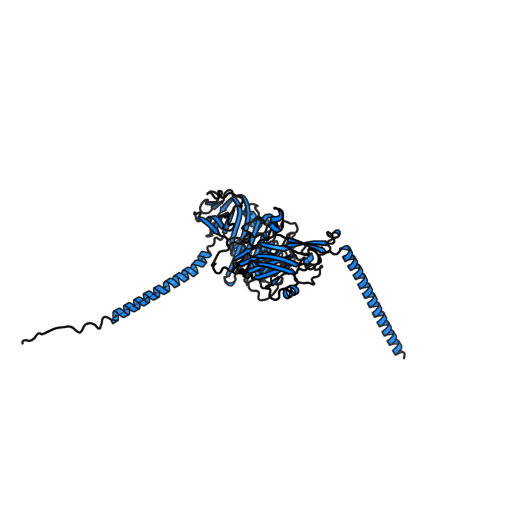43 HIS A C 1
ATOM 2782 O O . HIS A 1 343 ? 25.876 -5.124 -9.913 1.00 81.25 343 HIS A O 1
ATOM 2788 N N . GLY A 1 344 ? 25.712 -3.197 -11.070 1.00 84.06 344 GLY A N 1
ATOM 2789 C CA . GLY A 1 344 ? 25.293 -3.794 -12.336 1.00 84.06 344 GLY A CA 1
ATOM 2790 C C . GLY A 1 344 ? 23.783 -3.726 -12.557 1.00 84.06 344 GLY A C 1
ATOM 2791 O O . GLY A 1 344 ? 23.037 -3.241 -11.713 1.00 84.06 344 GLY A O 1
ATOM 2792 N N . PHE A 1 345 ? 23.352 -4.193 -13.729 1.00 88.62 345 PHE A N 1
ATOM 2793 C CA . PHE A 1 345 ? 21.957 -4.115 -14.177 1.00 88.62 345 PHE A CA 1
ATOM 2794 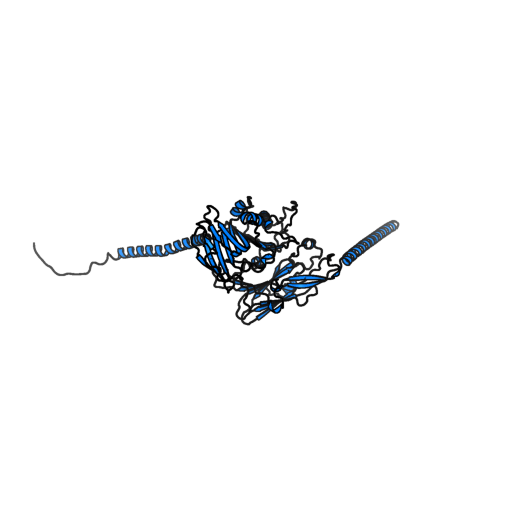C C . PHE A 1 345 ? 21.144 -5.387 -13.939 1.00 88.62 345 PHE A C 1
ATOM 2796 O O . PHE A 1 345 ? 19.937 -5.354 -14.130 1.00 88.62 345 PHE A O 1
ATOM 2803 N N . HIS A 1 346 ? 21.781 -6.478 -13.505 1.00 93.06 346 HIS A N 1
ATOM 2804 C CA . HIS A 1 346 ? 21.132 -7.779 -13.302 1.00 93.06 346 HIS A CA 1
ATOM 2805 C C . HIS A 1 346 ? 21.403 -8.372 -11.903 1.00 93.06 346 HIS A C 1
ATOM 2807 O O . HIS A 1 346 ? 21.963 -9.466 -11.800 1.00 93.06 346 HIS A O 1
ATOM 2813 N N . PRO A 1 347 ? 21.111 -7.649 -10.807 1.00 94.44 347 PRO A N 1
ATOM 2814 C CA . PRO A 1 347 ? 21.234 -8.201 -9.469 1.00 94.44 347 PRO A CA 1
ATOM 2815 C C . PRO A 1 347 ? 20.129 -9.221 -9.174 1.00 94.44 347 PRO A C 1
ATOM 2817 O O . PRO A 1 347 ? 19.218 -9.473 -9.961 1.00 94.44 347 PRO A O 1
ATOM 2820 N N . SER A 1 348 ? 20.201 -9.835 -7.999 1.00 95.19 348 SER A N 1
ATOM 2821 C CA . SER A 1 348 ? 19.132 -10.699 -7.506 1.00 95.19 348 SER A CA 1
ATOM 2822 C C . SER A 1 348 ? 18.834 -10.383 -6.050 1.00 95.19 348 SER A C 1
ATOM 2824 O O . SER A 1 348 ? 19.750 -10.184 -5.252 1.00 95.19 348 SER A O 1
ATOM 2826 N N . PHE A 1 349 ? 17.553 -10.352 -5.703 1.00 94.56 349 PHE A N 1
ATOM 2827 C CA . PHE A 1 349 ? 17.090 -10.264 -4.326 1.00 94.56 349 PHE A CA 1
ATOM 2828 C C . PHE A 1 349 ? 17.127 -11.652 -3.702 1.00 94.56 349 PHE A C 1
ATOM 2830 O O . PHE A 1 349 ? 16.358 -12.528 -4.086 1.00 94.56 349 PHE A O 1
ATOM 2837 N N . LEU A 1 350 ? 18.024 -11.864 -2.747 1.00 95.81 350 LEU A N 1
ATOM 2838 C CA . LEU A 1 350 ? 18.100 -13.101 -1.985 1.00 95.81 350 LEU A CA 1
ATOM 2839 C C . LEU A 1 350 ? 17.287 -12.950 -0.703 1.00 95.81 350 LEU A C 1
ATOM 2841 O O . LEU A 1 350 ? 17.700 -12.234 0.203 1.00 95.81 350 LEU A O 1
ATOM 2845 N N . THR A 1 351 ? 16.163 -13.651 -0.608 1.00 95.06 351 THR A N 1
ATOM 2846 C CA . THR A 1 351 ? 15.305 -13.685 0.576 1.00 95.06 351 THR A CA 1
ATOM 2847 C C . THR A 1 351 ? 15.423 -15.038 1.268 1.00 95.06 351 THR A C 1
ATOM 2849 O O . THR A 1 351 ? 15.173 -16.082 0.677 1.00 95.06 351 THR A O 1
ATOM 2852 N N . GLU A 1 352 ? 15.815 -15.032 2.535 1.00 94.69 352 GLU A N 1
ATOM 2853 C CA . GLU A 1 352 ? 15.991 -16.209 3.378 1.00 94.69 352 GLU A CA 1
ATOM 2854 C C . GLU A 1 352 ? 14.966 -16.173 4.514 1.00 94.69 352 GLU A C 1
ATOM 2856 O O . GLU A 1 352 ? 15.056 -15.328 5.401 1.00 94.69 352 GLU A O 1
ATOM 2861 N N . ILE A 1 353 ? 14.004 -17.092 4.504 1.00 91.81 353 ILE A N 1
ATOM 2862 C CA . ILE A 1 353 ? 12.969 -17.220 5.533 1.00 91.81 353 ILE A CA 1
ATOM 2863 C C . ILE A 1 353 ? 13.356 -18.376 6.450 1.00 91.81 353 ILE A C 1
ATOM 2865 O O . ILE A 1 353 ? 13.567 -19.497 5.991 1.00 91.81 353 ILE A O 1
ATOM 2869 N N . THR A 1 354 ? 13.459 -18.112 7.751 1.00 90.56 354 THR A N 1
ATOM 2870 C CA . THR A 1 354 ? 13.703 -19.149 8.759 1.00 90.56 354 THR A CA 1
ATOM 2871 C C . THR A 1 354 ? 12.380 -19.546 9.391 1.00 90.56 354 THR A C 1
ATOM 2873 O O . THR A 1 354 ? 11.692 -18.701 9.964 1.00 90.56 354 THR A O 1
ATOM 2876 N N . ILE A 1 355 ? 12.021 -20.823 9.264 1.00 86.25 355 ILE A N 1
ATOM 2877 C CA . ILE A 1 355 ? 10.712 -21.334 9.670 1.00 86.25 355 ILE A CA 1
ATOM 2878 C C . ILE A 1 355 ? 10.889 -22.405 10.744 1.00 86.25 355 ILE A C 1
ATOM 2880 O O . ILE A 1 355 ? 11.681 -23.340 10.563 1.00 86.25 355 ILE A O 1
ATOM 2884 N N . PRO A 1 356 ? 10.170 -22.304 11.874 1.00 81.94 356 PRO A N 1
ATOM 2885 C CA . PRO A 1 356 ? 10.241 -23.316 12.904 1.00 81.94 356 PRO A CA 1
ATOM 2886 C C . PRO A 1 356 ? 9.578 -24.623 12.446 1.00 81.94 356 PRO A C 1
ATOM 2888 O O . PRO A 1 356 ? 8.605 -24.610 11.681 1.00 81.94 356 PRO A O 1
ATOM 2891 N N . PRO A 1 357 ? 10.078 -25.765 12.949 1.00 82.12 357 PRO A N 1
ATOM 2892 C CA . PRO A 1 357 ? 9.522 -27.072 12.628 1.00 82.12 357 PRO A CA 1
ATOM 2893 C C . PRO A 1 357 ? 8.056 -27.168 13.075 1.00 82.12 357 PRO A C 1
ATOM 2895 O O . PRO A 1 357 ? 7.671 -26.609 14.103 1.00 82.12 357 PRO A O 1
ATOM 2898 N N . GLY A 1 358 ? 7.244 -27.908 12.320 1.00 80.00 358 GLY A N 1
ATOM 2899 C CA . GLY A 1 358 ? 5.836 -28.173 12.625 1.00 80.00 358 GLY A CA 1
ATOM 2900 C C . GLY A 1 358 ? 4.839 -27.119 12.133 1.00 80.00 358 GLY A C 1
ATOM 2901 O O . GLY A 1 358 ? 3.654 -27.230 12.446 1.00 80.00 358 GLY A O 1
ATOM 2902 N N . SER A 1 359 ? 5.276 -26.108 11.377 1.00 77.56 359 SER A N 1
ATOM 2903 C CA . SER A 1 359 ? 4.372 -25.160 10.717 1.00 77.56 359 SER A CA 1
ATOM 2904 C C . SER A 1 359 ? 3.955 -25.685 9.338 1.00 77.56 359 SER A C 1
ATOM 2906 O O . SER A 1 359 ? 4.788 -25.947 8.477 1.00 77.56 359 SER A O 1
ATOM 2908 N N . PHE A 1 360 ? 2.648 -25.869 9.138 1.00 83.38 360 PHE A N 1
ATOM 2909 C CA . PHE A 1 360 ? 2.048 -26.226 7.848 1.00 83.38 360 PHE A CA 1
ATOM 2910 C C . PHE A 1 360 ? 1.279 -25.014 7.329 1.00 83.38 360 PHE A C 1
ATOM 2912 O O . PHE A 1 360 ? 0.055 -24.942 7.438 1.00 83.38 360 PHE A O 1
ATOM 2919 N N . CYS A 1 361 ? 2.016 -24.015 6.855 1.00 86.06 361 CYS A N 1
ATOM 2920 C CA . CYS A 1 361 ? 1.440 -22.781 6.340 1.00 86.06 361 CYS A CA 1
ATOM 2921 C C . CYS A 1 361 ? 1.987 -22.496 4.945 1.00 86.06 361 CYS A C 1
ATOM 2923 O O . CYS A 1 361 ? 3.069 -22.943 4.560 1.00 86.06 361 CYS A O 1
ATOM 2925 N N . GLU A 1 362 ? 1.201 -21.761 4.177 1.00 89.19 362 GLU A N 1
ATOM 2926 C CA . GLU A 1 362 ? 1.611 -21.240 2.889 1.00 89.19 362 GLU A CA 1
ATOM 2927 C C . GLU A 1 362 ? 2.279 -19.887 3.106 1.00 89.19 362 GLU A C 1
ATOM 2929 O O . GLU A 1 362 ? 1.760 -19.051 3.843 1.00 89.19 362 GLU A O 1
ATOM 2934 N N . TYR A 1 363 ? 3.440 -19.671 2.500 1.00 89.25 363 TYR A N 1
ATOM 2935 C CA . TYR A 1 363 ? 4.159 -18.411 2.619 1.00 89.25 363 TYR A CA 1
ATOM 2936 C C . TYR A 1 363 ? 4.088 -17.652 1.304 1.00 89.25 363 TYR A C 1
ATOM 2938 O O . TYR A 1 363 ? 4.326 -18.207 0.233 1.00 89.25 363 TYR A O 1
ATOM 2946 N N . HIS A 1 364 ? 3.797 -16.363 1.405 1.00 90.50 364 HIS A N 1
ATOM 2947 C CA . HIS A 1 364 ? 3.758 -15.434 0.291 1.00 90.50 364 HIS A CA 1
ATOM 2948 C C . HIS A 1 364 ? 4.843 -14.391 0.478 1.00 90.50 364 HIS A C 1
ATOM 2950 O O . HIS A 1 364 ? 4.864 -13.682 1.483 1.00 90.50 364 HIS A O 1
ATOM 2956 N N . ILE A 1 365 ? 5.742 -14.300 -0.490 1.00 91.56 365 ILE A N 1
ATOM 2957 C CA . ILE A 1 365 ? 6.780 -13.279 -0.558 1.00 91.56 365 ILE A CA 1
ATOM 2958 C C . ILE A 1 365 ? 6.315 -12.265 -1.591 1.00 91.56 365 ILE A C 1
ATOM 2960 O O . ILE A 1 365 ? 6.185 -12.598 -2.764 1.00 91.56 365 ILE A O 1
ATOM 2964 N N . VAL A 1 366 ? 6.031 -11.041 -1.161 1.00 89.44 366 VAL A N 1
ATOM 2965 C CA . VAL A 1 366 ? 5.547 -9.974 -2.039 1.00 89.44 366 VAL A CA 1
ATOM 2966 C C . VAL A 1 366 ? 6.620 -8.902 -2.157 1.00 89.44 366 VAL A C 1
ATOM 2968 O O . VAL A 1 366 ? 6.842 -8.128 -1.225 1.00 89.44 366 VAL A O 1
ATOM 2971 N N . HIS A 1 367 ? 7.281 -8.849 -3.309 1.00 89.62 367 HIS A N 1
ATOM 2972 C CA . HIS A 1 367 ? 8.182 -7.765 -3.681 1.00 89.62 367 HIS A CA 1
ATOM 2973 C C . HIS A 1 367 ? 7.385 -6.648 -4.349 1.00 89.62 367 HIS A C 1
ATOM 2975 O O . HIS A 1 367 ? 6.690 -6.889 -5.330 1.00 89.62 367 HIS A O 1
ATOM 2981 N N . SER A 1 368 ? 7.513 -5.424 -3.844 1.00 83.25 368 SER A N 1
ATOM 2982 C CA . SER A 1 368 ? 7.029 -4.216 -4.516 1.00 83.25 368 SER A CA 1
ATOM 2983 C C . SER A 1 368 ? 8.241 -3.423 -4.978 1.00 83.25 368 SER A C 1
ATOM 2985 O O . SER A 1 368 ? 8.883 -2.747 -4.172 1.00 83.25 368 SER A O 1
ATOM 2987 N N . LEU A 1 369 ? 8.592 -3.551 -6.254 1.00 85.50 369 LEU A N 1
ATOM 2988 C CA . LEU A 1 369 ? 9.794 -2.939 -6.801 1.00 85.50 369 LEU A CA 1
ATOM 2989 C C . LEU A 1 369 ? 9.504 -1.499 -7.276 1.00 85.50 369 LEU A C 1
ATOM 2991 O O . LEU A 1 369 ? 8.423 -1.236 -7.806 1.00 85.50 369 LEU A O 1
ATOM 2995 N N . PRO A 1 370 ? 10.437 -0.547 -7.096 1.00 79.62 370 PRO A N 1
ATOM 2996 C CA . PRO A 1 370 ? 10.346 0.769 -7.739 1.00 79.62 370 PRO A CA 1
ATOM 2997 C C . PRO A 1 370 ? 10.503 0.649 -9.262 1.00 79.62 370 PRO A C 1
ATOM 2999 O O . PRO A 1 370 ? 11.087 -0.317 -9.722 1.00 79.62 370 PRO A O 1
ATOM 3002 N N . ASP A 1 371 ? 10.081 1.638 -10.051 1.00 77.38 371 ASP A N 1
ATOM 3003 C CA . ASP A 1 371 ? 10.205 1.649 -11.532 1.00 77.38 371 ASP A CA 1
ATOM 3004 C C . ASP A 1 371 ? 11.650 1.574 -12.057 1.00 77.38 371 ASP A C 1
ATOM 3006 O O . ASP A 1 371 ? 11.902 1.144 -13.181 1.00 77.38 371 ASP A O 1
ATOM 3010 N N . SER A 1 372 ? 12.631 1.917 -11.215 1.00 82.19 372 SER A N 1
ATOM 3011 C CA . SER A 1 372 ? 14.052 1.629 -11.458 1.00 82.19 372 SER A CA 1
ATOM 3012 C C . SER A 1 372 ? 14.346 0.141 -11.650 1.00 82.19 372 SER A C 1
ATOM 3014 O O . SER A 1 372 ? 15.389 -0.204 -12.201 1.00 82.19 372 SER A O 1
ATOM 3016 N N . TYR A 1 373 ? 13.458 -0.721 -11.163 1.00 87.50 373 TYR A N 1
ATOM 3017 C CA . TYR A 1 373 ? 13.588 -2.161 -11.095 1.00 87.50 373 TYR A CA 1
ATOM 3018 C C . TYR A 1 373 ? 12.407 -2.822 -11.801 1.00 87.50 373 TYR A C 1
ATOM 3020 O O . TYR A 1 373 ? 11.245 -2.469 -11.599 1.00 87.50 373 TYR A O 1
ATOM 3028 N N . PHE A 1 374 ? 12.696 -3.848 -12.580 1.00 89.75 374 PHE A N 1
ATOM 3029 C CA . PHE A 1 374 ? 11.673 -4.696 -13.167 1.00 89.75 374 PHE A CA 1
ATOM 3030 C C . PHE A 1 374 ? 12.118 -6.149 -13.141 1.00 89.75 374 PHE A C 1
ATOM 3032 O O . PHE A 1 374 ? 13.291 -6.464 -12.931 1.00 89.75 374 PHE A O 1
ATOM 3039 N N . VAL A 1 375 ? 11.161 -7.044 -13.324 1.00 92.38 375 VAL A N 1
ATOM 3040 C CA . VAL A 1 375 ? 11.412 -8.477 -13.412 1.00 92.38 375 VAL A CA 1
ATOM 3041 C C . VAL A 1 375 ? 11.100 -8.943 -14.821 1.00 92.38 375 VAL A C 1
ATOM 3043 O O . VAL A 1 375 ? 10.085 -8.547 -15.390 1.00 92.38 375 VAL A O 1
ATOM 3046 N N . ASP A 1 376 ? 11.983 -9.773 -15.371 1.00 93.50 376 ASP A N 1
ATOM 3047 C CA . ASP A 1 376 ? 11.775 -10.428 -16.657 1.00 93.50 376 ASP A CA 1
ATOM 3048 C C . ASP A 1 376 ? 10.867 -11.653 -16.468 1.00 93.50 376 ASP A C 1
ATOM 3050 O O . ASP A 1 376 ? 11.300 -12.631 -15.848 1.00 93.50 376 ASP A O 1
ATOM 3054 N N . PRO A 1 377 ? 9.622 -11.640 -16.984 1.00 91.75 377 PRO A N 1
ATOM 3055 C CA . PRO A 1 377 ? 8.703 -12.755 -16.803 1.00 91.75 377 PRO A CA 1
ATOM 3056 C C . PRO A 1 377 ? 9.220 -14.064 -17.394 1.00 91.75 377 PRO A C 1
ATOM 3058 O O . PRO A 1 377 ? 8.978 -15.115 -16.809 1.00 91.75 377 PRO A O 1
ATOM 3061 N N . TYR A 1 378 ? 9.959 -14.008 -18.506 1.00 92.44 378 TYR A N 1
ATOM 3062 C CA . TYR A 1 378 ? 10.476 -15.206 -19.166 1.00 92.44 378 TYR A CA 1
ATOM 3063 C C . TYR A 1 378 ? 11.596 -15.842 -18.348 1.00 92.44 378 TYR A C 1
ATOM 3065 O O . TYR A 1 378 ? 11.632 -17.058 -18.179 1.00 92.44 378 TYR A O 1
ATOM 3073 N N . GLN A 1 379 ? 12.473 -15.017 -17.769 1.00 93.69 379 GLN A N 1
ATOM 3074 C CA . GLN A 1 379 ? 13.507 -15.501 -16.858 1.00 93.69 379 GLN A CA 1
ATOM 3075 C C . GLN A 1 379 ? 12.900 -16.131 -15.597 1.00 93.69 379 GLN A C 1
ATOM 3077 O O . GLN A 1 379 ? 13.408 -17.135 -15.099 1.00 93.69 379 GLN A O 1
ATOM 3082 N N . ILE A 1 380 ? 11.817 -15.556 -15.066 1.00 93.38 380 ILE A N 1
ATOM 3083 C CA . ILE A 1 380 ? 11.115 -16.134 -13.915 1.00 93.38 380 ILE A CA 1
ATOM 3084 C C . ILE A 1 380 ? 10.451 -17.459 -14.273 1.00 93.38 380 ILE A C 1
ATOM 3086 O O . ILE A 1 380 ? 10.580 -18.409 -13.506 1.00 93.38 380 ILE A O 1
ATOM 3090 N N . GLU A 1 381 ? 9.781 -17.542 -15.421 1.00 91.75 381 GLU A N 1
ATOM 3091 C CA . GLU A 1 381 ? 9.156 -18.777 -15.902 1.00 91.75 381 GLU A CA 1
ATOM 3092 C C . GLU A 1 381 ? 10.194 -19.896 -16.099 1.00 91.75 381 GLU A C 1
ATOM 3094 O O . GLU A 1 381 ? 9.942 -21.044 -15.740 1.00 91.75 381 GLU A O 1
ATOM 3099 N N . GLU A 1 382 ? 11.396 -19.563 -16.583 1.00 92.81 382 GLU A N 1
ATOM 3100 C CA . GLU A 1 382 ? 12.501 -20.517 -16.731 1.00 92.81 382 GLU A CA 1
ATOM 3101 C C . GLU A 1 382 ? 13.069 -20.989 -15.382 1.00 92.81 382 GLU A C 1
ATOM 3103 O O . GLU A 1 382 ? 13.341 -22.178 -15.202 1.00 92.81 382 GLU A O 1
ATOM 3108 N N . LEU A 1 383 ? 13.267 -20.074 -14.428 1.00 89.31 383 LEU A N 1
ATOM 3109 C CA . LEU A 1 383 ? 13.858 -20.396 -13.123 1.00 89.31 383 LEU A CA 1
ATOM 3110 C C . LEU A 1 383 ? 12.877 -21.088 -12.173 1.00 89.31 383 LEU A C 1
ATOM 3112 O O . LEU A 1 383 ? 13.300 -21.831 -11.285 1.00 89.31 383 LEU A O 1
ATOM 3116 N N . PHE A 1 384 ? 11.581 -20.841 -12.348 1.00 88.19 384 PHE A N 1
ATOM 3117 C CA . PHE A 1 384 ? 10.519 -21.336 -11.481 1.00 88.19 384 PHE A CA 1
ATOM 3118 C C . PHE A 1 384 ? 9.370 -21.940 -12.305 1.00 88.19 384 PHE A C 1
ATOM 3120 O O . PHE A 1 384 ? 8.233 -21.484 -12.182 1.00 88.19 384 PHE A O 1
ATOM 3127 N N . PRO A 1 385 ? 9.628 -22.993 -13.106 1.00 85.44 385 PRO A N 1
ATOM 3128 C CA . PRO A 1 385 ? 8.627 -23.562 -14.014 1.00 85.44 385 PRO A CA 1
ATOM 3129 C C . PRO A 1 385 ? 7.425 -24.163 -13.271 1.00 85.44 385 PRO A C 1
ATOM 3131 O O . PRO A 1 385 ? 6.305 -24.145 -13.773 1.00 85.44 385 PRO A O 1
ATOM 3134 N N . ASP A 1 386 ? 7.657 -24.654 -12.051 1.00 85.12 386 ASP A N 1
ATOM 3135 C CA . ASP A 1 386 ? 6.628 -25.192 -11.154 1.00 85.12 386 ASP A CA 1
ATOM 3136 C C . ASP A 1 386 ? 6.192 -24.176 -10.079 1.00 85.12 386 ASP A C 1
ATOM 3138 O O . ASP A 1 386 ? 5.416 -24.502 -9.177 1.00 85.12 386 ASP A O 1
ATOM 3142 N N . GLY A 1 387 ? 6.740 -22.957 -10.117 1.00 73.00 387 GLY A N 1
ATOM 3143 C CA . GLY A 1 387 ? 6.505 -21.932 -9.109 1.00 73.00 387 GLY A CA 1
ATOM 3144 C C . GLY A 1 387 ? 5.151 -21.257 -9.286 1.00 73.00 387 GLY A C 1
ATOM 3145 O O . GLY A 1 387 ? 4.794 -20.828 -10.380 1.00 73.00 387 GLY A O 1
ATOM 3146 N N . ASP A 1 388 ? 4.417 -21.087 -8.186 1.00 87.50 388 ASP A N 1
ATOM 3147 C CA . ASP A 1 388 ? 3.242 -20.214 -8.153 1.00 87.50 388 ASP A CA 1
ATOM 3148 C C . ASP A 1 388 ? 3.731 -18.766 -7.950 1.00 87.50 388 ASP A C 1
ATOM 3150 O O . ASP A 1 388 ? 3.744 -18.228 -6.837 1.00 87.50 388 ASP A O 1
ATOM 3154 N N . ILE A 1 389 ? 4.278 -18.191 -9.031 1.00 90.38 389 ILE A N 1
ATOM 3155 C CA . ILE A 1 389 ? 4.768 -16.810 -9.090 1.00 90.38 389 ILE A CA 1
ATOM 3156 C C . ILE A 1 389 ? 3.834 -15.973 -9.955 1.00 90.38 389 ILE A C 1
ATOM 3158 O O . ILE A 1 389 ? 3.566 -16.284 -11.114 1.00 90.38 389 ILE A O 1
ATOM 3162 N N . GLU A 1 390 ? 3.381 -14.861 -9.394 1.00 88.19 390 GLU A N 1
ATOM 3163 C CA . GLU A 1 390 ? 2.532 -13.891 -10.065 1.00 88.19 390 GLU A CA 1
ATOM 3164 C C . GLU A 1 390 ? 3.301 -12.569 -10.193 1.00 88.19 390 GLU A C 1
ATOM 3166 O O . GLU A 1 390 ? 3.758 -12.003 -9.198 1.00 88.19 390 GLU A O 1
ATOM 3171 N N . ILE A 1 391 ? 3.478 -12.090 -11.429 1.00 86.31 391 ILE A N 1
ATOM 3172 C CA . ILE A 1 391 ? 4.208 -10.853 -11.752 1.00 86.31 391 ILE A CA 1
ATOM 3173 C C . ILE A 1 391 ? 3.232 -9.826 -12.309 1.00 86.31 391 ILE A C 1
ATOM 3175 O O . ILE A 1 391 ? 2.482 -10.110 -13.245 1.00 86.31 391 ILE A O 1
ATOM 3179 N N . TRP A 1 392 ? 3.273 -8.623 -11.750 1.00 80.19 392 TRP A N 1
ATOM 3180 C CA . TRP A 1 392 ? 2.367 -7.517 -12.036 1.00 80.19 392 TRP A CA 1
ATOM 3181 C C . TRP A 1 392 ? 3.139 -6.228 -12.292 1.00 80.19 392 TRP A C 1
ATOM 3183 O O . TRP A 1 392 ? 4.306 -6.121 -11.923 1.00 80.19 392 TRP A O 1
ATOM 3193 N N . GLY A 1 393 ? 2.476 -5.223 -12.865 1.00 74.69 393 GLY A N 1
ATOM 3194 C CA . GLY A 1 393 ? 3.102 -3.934 -13.165 1.00 74.69 393 GLY A CA 1
ATOM 3195 C C . GLY A 1 393 ? 3.949 -3.956 -14.435 1.00 74.69 393 GLY A C 1
ATOM 3196 O O . GLY A 1 393 ? 3.575 -4.590 -15.423 1.00 74.69 393 GLY A O 1
ATOM 3197 N N . ASP A 1 394 ? 5.038 -3.190 -14.440 1.00 73.94 394 ASP A N 1
ATOM 3198 C CA . ASP A 1 394 ? 5.891 -3.047 -15.620 1.00 73.94 394 ASP A CA 1
ATOM 3199 C C . ASP A 1 394 ? 6.830 -4.250 -15.776 1.00 73.94 394 ASP A C 1
ATOM 3201 O O . ASP A 1 394 ? 7.602 -4.561 -14.873 1.00 73.94 394 ASP A O 1
ATOM 3205 N N . THR A 1 395 ? 6.765 -4.915 -16.927 1.00 81.44 395 THR A N 1
ATOM 3206 C CA . THR A 1 395 ? 7.601 -6.069 -17.292 1.00 81.44 395 THR A CA 1
ATOM 3207 C C . THR A 1 395 ? 8.244 -5.901 -18.670 1.00 81.44 395 THR A C 1
ATOM 3209 O O . THR A 1 395 ? 8.780 -6.857 -19.226 1.00 81.44 395 THR A O 1
ATOM 3212 N N . ASP A 1 396 ? 8.134 -4.714 -19.275 1.00 80.62 396 ASP A N 1
ATOM 3213 C CA . ASP A 1 396 ? 8.641 -4.467 -20.621 1.00 80.62 396 ASP A CA 1
ATOM 3214 C C . ASP A 1 396 ? 10.161 -4.250 -20.581 1.00 80.62 396 ASP A C 1
ATOM 3216 O O . ASP A 1 396 ? 10.652 -3.212 -20.115 1.00 80.62 396 ASP A O 1
ATOM 3220 N N . LEU A 1 397 ? 10.904 -5.245 -21.071 1.00 77.44 397 LEU A N 1
ATOM 3221 C CA . LEU A 1 397 ? 12.368 -5.241 -21.127 1.00 77.44 397 LEU A CA 1
ATOM 3222 C C . LEU A 1 397 ? 12.911 -4.143 -22.056 1.00 77.44 397 LEU A C 1
ATOM 3224 O O . LEU A 1 397 ? 14.023 -3.660 -21.854 1.00 77.44 397 LEU A O 1
ATOM 3228 N N . GLU A 1 398 ? 12.132 -3.741 -23.063 1.00 76.44 398 GLU A N 1
ATOM 3229 C CA . GLU A 1 398 ? 12.564 -2.832 -24.129 1.00 76.44 398 GLU A CA 1
ATOM 3230 C C . GLU A 1 398 ? 12.081 -1.396 -23.924 1.00 76.44 398 GLU A C 1
ATOM 3232 O O . GLU A 1 398 ? 12.403 -0.514 -24.728 1.00 76.44 398 GLU A O 1
ATOM 3237 N N . LYS A 1 399 ? 11.325 -1.134 -22.849 1.00 72.62 399 LYS A N 1
ATOM 3238 C CA . LYS A 1 399 ? 10.778 0.195 -22.572 1.00 72.62 399 LYS A CA 1
ATOM 3239 C C . LYS A 1 399 ? 11.914 1.229 -22.576 1.00 72.62 399 LYS A C 1
ATOM 3241 O O . LYS A 1 399 ? 12.817 1.159 -21.734 1.00 72.62 399 LYS A O 1
ATOM 3246 N N . PRO A 1 400 ? 11.896 2.195 -23.513 1.00 66.62 400 PRO A N 1
ATOM 3247 C CA . PRO A 1 400 ? 12.996 3.128 -23.667 1.00 66.62 400 PRO A CA 1
ATOM 3248 C C . PRO A 1 400 ? 13.088 4.029 -22.441 1.00 66.62 400 PRO A C 1
ATOM 3250 O O . PRO A 1 400 ? 12.067 4.445 -21.891 1.00 66.62 400 PRO A O 1
ATOM 3253 N N . VAL A 1 401 ? 14.322 4.398 -22.085 1.00 63.84 401 VAL A N 1
ATOM 3254 C CA . VAL A 1 401 ? 14.623 5.353 -21.002 1.00 63.84 401 VAL A CA 1
ATOM 3255 C C . VAL A 1 401 ? 13.754 6.600 -21.136 1.00 63.84 401 VAL A C 1
ATOM 3257 O O . VAL A 1 401 ? 13.150 7.033 -20.170 1.00 63.84 401 VAL A O 1
ATOM 3260 N N . ASN A 1 402 ? 13.602 7.088 -22.371 1.00 56.06 402 ASN A N 1
ATOM 3261 C CA . ASN A 1 402 ? 12.949 8.348 -22.707 1.00 56.06 402 ASN A CA 1
ATOM 3262 C C . ASN A 1 402 ? 11.423 8.287 -22.808 1.00 56.06 402 ASN A C 1
ATOM 3264 O O . ASN A 1 402 ? 10.849 9.167 -23.447 1.00 56.06 402 ASN A O 1
ATOM 3268 N N . ASN A 1 403 ? 10.750 7.269 -22.267 1.00 57.75 403 ASN A N 1
ATOM 3269 C CA . ASN A 1 403 ? 9.296 7.243 -22.342 1.00 57.75 403 ASN A CA 1
ATOM 3270 C C . ASN A 1 403 ? 8.719 8.377 -21.466 1.00 57.75 403 ASN A C 1
ATOM 3272 O O . ASN A 1 403 ? 8.833 8.312 -20.244 1.00 57.75 403 ASN A O 1
ATOM 3276 N N . PRO A 1 404 ? 8.087 9.422 -22.038 1.00 47.78 404 PRO A N 1
ATOM 3277 C CA . PRO A 1 404 ? 7.613 10.570 -21.268 1.00 47.78 404 PRO A CA 1
ATOM 3278 C C . PRO A 1 404 ? 6.611 10.192 -20.166 1.00 47.78 404 PRO A C 1
ATOM 3280 O O . PRO A 1 404 ? 6.460 10.929 -19.197 1.00 47.78 404 PRO A O 1
ATOM 3283 N N . THR A 1 405 ? 5.962 9.025 -20.257 1.00 47.88 405 THR A N 1
ATOM 3284 C CA . THR A 1 405 ? 5.100 8.520 -19.181 1.00 47.88 405 THR A CA 1
ATOM 3285 C C . THR A 1 405 ? 5.855 8.096 -17.915 1.00 47.88 405 THR A C 1
ATOM 3287 O O . THR A 1 405 ? 5.226 8.076 -16.865 1.00 47.88 405 THR A O 1
ATOM 3290 N N . SER A 1 406 ? 7.160 7.787 -17.968 1.00 47.88 406 SER A N 1
ATOM 3291 C CA . SER A 1 406 ? 7.995 7.630 -16.758 1.00 47.88 406 SER A CA 1
ATOM 3292 C C . SER A 1 406 ? 8.588 8.965 -16.292 1.00 47.88 406 SER A C 1
ATOM 3294 O O . SER A 1 406 ? 8.735 9.187 -15.097 1.00 47.88 406 SER A O 1
ATOM 3296 N N . LEU A 1 407 ? 8.862 9.889 -17.220 1.00 37.53 407 LEU A N 1
ATOM 3297 C CA . LEU A 1 407 ? 9.428 11.217 -16.935 1.00 37.53 407 LEU A CA 1
ATOM 3298 C C . LEU A 1 407 ? 8.471 12.176 -16.219 1.00 37.53 407 LEU A C 1
ATOM 3300 O O . LEU A 1 407 ? 8.938 12.990 -15.435 1.00 37.53 407 LEU A O 1
ATOM 3304 N N . TYR A 1 408 ? 7.158 12.110 -16.468 1.00 41.56 408 TYR A N 1
ATOM 3305 C CA . TYR A 1 408 ? 6.183 12.939 -15.736 1.00 41.56 408 TYR A CA 1
ATOM 3306 C C . TYR A 1 408 ? 5.722 12.319 -14.411 1.00 41.56 408 TYR A C 1
ATOM 3308 O O . TYR A 1 408 ? 5.051 12.989 -13.627 1.00 41.56 408 TYR A O 1
ATOM 3316 N N . ALA A 1 409 ? 6.139 11.087 -14.110 1.00 43.09 409 ALA A N 1
ATOM 3317 C CA . ALA A 1 409 ? 6.126 10.558 -12.753 1.00 43.09 409 ALA A CA 1
ATOM 3318 C C . ALA A 1 409 ? 7.368 11.067 -11.995 1.00 43.09 409 ALA A C 1
ATOM 3320 O O . ALA A 1 409 ? 8.137 10.300 -11.430 1.00 43.09 409 ALA A O 1
ATOM 3321 N N . GLU A 1 410 ? 7.571 12.390 -11.951 1.00 40.72 410 GLU A N 1
ATOM 3322 C CA . GLU A 1 410 ? 8.580 13.018 -11.081 1.00 40.72 410 GLU A CA 1
ATOM 3323 C C . GLU A 1 410 ? 8.270 12.802 -9.585 1.00 40.72 410 GLU A C 1
ATOM 3325 O O . GLU A 1 410 ? 9.013 13.264 -8.722 1.00 40.72 410 GLU A O 1
ATOM 3330 N N . GLY A 1 411 ? 7.164 12.134 -9.246 1.00 42.72 411 GLY A N 1
ATOM 3331 C CA . GLY A 1 411 ? 6.937 11.567 -7.924 1.00 42.72 411 GLY A CA 1
ATOM 3332 C C . GLY A 1 411 ? 7.693 10.256 -7.792 1.00 42.72 411 GLY A C 1
ATOM 3333 O O . GLY A 1 411 ? 7.497 9.370 -8.611 1.00 42.72 411 GLY A O 1
ATOM 3334 N N . TRP A 1 412 ? 8.516 10.118 -6.752 1.00 37.16 412 TRP A N 1
ATOM 3335 C CA . TRP A 1 412 ? 9.352 8.953 -6.404 1.00 37.16 412 TRP A CA 1
ATOM 3336 C C . TRP A 1 412 ? 8.635 7.580 -6.269 1.00 37.16 412 TRP A C 1
ATOM 3338 O O . TRP A 1 412 ? 9.149 6.689 -5.599 1.00 37.16 412 TRP A O 1
ATOM 3348 N N . MET A 1 413 ? 7.454 7.379 -6.864 1.00 42.19 413 MET A N 1
ATOM 3349 C CA . MET A 1 413 ? 6.636 6.169 -6.770 1.00 42.19 413 MET A CA 1
ATOM 3350 C C . MET A 1 413 ? 5.913 5.793 -8.069 1.00 42.19 413 MET A C 1
ATOM 3352 O O . MET A 1 413 ? 4.778 5.313 -8.021 1.00 42.19 413 MET A O 1
ATOM 3356 N N . SER A 1 414 ? 6.559 5.916 -9.234 1.00 54.59 414 SER A N 1
ATOM 3357 C CA . SER A 1 414 ? 6.250 4.930 -10.270 1.00 54.59 414 SER A CA 1
ATOM 3358 C C . SER A 1 414 ? 6.666 3.566 -9.708 1.00 54.59 414 SER A C 1
ATOM 3360 O O . SER A 1 414 ? 7.799 3.326 -9.284 1.00 54.59 414 SER A O 1
ATOM 3362 N N . THR A 1 415 ? 5.682 2.702 -9.550 1.00 56.38 415 THR A N 1
ATOM 3363 C CA . THR A 1 415 ? 5.864 1.343 -9.056 1.00 56.38 415 THR A CA 1
ATOM 3364 C C . THR A 1 415 ? 6.212 0.487 -10.266 1.00 56.38 415 THR A C 1
ATOM 3366 O O . THR A 1 415 ? 5.520 0.545 -11.280 1.00 56.38 415 THR A O 1
ATOM 3369 N N . GLY A 1 416 ? 7.339 -0.219 -10.190 1.00 72.38 416 GLY A N 1
ATOM 3370 C CA . GLY A 1 416 ? 7.855 -1.065 -11.260 1.00 72.38 416 GLY A CA 1
ATOM 3371 C C . GLY A 1 416 ? 7.066 -2.364 -11.328 1.00 72.38 416 GLY A C 1
ATOM 3372 O O . GLY A 1 416 ? 5.852 -2.363 -11.542 1.00 72.38 416 GLY A O 1
ATOM 3373 N N . SER A 1 417 ? 7.741 -3.491 -11.121 1.00 80.75 417 SER A N 1
ATOM 3374 C CA . SER A 1 417 ? 7.045 -4.772 -10.987 1.00 80.75 417 SER A CA 1
ATOM 3375 C C . SER A 1 417 ? 6.622 -5.037 -9.538 1.00 80.75 417 SER A C 1
ATOM 3377 O O . SER A 1 417 ? 7.373 -4.785 -8.594 1.00 80.75 417 SER A O 1
ATOM 3379 N N . VAL A 1 418 ? 5.444 -5.627 -9.348 1.00 82.06 418 VAL A N 1
ATOM 3380 C CA . VAL A 1 418 ? 5.073 -6.280 -8.086 1.00 82.06 418 VAL A CA 1
ATOM 3381 C C . VAL A 1 418 ? 5.112 -7.783 -8.323 1.00 82.06 418 VAL A C 1
ATOM 3383 O O . VAL A 1 418 ? 4.483 -8.268 -9.257 1.00 82.06 418 VAL A O 1
ATOM 3386 N N . VAL A 1 419 ? 5.852 -8.520 -7.500 1.00 88.12 419 VAL A N 1
ATOM 3387 C CA . VAL A 1 419 ? 6.013 -9.972 -7.640 1.00 88.12 419 VAL A CA 1
ATOM 3388 C C . VAL A 1 419 ? 5.532 -10.658 -6.377 1.00 88.12 419 VAL A C 1
ATOM 3390 O O . VAL A 1 419 ? 6.080 -10.415 -5.303 1.00 88.12 419 VAL A O 1
ATOM 3393 N N . LYS A 1 420 ? 4.529 -11.526 -6.499 1.00 90.31 420 LYS A N 1
ATOM 3394 C CA . LYS A 1 420 ? 4.112 -12.455 -5.446 1.00 90.31 420 LYS A CA 1
ATOM 3395 C C . LYS A 1 420 ? 4.685 -13.823 -5.750 1.00 90.31 420 LYS A C 1
ATOM 3397 O O . LYS A 1 420 ? 4.440 -14.381 -6.810 1.00 90.31 420 LYS A O 1
ATOM 3402 N N . ILE A 1 421 ? 5.401 -14.378 -4.789 1.00 91.25 421 ILE A N 1
ATOM 3403 C CA . ILE A 1 421 ? 5.880 -15.752 -4.823 1.00 91.25 421 ILE A CA 1
ATOM 3404 C C . ILE A 1 421 ? 5.163 -16.510 -3.733 1.00 91.25 421 ILE A C 1
ATOM 3406 O O . ILE A 1 421 ? 5.265 -16.154 -2.558 1.00 91.25 421 ILE A O 1
ATOM 3410 N N . ARG A 1 422 ? 4.473 -17.573 -4.116 1.00 91.00 422 ARG A N 1
ATOM 3411 C CA . ARG A 1 422 ? 3.849 -18.489 -3.181 1.00 91.00 422 ARG A CA 1
ATOM 3412 C C . ARG A 1 422 ? 4.716 -19.725 -3.040 1.00 91.00 422 ARG A C 1
ATOM 3414 O O . ARG A 1 422 ? 5.103 -20.364 -4.015 1.00 91.00 422 ARG A O 1
ATOM 3421 N N . THR A 1 423 ? 5.023 -20.064 -1.799 1.00 88.06 423 THR A N 1
ATOM 3422 C CA . THR A 1 423 ? 5.810 -21.242 -1.465 1.00 88.06 423 THR A CA 1
ATOM 3423 C C . THR A 1 423 ? 5.117 -22.032 -0.369 1.00 88.06 423 THR A C 1
ATOM 3425 O O . THR A 1 423 ? 4.649 -21.484 0.633 1.00 88.06 423 THR A O 1
ATOM 3428 N N . ARG A 1 424 ? 5.010 -23.343 -0.584 1.00 84.38 424 ARG A N 1
ATOM 3429 C CA . ARG A 1 424 ? 4.497 -24.282 0.411 1.00 84.38 424 ARG A CA 1
ATOM 3430 C C . ARG A 1 424 ? 5.669 -24.976 1.055 1.00 84.38 424 ARG A C 1
ATOM 3432 O O . ARG A 1 424 ? 6.564 -25.463 0.371 1.00 84.38 424 ARG A O 1
ATOM 3439 N N . ILE A 1 425 ? 5.658 -24.979 2.377 1.00 78.75 425 ILE A N 1
ATOM 3440 C CA . ILE A 1 425 ? 6.785 -25.454 3.159 1.00 78.75 425 ILE A CA 1
ATOM 3441 C C . ILE A 1 425 ? 6.276 -26.612 3.994 1.00 78.75 425 ILE A C 1
ATOM 3443 O O . ILE A 1 425 ? 5.440 -26.447 4.881 1.00 78.75 425 ILE A O 1
ATOM 3447 N N . ASP A 1 426 ? 6.757 -27.803 3.654 1.00 72.81 426 ASP A N 1
ATOM 3448 C CA . ASP A 1 426 ? 6.391 -29.025 4.349 1.00 72.81 426 ASP A CA 1
ATOM 3449 C C . ASP A 1 426 ? 7.086 -29.023 5.716 1.00 72.81 426 ASP A C 1
ATOM 3451 O O . ASP A 1 426 ? 8.296 -29.232 5.826 1.00 72.81 426 ASP A O 1
ATOM 3455 N N . GLY A 1 427 ? 6.313 -28.748 6.770 1.00 64.06 427 GLY A N 1
ATOM 3456 C CA . GLY A 1 427 ? 6.763 -28.477 8.141 1.00 64.06 427 GLY A CA 1
ATOM 3457 C C . GLY A 1 427 ? 7.471 -29.616 8.887 1.00 64.06 427 GLY A C 1
ATOM 3458 O O . GLY A 1 427 ? 7.467 -29.627 10.116 1.00 64.06 427 GLY A O 1
ATOM 3459 N N . ILE A 1 428 ? 8.064 -30.592 8.199 1.00 66.44 428 ILE A N 1
ATOM 3460 C CA . ILE A 1 428 ? 8.677 -31.777 8.816 1.00 66.44 428 ILE A CA 1
ATOM 3461 C C . ILE A 1 428 ? 10.010 -31.428 9.498 1.00 66.44 428 ILE A C 1
ATOM 3463 O O . ILE A 1 428 ? 10.316 -31.990 10.545 1.00 66.44 428 ILE A O 1
ATOM 3467 N N . ASN A 1 429 ? 10.774 -30.466 8.970 1.00 69.12 429 ASN A N 1
ATOM 3468 C CA . ASN A 1 429 ? 12.050 -30.033 9.544 1.00 69.12 429 ASN A CA 1
ATOM 3469 C C . ASN A 1 429 ? 12.130 -28.508 9.642 1.00 69.12 429 ASN A C 1
ATOM 3471 O O . ASN A 1 429 ? 11.537 -27.801 8.828 1.00 69.12 429 ASN A O 1
ATOM 3475 N N . ALA A 1 430 ? 12.903 -28.014 10.619 1.00 62.25 430 ALA A N 1
ATOM 3476 C CA . ALA A 1 430 ? 13.315 -26.614 10.656 1.00 62.25 430 ALA A CA 1
ATOM 3477 C C . ALA A 1 430 ? 14.002 -26.313 9.325 1.00 62.25 430 ALA A C 1
ATOM 3479 O O . ALA A 1 430 ? 15.061 -26.871 9.026 1.00 62.25 430 ALA A O 1
ATOM 3480 N N . SER A 1 431 ? 13.342 -25.514 8.500 1.00 78.25 431 SER A N 1
ATOM 3481 C CA . SER A 1 431 ? 13.776 -25.265 7.139 1.00 78.25 431 SER A CA 1
ATOM 3482 C C . SER A 1 431 ? 14.050 -23.785 6.987 1.00 78.25 431 SER A C 1
ATOM 3484 O O . SER A 1 431 ? 13.278 -22.913 7.389 1.00 78.25 431 SER A O 1
ATOM 3486 N N . THR A 1 432 ? 15.221 -23.513 6.437 1.00 87.94 432 THR A N 1
ATOM 3487 C CA . THR A 1 432 ? 15.546 -22.201 5.922 1.00 87.94 432 THR A CA 1
ATOM 3488 C C . THR A 1 432 ? 15.239 -22.239 4.439 1.00 87.94 432 THR A C 1
ATOM 3490 O O . THR A 1 432 ? 15.904 -22.954 3.687 1.00 87.94 432 THR A O 1
ATOM 3493 N N . VAL A 1 433 ? 14.213 -21.506 4.025 1.00 89.62 433 VAL A N 1
ATOM 3494 C CA . VAL A 1 433 ? 13.827 -21.416 2.619 1.00 89.62 433 VAL A CA 1
ATOM 3495 C C . VAL A 1 433 ? 14.479 -20.189 2.019 1.00 89.62 433 VAL A C 1
ATOM 3497 O O . VAL A 1 433 ? 14.348 -19.082 2.537 1.00 89.62 433 VAL A O 1
ATOM 3500 N N . LYS A 1 434 ? 15.223 -20.405 0.936 1.00 92.38 434 LYS A N 1
ATOM 3501 C CA . LYS A 1 434 ? 15.902 -19.352 0.190 1.00 92.38 434 LYS A CA 1
ATOM 3502 C C . LYS A 1 434 ? 15.190 -19.150 -1.129 1.00 92.38 434 LYS A C 1
ATOM 3504 O O . LYS A 1 434 ? 15.008 -20.099 -1.884 1.00 92.38 434 LYS A O 1
ATOM 3509 N N . PHE A 1 435 ? 14.831 -17.910 -1.396 1.00 91.88 435 PHE A N 1
ATOM 3510 C CA . PHE A 1 435 ? 14.293 -17.462 -2.661 1.00 91.88 435 PHE A CA 1
ATOM 3511 C C . PHE A 1 435 ? 15.255 -16.448 -3.272 1.00 91.88 435 PHE A C 1
ATOM 3513 O O . PHE A 1 435 ? 15.780 -15.593 -2.563 1.00 91.88 435 PHE A O 1
ATOM 3520 N N . SER A 1 436 ? 15.512 -16.552 -4.573 1.00 95.00 436 SER A N 1
ATOM 3521 C CA . SER A 1 436 ? 16.329 -15.581 -5.295 1.00 95.00 436 SER A CA 1
ATOM 3522 C C . SER A 1 436 ? 15.511 -14.999 -6.437 1.00 95.00 436 SER A C 1
ATOM 3524 O O . SER A 1 436 ? 15.247 -15.691 -7.414 1.00 95.00 436 SER A O 1
ATOM 3526 N N . LEU A 1 437 ? 15.082 -13.744 -6.294 1.00 95.81 437 LEU A N 1
ATOM 3527 C CA . LEU A 1 437 ? 14.365 -13.021 -7.337 1.00 95.81 437 LEU A CA 1
ATOM 3528 C C . LEU A 1 437 ? 15.381 -12.331 -8.256 1.00 95.81 437 LEU A C 1
ATOM 3530 O O . LEU A 1 437 ? 15.990 -11.353 -7.809 1.00 95.81 437 LEU A O 1
ATOM 3534 N N . PRO A 1 438 ? 15.593 -12.773 -9.507 1.00 95.56 438 PRO A N 1
ATO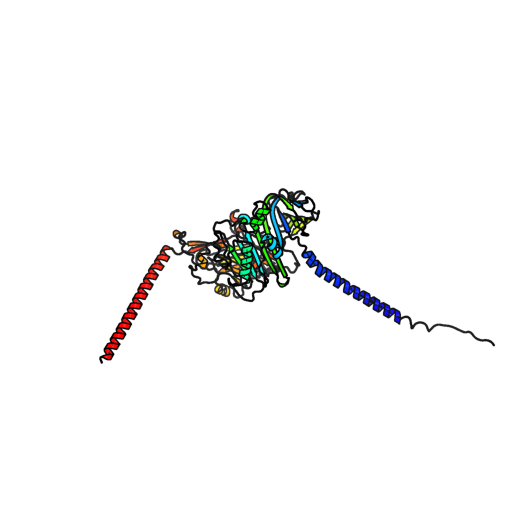M 3535 C CA . PRO A 1 438 ? 16.357 -11.970 -10.450 1.00 95.56 438 PRO A CA 1
ATOM 3536 C C . PRO A 1 438 ? 15.601 -10.670 -10.728 1.00 95.56 438 PRO A C 1
ATOM 3538 O O . PRO A 1 438 ? 14.394 -10.663 -10.971 1.00 95.56 438 PRO A O 1
ATOM 3541 N N . ILE A 1 439 ? 16.323 -9.560 -10.667 1.00 94.06 439 ILE A N 1
ATOM 3542 C CA . ILE A 1 439 ? 15.794 -8.230 -10.939 1.00 94.06 439 ILE A CA 1
ATOM 3543 C C . ILE A 1 439 ? 16.679 -7.561 -11.981 1.00 94.06 439 ILE A C 1
ATOM 3545 O O . ILE A 1 439 ? 17.886 -7.788 -12.046 1.00 94.06 439 ILE A O 1
ATOM 3549 N N . HIS A 1 440 ? 16.069 -6.716 -12.794 1.00 92.31 440 HIS A N 1
ATOM 3550 C CA . HIS A 1 440 ? 16.735 -5.935 -13.820 1.00 92.31 440 HIS A CA 1
ATOM 3551 C C . HIS A 1 440 ? 16.586 -4.462 -13.484 1.00 92.31 440 HIS A C 1
ATOM 3553 O O . HIS A 1 440 ? 15.529 -4.037 -13.020 1.00 92.31 440 HIS A O 1
ATOM 3559 N N . LEU A 1 441 ? 17.638 -3.680 -13.702 1.00 89.19 441 LEU A N 1
ATOM 3560 C CA . LEU A 1 441 ? 17.582 -2.235 -13.519 1.00 89.19 441 LEU A CA 1
ATOM 3561 C C . LEU A 1 441 ? 17.390 -1.526 -14.849 1.00 89.19 441 LEU A C 1
ATOM 3563 O O . LEU A 1 441 ? 17.898 -1.953 -15.886 1.00 89.19 441 LEU A O 1
ATOM 3567 N N . ARG A 1 442 ? 16.678 -0.402 -14.811 1.00 84.50 442 ARG A N 1
ATOM 3568 C CA . ARG A 1 442 ? 16.568 0.501 -15.955 1.00 84.50 442 ARG A CA 1
ATOM 3569 C C . ARG A 1 442 ? 17.687 1.528 -15.928 1.00 84.50 442 ARG A C 1
ATOM 3571 O O . ARG A 1 442 ? 18.108 2.000 -14.873 1.00 84.50 442 ARG A O 1
ATOM 3578 N N . TYR A 1 443 ? 18.136 1.923 -17.114 1.00 82.12 443 TYR A N 1
ATOM 3579 C CA . TYR A 1 443 ? 18.922 3.140 -17.239 1.00 82.12 443 TYR A CA 1
ATOM 3580 C C . TYR A 1 443 ? 18.060 4.328 -16.825 1.00 82.12 443 TYR A C 1
ATOM 3582 O O . TYR A 1 443 ? 16.935 4.492 -17.296 1.00 82.12 443 TYR A O 1
ATOM 3590 N N . HIS A 1 444 ? 18.612 5.162 -15.954 1.00 77.19 444 HIS A N 1
ATOM 3591 C CA . HIS A 1 444 ? 17.977 6.403 -15.556 1.00 77.19 444 HIS A CA 1
ATOM 3592 C C . HIS A 1 444 ? 18.352 7.539 -16.497 1.00 77.19 444 HIS A C 1
ATOM 3594 O O . HIS A 1 444 ? 19.413 7.538 -17.128 1.00 77.19 444 HIS A O 1
ATOM 3600 N N . HIS A 1 445 ? 17.480 8.541 -16.554 1.00 74.38 445 HIS A N 1
ATOM 3601 C CA . HIS A 1 445 ? 17.802 9.789 -17.217 1.00 74.38 445 HIS A CA 1
ATOM 3602 C C . HIS A 1 445 ? 19.037 10.430 -16.601 1.00 74.38 445 HIS A C 1
ATOM 3604 O O . HIS A 1 445 ? 19.192 10.485 -15.379 1.00 74.38 445 HIS A O 1
ATOM 3610 N N . ALA A 1 446 ? 19.877 10.977 -17.474 1.00 70.62 446 ALA A N 1
ATOM 3611 C CA . ALA A 1 446 ? 20.951 11.865 -17.087 1.00 70.62 446 ALA A CA 1
ATOM 3612 C C . ALA A 1 446 ? 20.349 13.172 -16.553 1.00 70.62 446 ALA A C 1
ATOM 3614 O O . ALA A 1 446 ? 20.202 14.149 -17.287 1.00 70.62 446 ALA A O 1
ATOM 3615 N N . ALA A 1 447 ? 19.923 13.175 -15.289 1.00 68.25 447 ALA A N 1
ATOM 3616 C CA . ALA A 1 447 ? 19.466 14.396 -14.650 1.00 68.25 447 ALA A CA 1
ATOM 3617 C C . ALA A 1 447 ? 20.675 15.308 -14.429 1.00 68.25 447 ALA A C 1
ATOM 3619 O O . ALA A 1 447 ? 21.735 14.857 -13.988 1.00 68.25 447 ALA A O 1
ATOM 3620 N N . GLU A 1 448 ? 20.500 16.601 -14.690 1.00 66.69 448 GLU A N 1
ATOM 3621 C CA . GLU A 1 448 ? 21.552 17.612 -14.540 1.00 66.69 448 GLU A CA 1
ATOM 3622 C C . GLU A 1 448 ? 22.163 17.608 -13.127 1.00 66.69 448 GLU A C 1
ATOM 3624 O O . GLU A 1 448 ? 23.363 17.816 -12.958 1.00 66.69 448 GLU A O 1
ATOM 3629 N N . TYR A 1 449 ? 21.356 17.255 -12.120 1.00 67.88 449 TYR A N 1
ATOM 3630 C CA . TYR A 1 449 ? 21.786 17.105 -10.731 1.00 67.88 449 TYR A CA 1
ATOM 3631 C C . TYR A 1 449 ? 22.839 16.000 -10.520 1.00 67.88 449 TYR A C 1
ATOM 3633 O O . TYR A 1 449 ? 23.743 16.159 -9.704 1.00 67.88 449 TYR A O 1
ATOM 3641 N N . TYR A 1 450 ? 22.769 14.898 -11.275 1.00 69.38 450 TYR A N 1
ATOM 3642 C CA . TYR A 1 450 ? 23.670 13.746 -11.120 1.00 69.38 450 TYR A CA 1
ATOM 3643 C C . TYR A 1 450 ? 24.866 13.770 -12.076 1.00 69.38 450 TYR A C 1
ATOM 3645 O O . TYR A 1 450 ? 25.631 12.805 -12.128 1.00 69.38 450 TYR A O 1
ATOM 3653 N N . LYS A 1 451 ? 25.070 14.880 -12.796 1.00 68.25 451 LYS A N 1
ATOM 3654 C CA . LYS A 1 451 ? 26.108 15.039 -13.824 1.00 68.25 451 LYS A CA 1
ATOM 3655 C C . LYS A 1 451 ? 27.512 14.622 -13.366 1.00 68.25 451 LYS A C 1
ATOM 3657 O O . LYS A 1 451 ? 28.270 14.082 -14.160 1.00 68.25 451 LYS A O 1
ATOM 3662 N N . TYR A 1 452 ? 27.846 14.826 -12.090 1.00 75.31 452 TYR A N 1
ATOM 3663 C CA . TYR A 1 452 ? 29.182 14.536 -11.550 1.00 75.31 452 TYR A CA 1
ATOM 3664 C C . TYR A 1 452 ? 29.297 13.205 -10.801 1.00 75.31 452 TYR A C 1
ATOM 3666 O O . TYR A 1 452 ? 30.403 12.823 -10.425 1.00 75.31 452 TYR A O 1
ATOM 3674 N N . MET A 1 453 ? 28.185 12.512 -10.538 1.00 77.12 453 MET A N 1
ATOM 3675 C CA . MET A 1 453 ? 28.211 11.302 -9.711 1.00 77.12 453 MET A CA 1
ATOM 3676 C C . MET A 1 453 ? 28.502 10.044 -10.533 1.00 77.12 453 MET A C 1
ATOM 3678 O O . MET A 1 453 ? 29.068 9.098 -10.001 1.00 77.12 453 MET A O 1
ATOM 3682 N N . GLY A 1 454 ? 28.144 10.012 -11.823 1.00 82.06 454 GLY A N 1
ATOM 3683 C CA . GLY A 1 454 ? 28.316 8.838 -12.696 1.00 82.06 454 GLY A CA 1
ATOM 3684 C C . GLY A 1 454 ? 27.423 7.638 -12.338 1.00 82.06 454 GLY A C 1
ATOM 3685 O O . GLY A 1 454 ? 27.307 6.697 -13.121 1.00 82.06 454 GLY A O 1
ATOM 3686 N N . TYR A 1 455 ? 26.756 7.675 -11.183 1.00 85.75 455 TYR A N 1
ATOM 3687 C CA . TYR A 1 455 ? 25.783 6.692 -10.728 1.00 85.75 455 TYR A CA 1
ATOM 3688 C C . TYR A 1 455 ? 24.613 7.356 -9.986 1.00 85.75 455 TYR A C 1
ATOM 3690 O O . TYR A 1 455 ? 24.754 8.437 -9.415 1.00 85.75 455 TYR A O 1
ATOM 3698 N N . LEU A 1 456 ? 23.463 6.680 -9.993 1.00 83.88 456 LEU A N 1
ATOM 3699 C CA . LEU A 1 456 ? 22.290 6.950 -9.170 1.00 83.88 456 LEU A CA 1
ATOM 3700 C C . LEU A 1 456 ? 22.180 5.841 -8.136 1.00 83.88 456 LEU A C 1
ATOM 3702 O O . LEU A 1 456 ? 22.147 4.668 -8.504 1.00 83.88 456 LEU A O 1
ATOM 3706 N N . THR A 1 457 ? 22.072 6.188 -6.861 1.00 85.50 457 THR A N 1
ATOM 3707 C CA . THR A 1 457 ? 21.697 5.206 -5.844 1.00 85.50 457 THR A CA 1
ATOM 3708 C C . THR A 1 457 ? 20.180 5.065 -5.830 1.00 85.50 457 THR A C 1
ATOM 3710 O O . THR A 1 457 ? 19.470 6.024 -5.529 1.00 85.50 457 THR A O 1
ATOM 3713 N N . VAL A 1 458 ? 19.683 3.876 -6.162 1.00 84.94 458 VAL A N 1
ATOM 3714 C CA . VAL A 1 458 ? 18.255 3.545 -6.139 1.00 84.94 458 VAL A CA 1
ATOM 3715 C C . VAL A 1 458 ? 17.980 2.550 -5.021 1.00 84.94 458 VAL A C 1
ATOM 3717 O O . VAL A 1 458 ? 18.681 1.548 -4.881 1.00 84.94 458 VAL A O 1
ATOM 3720 N N . ASN A 1 459 ? 16.951 2.816 -4.223 1.00 83.69 459 ASN A N 1
ATOM 3721 C CA . ASN A 1 459 ? 16.584 1.968 -3.093 1.00 83.69 459 ASN A CA 1
ATOM 3722 C C . ASN A 1 459 ? 15.472 1.001 -3.501 1.00 83.69 459 ASN A C 1
ATOM 3724 O O . ASN A 1 459 ? 14.504 1.414 -4.134 1.00 83.69 459 ASN A O 1
ATOM 3728 N N . ALA A 1 460 ? 15.581 -0.259 -3.097 1.00 85.50 460 ALA A N 1
ATOM 3729 C CA . ALA A 1 460 ? 14.518 -1.246 -3.189 1.00 85.50 460 ALA A CA 1
ATOM 3730 C C . ALA A 1 460 ? 14.194 -1.784 -1.794 1.00 85.50 460 ALA A C 1
ATOM 3732 O O . ALA A 1 460 ? 15.066 -2.285 -1.083 1.00 85.50 460 ALA A O 1
ATOM 3733 N N . PHE A 1 461 ? 12.929 -1.678 -1.395 1.00 85.12 461 PHE A N 1
ATOM 3734 C CA . PHE A 1 461 ? 12.468 -2.200 -0.113 1.00 85.12 461 PHE A CA 1
ATOM 3735 C C . PHE A 1 461 ? 12.570 -3.726 -0.078 1.00 85.12 461 PHE A C 1
ATOM 3737 O O . PHE A 1 461 ? 12.412 -4.403 -1.096 1.00 85.12 461 PHE A O 1
ATOM 3744 N N . TRP A 1 462 ? 12.811 -4.275 1.111 1.00 89.50 462 TRP A N 1
ATOM 3745 C CA . TRP A 1 462 ? 12.694 -5.713 1.334 1.00 89.50 462 TRP A CA 1
ATOM 3746 C C . TRP A 1 462 ? 11.271 -6.203 0.988 1.00 89.50 462 TRP A C 1
ATOM 3748 O O . TRP A 1 462 ? 10.319 -5.419 1.011 1.00 89.50 462 TRP A O 1
ATOM 3758 N N . PRO A 1 463 ? 11.078 -7.493 0.669 1.00 91.25 463 PRO A N 1
ATOM 3759 C CA . PRO A 1 463 ? 9.738 -8.014 0.437 1.00 91.25 463 PRO A CA 1
ATOM 3760 C C . PRO A 1 463 ? 8.910 -8.030 1.718 1.00 91.25 463 PRO A C 1
ATOM 3762 O O . PRO A 1 463 ? 9.448 -8.049 2.826 1.00 91.25 463 PRO A O 1
ATOM 3765 N N . TYR A 1 464 ? 7.593 -8.106 1.564 1.00 87.00 464 TYR A N 1
ATOM 3766 C CA . TYR A 1 464 ? 6.700 -8.529 2.634 1.00 87.00 464 TYR A CA 1
ATOM 3767 C C . TYR A 1 464 ? 6.619 -10.050 2.636 1.00 87.00 464 TYR A C 1
ATOM 3769 O O . TYR A 1 464 ? 6.289 -10.646 1.613 1.00 87.00 464 TYR A O 1
ATOM 3777 N N . VAL A 1 465 ? 6.890 -10.678 3.777 1.00 88.25 465 VAL A N 1
ATOM 3778 C CA . VAL A 1 465 ? 6.728 -12.125 3.940 1.00 88.25 465 VAL A CA 1
ATOM 3779 C C . VAL A 1 465 ? 5.492 -12.388 4.783 1.00 88.25 465 VAL A C 1
ATOM 3781 O O . VAL A 1 465 ? 5.356 -11.877 5.896 1.00 88.25 465 VAL A O 1
ATOM 3784 N N . ILE A 1 466 ? 4.576 -13.174 4.232 1.00 86.75 466 ILE A N 1
ATOM 3785 C CA . ILE A 1 466 ? 3.239 -13.365 4.774 1.00 86.75 466 ILE A CA 1
ATOM 3786 C C . ILE A 1 466 ? 2.994 -14.856 4.926 1.00 86.75 466 ILE A C 1
ATOM 3788 O O . ILE A 1 466 ? 3.044 -15.604 3.962 1.00 86.75 466 ILE A O 1
ATOM 3792 N N . GLU A 1 467 ? 2.736 -15.287 6.146 1.00 86.50 467 GLU A N 1
ATOM 3793 C CA . GLU A 1 467 ? 2.350 -16.647 6.481 1.00 86.50 467 GLU A CA 1
ATOM 3794 C C . GLU A 1 467 ? 0.821 -16.730 6.474 1.00 86.50 467 GLU A C 1
ATOM 3796 O O . GLU A 1 467 ? 0.149 -16.082 7.276 1.00 86.50 467 GLU A O 1
ATOM 3801 N N . ASN A 1 468 ? 0.263 -17.529 5.573 1.00 86.38 468 ASN A N 1
ATOM 3802 C CA . ASN A 1 468 ? -1.145 -17.872 5.544 1.00 86.38 468 ASN A CA 1
ATOM 3803 C C . ASN A 1 468 ? -1.336 -19.316 6.024 1.00 86.38 468 ASN A C 1
ATOM 3805 O O . ASN A 1 468 ? -0.992 -20.281 5.339 1.00 86.38 468 ASN A O 1
ATOM 3809 N N . CYS A 1 469 ? -1.902 -19.464 7.217 1.00 81.94 469 CYS A N 1
ATOM 3810 C CA . CYS A 1 469 ? -2.249 -20.768 7.766 1.00 81.94 469 CYS A CA 1
ATOM 3811 C C . CYS A 1 469 ? -3.754 -21.002 7.607 1.00 81.94 469 CYS A C 1
ATOM 3813 O O . CYS A 1 469 ? -4.563 -20.234 8.141 1.00 81.94 469 CYS A O 1
ATOM 3815 N N . ILE A 1 470 ? -4.137 -22.082 6.926 1.00 77.44 470 ILE A N 1
ATOM 3816 C CA . ILE A 1 470 ? -5.532 -22.528 6.881 1.00 77.44 470 ILE A CA 1
ATOM 3817 C C . ILE A 1 470 ? -5.865 -23.095 8.264 1.00 77.44 470 ILE A C 1
ATOM 3819 O O . ILE A 1 470 ? -5.441 -24.191 8.617 1.00 77.44 470 ILE A O 1
ATOM 3823 N N . ASP A 1 471 ? -6.581 -22.324 9.078 1.00 68.00 471 ASP A N 1
ATOM 3824 C CA . ASP A 1 471 ? -7.118 -22.811 10.346 1.00 68.00 471 ASP A CA 1
ATOM 3825 C C . ASP A 1 471 ? -8.501 -23.408 10.061 1.00 68.00 471 ASP A C 1
ATOM 3827 O O . ASP A 1 471 ? -9.457 -22.676 9.802 1.00 68.00 471 ASP A O 1
ATOM 3831 N N . GLU A 1 472 ? -8.610 -24.740 10.072 1.00 56.72 472 GLU A N 1
ATOM 3832 C CA . GLU A 1 472 ? -9.868 -25.454 9.794 1.00 56.72 472 GLU A CA 1
ATOM 3833 C C . GLU A 1 472 ? -10.992 -25.102 10.791 1.00 56.72 472 GLU A C 1
ATOM 3835 O O . GLU A 1 472 ? -12.153 -25.436 10.560 1.00 56.72 472 GLU A O 1
ATOM 3840 N N . THR A 1 473 ? -10.678 -24.416 11.898 1.00 53.78 473 THR A N 1
ATOM 3841 C CA . THR A 1 473 ? -11.590 -24.280 13.041 1.00 53.78 473 THR A CA 1
ATOM 3842 C C . THR A 1 473 ? -12.289 -22.927 13.201 1.00 53.78 473 THR A C 1
ATOM 3844 O O . THR A 1 473 ? -13.148 -22.804 14.077 1.00 53.78 473 THR A O 1
ATOM 3847 N N . ARG A 1 474 ? -12.008 -21.904 12.378 1.00 49.00 474 ARG A N 1
ATOM 3848 C CA . ARG A 1 474 ? -12.541 -20.547 12.628 1.00 49.00 474 ARG A CA 1
ATOM 3849 C C . ARG A 1 474 ? -13.751 -20.166 11.780 1.00 49.00 474 ARG A C 1
ATOM 3851 O O . ARG A 1 474 ? -13.655 -19.669 10.662 1.00 49.00 474 ARG A O 1
ATOM 3858 N N . VAL A 1 475 ? -14.911 -20.347 12.405 1.00 41.97 475 VAL A N 1
ATOM 3859 C CA . VAL A 1 475 ? -16.207 -19.770 12.046 1.00 41.97 475 VAL A CA 1
ATOM 3860 C C . VAL A 1 475 ? -16.290 -18.345 12.625 1.00 41.97 475 VAL A C 1
ATOM 3862 O O . VAL A 1 475 ? -16.326 -18.182 13.836 1.00 41.97 475 VAL A O 1
ATOM 3865 N N . HIS A 1 476 ? -16.354 -17.333 11.751 1.00 41.84 476 HIS A N 1
ATOM 3866 C CA . HIS A 1 476 ? -16.819 -15.957 12.024 1.00 41.84 476 HIS A CA 1
ATOM 3867 C C . HIS A 1 476 ? -16.101 -15.125 13.110 1.00 41.84 476 HIS A C 1
ATOM 3869 O O . HIS A 1 476 ? -16.760 -14.532 13.963 1.00 41.84 476 HIS A O 1
ATOM 3875 N N . ASP A 1 477 ? -14.779 -14.963 13.027 1.00 39.38 477 ASP A N 1
ATOM 3876 C CA . ASP A 1 477 ? -14.130 -13.844 13.725 1.00 39.38 477 ASP A CA 1
ATOM 3877 C C . ASP A 1 477 ? -14.338 -12.559 12.900 1.00 39.38 477 ASP A C 1
ATOM 3879 O O . ASP A 1 477 ? -13.779 -12.402 11.811 1.00 39.38 477 ASP A O 1
ATOM 3883 N N . GLU A 1 478 ? -15.172 -11.636 13.389 1.00 39.09 478 GLU A N 1
ATOM 3884 C CA . GLU A 1 478 ? -15.272 -10.287 12.824 1.00 39.09 478 GLU A CA 1
ATOM 3885 C C . GLU A 1 478 ? -13.901 -9.599 12.918 1.00 39.09 478 GLU A C 1
ATOM 3887 O O . GLU A 1 478 ? -13.343 -9.432 14.006 1.00 39.09 478 GLU A O 1
ATOM 3892 N N . VAL A 1 479 ? -13.347 -9.203 11.764 1.00 42.62 479 VAL A N 1
ATOM 3893 C CA . VAL A 1 479 ? -12.052 -8.513 11.653 1.00 42.62 479 VAL A CA 1
ATOM 3894 C C . VAL A 1 479 ? -12.179 -7.113 12.230 1.00 42.62 479 VAL A C 1
ATOM 3896 O O . VAL A 1 479 ? -12.548 -6.152 11.556 1.00 42.62 479 VAL A O 1
ATOM 3899 N N . LEU A 1 480 ? -11.963 -7.035 13.539 1.00 39.34 480 LEU A N 1
ATOM 3900 C CA . LEU A 1 480 ? -12.386 -5.891 14.326 1.00 39.34 480 LEU A CA 1
ATOM 3901 C C . LEU A 1 480 ? -11.404 -4.721 14.226 1.00 39.34 480 LEU A C 1
ATOM 3903 O O . LEU A 1 480 ? -11.861 -3.583 14.266 1.00 39.34 480 LEU A O 1
ATOM 3907 N N . PHE A 1 481 ? -10.106 -4.944 13.993 1.00 46.78 481 PHE A N 1
ATOM 3908 C CA . PHE A 1 481 ? -9.148 -3.842 13.891 1.00 46.78 481 PHE A CA 1
ATOM 3909 C C . PHE A 1 481 ? -7.970 -4.190 12.972 1.00 46.78 481 PHE A C 1
ATOM 3911 O O . PHE A 1 481 ? -7.402 -5.270 13.064 1.00 46.78 481 PHE A O 1
ATOM 3918 N N . ALA A 1 482 ? -7.617 -3.224 12.122 1.00 45.06 482 ALA A N 1
ATOM 3919 C CA . ALA A 1 482 ? -6.573 -3.247 11.093 1.00 45.06 482 ALA A CA 1
ATOM 3920 C C . ALA A 1 482 ? -6.930 -3.998 9.789 1.00 45.06 482 ALA A C 1
ATOM 3922 O O . ALA A 1 482 ? -6.780 -5.213 9.673 1.00 45.06 482 ALA A O 1
ATOM 3923 N N . PRO A 1 483 ? -7.346 -3.268 8.745 1.00 50.94 483 PRO A N 1
ATOM 3924 C CA . PRO A 1 483 ? -7.329 -3.791 7.397 1.00 50.94 483 PRO A CA 1
ATOM 3925 C C . PRO A 1 483 ? -5.871 -3.874 6.910 1.00 50.94 483 PRO A C 1
ATOM 3927 O O . PRO A 1 483 ? -5.137 -2.887 6.956 1.00 50.94 483 PRO A O 1
ATOM 3930 N N . VAL A 1 484 ? -5.479 -5.062 6.441 1.00 55.09 484 VAL A N 1
ATOM 3931 C CA . VAL A 1 484 ? -4.208 -5.397 5.762 1.00 55.09 484 VAL A CA 1
ATOM 3932 C C . VAL A 1 484 ? -3.744 -4.201 4.898 1.00 55.09 484 VAL A C 1
ATOM 3934 O O . VAL A 1 484 ? -4.576 -3.629 4.190 1.00 55.09 484 VAL A O 1
ATOM 3937 N N . PRO A 1 485 ? -2.480 -3.743 4.949 1.00 54.34 485 PRO A N 1
ATOM 3938 C CA . PRO A 1 485 ? -2.073 -2.524 4.260 1.00 54.34 485 PRO A CA 1
ATOM 3939 C C . PRO A 1 485 ? -2.203 -2.720 2.745 1.00 54.34 485 PRO A C 1
ATOM 3941 O O . PRO A 1 485 ? -2.183 -3.847 2.240 1.00 54.34 485 PRO A O 1
ATOM 3944 N N . LEU A 1 486 ? -2.407 -1.638 2.001 1.00 50.66 486 LEU A N 1
ATOM 3945 C CA . LEU A 1 486 ? -2.378 -1.690 0.541 1.00 50.66 486 LEU A CA 1
ATOM 3946 C C . LEU A 1 486 ? -0.926 -1.866 0.048 1.00 50.66 486 LEU A C 1
ATOM 3948 O O . LEU A 1 486 ? -0.029 -1.294 0.663 1.00 50.66 486 LEU A O 1
ATOM 3952 N N . PRO A 1 487 ? -0.665 -2.673 -1.006 1.00 51.34 487 PRO A N 1
ATOM 3953 C CA . PRO A 1 487 ? -1.608 -3.469 -1.810 1.00 51.34 487 PRO A CA 1
ATOM 3954 C C . PRO A 1 487 ? -1.965 -4.847 -1.240 1.00 51.34 487 PRO A C 1
ATOM 3956 O O . PRO A 1 487 ? -2.760 -5.565 -1.836 1.00 51.34 487 PRO A O 1
ATOM 3959 N N . LEU A 1 488 ? -1.405 -5.263 -0.110 1.00 59.94 488 LEU A N 1
ATOM 3960 C CA . LEU A 1 488 ? -1.538 -6.639 0.380 1.00 59.94 488 LEU A CA 1
ATOM 3961 C C . LEU A 1 488 ? -2.994 -7.067 0.622 1.00 59.94 488 LEU A C 1
ATOM 3963 O O . LEU A 1 488 ? -3.344 -8.210 0.347 1.00 59.94 488 LEU A O 1
ATOM 3967 N N . SER A 1 489 ? -3.870 -6.151 1.053 1.00 60.66 489 SER A N 1
ATOM 3968 C CA . SER A 1 489 ? -5.312 -6.455 1.201 1.00 60.66 489 SER A CA 1
ATOM 3969 C C . SER A 1 489 ? -6.021 -6.796 -0.105 1.00 60.66 489 SER A C 1
ATOM 3971 O O . SER A 1 489 ? -7.072 -7.429 -0.083 1.00 60.66 489 SER A O 1
ATOM 3973 N N . LEU A 1 490 ? -5.466 -6.345 -1.225 1.00 59.69 490 LEU A N 1
ATOM 3974 C CA . LEU A 1 490 ? -5.973 -6.603 -2.563 1.00 59.69 490 LEU A CA 1
ATOM 3975 C C . LEU A 1 490 ? -5.430 -7.928 -3.092 1.00 59.69 490 LEU A C 1
ATOM 3977 O O . LEU A 1 490 ? -6.178 -8.722 -3.649 1.00 59.69 490 LEU A O 1
ATOM 3981 N N . ILE A 1 491 ? -4.142 -8.178 -2.849 1.00 64.25 491 ILE A N 1
ATOM 3982 C CA . ILE A 1 491 ? -3.428 -9.381 -3.291 1.00 64.25 491 ILE A CA 1
ATOM 3983 C C . ILE A 1 491 ? -3.895 -10.638 -2.536 1.00 64.25 491 ILE A C 1
ATOM 3985 O O . ILE A 1 491 ? -3.906 -11.732 -3.096 1.00 64.25 491 ILE A O 1
ATOM 3989 N N . LEU A 1 492 ? -4.290 -10.494 -1.268 1.00 67.38 492 LEU A N 1
ATOM 3990 C CA . LEU A 1 492 ? -4.695 -11.602 -0.393 1.00 67.38 492 LEU A CA 1
ATOM 3991 C C . LEU A 1 492 ? -6.214 -11.683 -0.175 1.00 67.38 492 LEU A C 1
ATOM 3993 O O . LEU A 1 492 ? -6.667 -12.399 0.713 1.00 67.38 492 LEU A O 1
ATOM 3997 N N . SER A 1 493 ? -7.007 -10.946 -0.964 1.00 57.34 493 SER A N 1
ATOM 3998 C CA . SER A 1 493 ? -8.466 -10.812 -0.791 1.00 57.34 493 SER A CA 1
ATOM 3999 C C . SER A 1 493 ? -9.211 -12.160 -0.796 1.00 57.34 493 SER A C 1
ATOM 4001 O O . SER A 1 493 ? -10.239 -12.311 -0.137 1.00 57.34 493 SER A O 1
ATOM 4003 N N . GLU A 1 494 ? -8.681 -13.161 -1.504 1.00 59.25 494 GLU A N 1
ATOM 4004 C CA . GLU A 1 494 ? -9.312 -14.480 -1.664 1.00 59.25 494 GLU A CA 1
ATOM 4005 C C . GLU A 1 494 ? -8.868 -15.519 -0.623 1.00 59.25 494 GLU A C 1
ATOM 4007 O O . GLU A 1 494 ? -9.424 -16.621 -0.555 1.00 59.25 494 GLU A O 1
ATOM 4012 N N . GLU A 1 495 ? -7.868 -15.203 0.198 1.00 63.16 495 GLU A N 1
ATOM 4013 C CA . GLU A 1 495 ? -7.224 -16.198 1.043 1.00 63.16 495 GLU A CA 1
ATOM 4014 C C . GLU A 1 495 ? -8.015 -16.449 2.331 1.00 63.16 495 GLU A C 1
ATOM 4016 O O . GLU A 1 495 ? -8.122 -15.613 3.226 1.00 63.16 495 GLU A O 1
ATOM 4021 N N . ARG A 1 496 ? -8.588 -17.655 2.424 1.00 61.66 496 ARG A N 1
ATOM 4022 C CA . ARG A 1 496 ? -9.285 -18.144 3.616 1.00 61.66 496 ARG A CA 1
ATOM 4023 C C . ARG A 1 496 ? -8.262 -18.702 4.595 1.00 61.66 496 ARG A C 1
ATOM 4025 O O . ARG A 1 496 ? -7.916 -19.877 4.530 1.00 61.66 496 ARG A O 1
ATOM 4032 N N . GLY A 1 497 ? -7.769 -17.862 5.492 1.00 66.75 497 GLY A N 1
ATOM 4033 C CA . GLY A 1 497 ? -6.854 -18.311 6.528 1.00 66.75 497 GLY A CA 1
ATOM 4034 C C . GLY A 1 497 ? -6.403 -17.195 7.451 1.00 66.75 497 GLY A C 1
ATOM 4035 O O . GLY A 1 497 ? -6.778 -16.029 7.317 1.00 66.75 497 GLY A O 1
ATOM 4036 N N . ARG A 1 498 ? -5.613 -17.582 8.446 1.00 70.94 498 ARG A N 1
ATOM 4037 C CA . ARG A 1 498 ? -4.996 -16.659 9.388 1.00 70.94 498 ARG A CA 1
ATOM 4038 C C . ARG A 1 498 ? -3.723 -16.113 8.756 1.00 70.94 498 ARG A C 1
ATOM 4040 O O . ARG A 1 498 ? -2.734 -16.833 8.645 1.00 70.94 498 ARG A O 1
ATOM 4047 N N . ILE A 1 499 ? -3.766 -14.836 8.396 1.00 71.69 499 ILE A N 1
ATOM 4048 C CA . ILE A 1 499 ? -2.647 -14.088 7.824 1.00 71.69 499 ILE A CA 1
ATOM 4049 C C . ILE A 1 499 ? -1.729 -13.601 8.957 1.00 71.69 499 ILE A C 1
ATOM 4051 O O . ILE A 1 499 ? -2.181 -12.946 9.899 1.00 71.69 499 ILE A O 1
ATOM 4055 N N . ARG A 1 500 ? -0.433 -13.904 8.872 1.00 75.19 500 ARG A N 1
ATOM 4056 C CA . ARG A 1 500 ? 0.619 -13.378 9.753 1.00 75.19 500 ARG A CA 1
ATOM 4057 C C . ARG A 1 500 ? 1.724 -12.741 8.929 1.00 75.19 500 ARG A C 1
ATOM 4059 O O . ARG A 1 500 ? 2.080 -13.241 7.873 1.00 75.19 500 ARG A O 1
ATOM 4066 N N . TYR A 1 501 ? 2.309 -11.673 9.439 1.00 76.62 501 TYR A N 1
ATOM 4067 C CA . TYR A 1 501 ? 3.480 -11.038 8.853 1.00 76.62 501 TYR A CA 1
ATOM 4068 C C . TYR A 1 501 ? 4.734 -11.586 9.509 1.00 76.62 501 TYR A C 1
ATOM 4070 O O . TYR A 1 501 ? 4.917 -11.468 10.721 1.00 76.62 501 TYR A O 1
ATOM 4078 N N . VAL A 1 502 ? 5.621 -12.164 8.712 1.00 82.50 502 VAL A N 1
ATOM 4079 C CA . VAL A 1 502 ? 6.956 -12.524 9.181 1.00 82.50 502 VAL A CA 1
ATOM 4080 C C . VAL A 1 502 ? 7.791 -11.249 9.184 1.00 82.50 502 VAL A C 1
ATOM 4082 O O . VAL A 1 502 ? 7.828 -10.527 8.190 1.00 82.50 502 VAL A O 1
ATOM 4085 N N . MET A 1 503 ? 8.417 -10.937 10.316 1.00 80.00 503 MET A N 1
ATOM 4086 C CA . MET A 1 503 ? 9.211 -9.718 10.457 1.00 80.00 503 MET A CA 1
ATOM 4087 C C . MET A 1 503 ? 10.635 -9.914 9.926 1.00 80.00 503 MET A C 1
ATOM 4089 O O . MET A 1 503 ? 11.172 -11.027 9.989 1.00 80.00 503 MET A O 1
ATOM 4093 N N . PRO A 1 504 ? 11.274 -8.848 9.420 1.00 81.94 504 PRO A N 1
ATOM 4094 C CA . PRO A 1 504 ? 12.686 -8.902 9.088 1.00 81.94 504 PRO A CA 1
ATOM 4095 C C . PRO A 1 504 ? 13.524 -9.068 10.364 1.00 81.94 504 PRO A C 1
ATOM 4097 O O . PRO A 1 504 ? 13.165 -8.569 11.433 1.00 81.94 504 PRO A O 1
ATOM 4100 N N . ASN A 1 505 ? 14.656 -9.764 10.266 1.00 85.31 505 ASN A N 1
ATOM 4101 C CA . ASN A 1 505 ? 15.574 -9.922 11.393 1.00 85.31 505 ASN A CA 1
ATOM 4102 C C . ASN A 1 505 ? 16.380 -8.632 11.616 1.00 85.31 505 ASN A C 1
ATOM 4104 O O . ASN A 1 505 ? 17.476 -8.454 11.083 1.00 85.31 505 ASN A O 1
ATOM 4108 N N . TYR A 1 506 ? 15.832 -7.727 12.424 1.00 75.88 506 TYR A N 1
ATOM 4109 C CA . TYR A 1 506 ? 16.483 -6.456 12.741 1.00 75.88 506 TYR A CA 1
ATOM 4110 C C . TYR A 1 506 ? 17.793 -6.613 13.523 1.00 75.88 506 TYR A C 1
ATOM 4112 O O . TYR A 1 506 ? 18.684 -5.779 13.367 1.00 75.88 506 TYR A O 1
ATOM 4120 N N . ASP A 1 507 ? 17.950 -7.672 14.322 1.00 77.19 507 ASP A N 1
ATOM 4121 C CA . ASP A 1 507 ? 19.162 -7.877 15.125 1.00 77.19 507 ASP A CA 1
ATOM 4122 C C . ASP A 1 507 ? 20.384 -8.172 14.246 1.00 77.19 507 ASP A C 1
ATOM 4124 O O . ASP A 1 507 ? 21.493 -7.729 14.548 1.00 77.19 507 ASP A O 1
ATOM 4128 N N . ARG A 1 508 ? 20.189 -8.857 13.111 1.00 73.12 508 ARG A N 1
ATOM 4129 C CA . ARG A 1 508 ? 21.254 -9.087 12.120 1.00 73.12 508 ARG A CA 1
ATOM 4130 C C . ARG A 1 508 ? 21.657 -7.840 11.349 1.00 73.12 508 ARG A C 1
ATOM 4132 O O . ARG A 1 508 ? 22.789 -7.776 10.879 1.00 73.12 508 ARG A O 1
ATOM 4139 N N . LEU A 1 509 ? 20.756 -6.873 11.208 1.00 71.50 509 LEU A N 1
ATOM 4140 C CA . LEU A 1 509 ? 21.021 -5.672 10.423 1.00 71.50 509 LEU A CA 1
ATOM 4141 C C . LEU A 1 509 ? 21.997 -4.712 11.123 1.00 71.50 509 LEU A C 1
ATOM 4143 O O . LEU A 1 509 ? 22.478 -3.781 10.486 1.00 71.50 509 LEU A O 1
ATOM 4147 N N . GLY A 1 510 ? 22.297 -4.919 12.414 1.00 74.75 510 GLY A N 1
ATOM 4148 C CA . GLY A 1 510 ? 23.206 -4.051 13.173 1.00 74.75 510 GLY A CA 1
ATOM 4149 C C . GLY A 1 510 ? 22.750 -2.589 13.213 1.00 74.75 510 GLY A C 1
ATOM 4150 O O . GLY A 1 510 ? 23.558 -1.698 13.453 1.00 74.75 510 GLY A O 1
ATOM 4151 N N . LEU A 1 511 ? 21.469 -2.343 12.927 1.00 68.12 511 LEU A N 1
ATOM 4152 C CA . LEU A 1 511 ? 20.903 -1.012 12.800 1.00 68.12 511 LEU A CA 1
ATOM 4153 C C . LEU A 1 511 ? 20.731 -0.388 14.184 1.00 68.12 511 LEU A C 1
ATOM 4155 O O . LEU A 1 511 ? 20.189 -1.014 15.103 1.00 68.12 511 LEU A O 1
ATOM 4159 N N . ASP A 1 512 ? 21.161 0.867 14.305 1.00 66.88 512 ASP A N 1
ATOM 4160 C CA . ASP A 1 512 ? 20.945 1.680 15.497 1.00 66.88 512 ASP A CA 1
ATOM 4161 C C . ASP A 1 512 ? 19.457 1.705 15.875 1.00 66.88 512 ASP A C 1
ATOM 4163 O O . ASP A 1 512 ? 18.569 1.566 15.030 1.00 66.88 512 ASP A O 1
ATOM 4167 N N . SER A 1 513 ? 19.159 1.930 17.156 1.00 58.81 513 SER A N 1
ATOM 4168 C CA . SER A 1 513 ? 17.786 1.968 17.685 1.00 58.81 513 SER A CA 1
ATOM 4169 C C . SER A 1 513 ? 16.843 2.898 16.909 1.00 58.81 513 SER A C 1
ATOM 4171 O O . SER A 1 513 ? 15.645 2.639 16.877 1.00 58.81 513 SER A O 1
ATOM 4173 N N . HIS A 1 514 ? 17.370 3.932 16.243 1.00 47.00 514 HIS A N 1
ATOM 4174 C CA . HIS A 1 514 ? 16.615 4.837 15.373 1.00 47.00 514 HIS A CA 1
ATOM 4175 C C . HIS A 1 514 ? 16.335 4.287 13.964 1.00 47.00 514 HIS A C 1
ATOM 4177 O O . HIS A 1 514 ? 15.325 4.639 13.364 1.00 47.00 514 HIS A O 1
ATOM 4183 N N . ALA A 1 515 ? 17.168 3.395 13.433 1.00 53.47 515 ALA A N 1
ATOM 4184 C CA . ALA A 1 515 ? 16.923 2.749 12.144 1.00 53.47 515 ALA A CA 1
ATOM 4185 C C . ALA A 1 515 ? 16.000 1.517 12.255 1.00 53.47 515 ALA A C 1
ATOM 4187 O O . ALA A 1 515 ? 15.551 0.988 11.245 1.00 53.47 515 ALA A O 1
ATOM 4188 N N . LYS A 1 516 ? 15.620 1.104 13.476 1.00 53.72 516 LYS A N 1
ATOM 4189 C CA . LYS A 1 516 ? 14.537 0.123 13.705 1.00 53.72 516 LYS A CA 1
ATOM 4190 C C . LYS A 1 516 ? 13.149 0.632 13.282 1.00 53.72 516 LYS A C 1
ATOM 4192 O O . LYS A 1 516 ? 12.207 -0.165 13.174 1.00 53.72 516 LYS A O 1
ATOM 4197 N N . TYR A 1 517 ? 13.011 1.943 13.077 1.00 50.72 517 TYR A N 1
ATOM 4198 C CA . TYR A 1 517 ? 11.744 2.576 12.713 1.00 50.72 517 TYR A CA 1
ATOM 4199 C C . TYR A 1 517 ? 11.489 2.591 11.199 1.00 50.72 517 TYR A C 1
ATOM 4201 O O . TYR A 1 517 ? 10.328 2.599 10.800 1.00 50.72 517 TYR A O 1
ATOM 4209 N N . SER A 1 518 ? 12.521 2.484 10.353 1.00 56.66 518 SER A N 1
ATOM 4210 C CA . SER A 1 518 ? 12.344 2.362 8.902 1.00 56.66 518 SER A CA 1
ATOM 4211 C C . SER A 1 518 ? 12.195 0.900 8.461 1.00 56.66 518 SER A C 1
ATOM 4213 O O . SER A 1 518 ? 12.762 -0.030 9.044 1.00 56.66 518 SER A O 1
ATOM 4215 N N . TYR A 1 519 ? 11.391 0.672 7.417 1.00 70.31 519 TYR A N 1
ATOM 4216 C CA . TYR A 1 519 ? 11.353 -0.633 6.760 1.00 70.31 519 TYR A CA 1
ATOM 4217 C C . TYR A 1 519 ? 12.680 -0.856 6.020 1.00 70.31 519 TYR A C 1
ATOM 4219 O O . TYR A 1 519 ? 13.146 0.073 5.352 1.00 70.31 519 TYR A O 1
ATOM 4227 N N . PRO A 1 520 ? 13.314 -2.036 6.144 1.00 77.88 520 PRO A N 1
ATOM 4228 C CA . PRO A 1 520 ? 14.622 -2.251 5.551 1.00 77.88 520 PRO A CA 1
ATOM 4229 C C . PRO A 1 520 ? 14.554 -2.165 4.024 1.00 77.88 520 PRO A C 1
ATOM 4231 O O . PRO A 1 520 ? 13.590 -2.600 3.384 1.00 77.88 520 PRO A O 1
ATOM 4234 N N . ALA A 1 521 ? 15.591 -1.569 3.450 1.00 85.56 521 ALA A N 1
ATOM 4235 C CA . ALA A 1 521 ? 15.755 -1.392 2.021 1.00 85.56 521 ALA A CA 1
ATOM 4236 C C . ALA A 1 521 ? 17.217 -1.628 1.650 1.00 85.56 521 ALA A C 1
ATOM 4238 O O . ALA A 1 521 ? 18.123 -1.283 2.406 1.00 85.56 521 ALA A O 1
ATOM 4239 N N . GLU A 1 522 ? 17.420 -2.196 0.473 1.00 90.00 522 GLU A N 1
ATOM 4240 C CA . GLU A 1 522 ? 18.723 -2.360 -0.154 1.00 90.00 522 GLU A CA 1
ATOM 4241 C C . GLU A 1 522 ? 18.936 -1.232 -1.156 1.00 90.00 522 GLU A C 1
ATOM 4243 O O . GLU A 1 522 ? 17.981 -0.743 -1.764 1.00 90.00 522 GLU A O 1
ATOM 4248 N N . SER A 1 523 ? 20.181 -0.813 -1.342 1.00 89.62 523 SER A N 1
ATOM 4249 C CA . SER A 1 523 ? 20.530 0.226 -2.3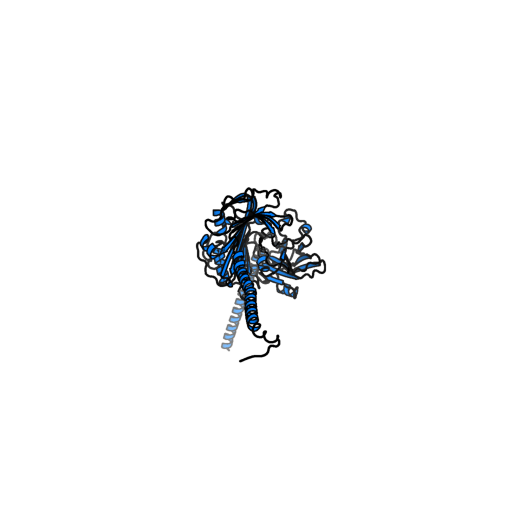05 1.00 89.62 523 SER A CA 1
ATOM 4250 C C . SER A 1 523 ? 21.459 -0.324 -3.379 1.00 89.62 523 SER A C 1
ATOM 4252 O O . SER A 1 523 ? 22.369 -1.108 -3.109 1.00 89.62 523 SER A O 1
ATOM 4254 N N . ILE A 1 524 ? 21.213 0.081 -4.623 1.00 90.12 524 ILE A N 1
ATOM 4255 C CA . ILE A 1 524 ? 22.036 -0.286 -5.775 1.00 90.12 524 ILE A CA 1
ATOM 4256 C C . ILE A 1 524 ? 22.501 0.983 -6.460 1.00 90.12 524 ILE A C 1
ATOM 4258 O O . ILE A 1 524 ? 21.725 1.915 -6.663 1.00 90.12 524 ILE A O 1
ATOM 4262 N N . ASN A 1 525 ? 23.770 1.000 -6.858 1.00 89.31 525 ASN A N 1
ATOM 4263 C CA . ASN A 1 525 ? 24.304 2.072 -7.683 1.00 89.31 525 ASN A CA 1
ATOM 4264 C C . ASN A 1 525 ? 24.113 1.723 -9.161 1.00 89.31 525 ASN A C 1
ATOM 4266 O O . ASN A 1 525 ? 24.785 0.834 -9.690 1.00 89.31 525 ASN A O 1
ATOM 4270 N N . VAL A 1 526 ? 23.207 2.440 -9.822 1.00 84.38 526 VAL A N 1
ATOM 4271 C CA . VAL A 1 526 ? 22.940 2.333 -11.261 1.00 84.38 526 VAL A CA 1
ATOM 4272 C C . VAL A 1 526 ? 23.830 3.322 -11.991 1.00 84.38 526 VAL A C 1
ATOM 4274 O O . VAL A 1 526 ? 23.766 4.508 -11.675 1.00 84.38 526 VAL A O 1
ATOM 4277 N N . PRO A 1 527 ? 24.644 2.912 -12.969 1.00 83.25 527 PRO A N 1
ATOM 4278 C CA . PRO A 1 527 ? 25.405 3.879 -13.741 1.00 83.25 527 PRO A CA 1
ATOM 4279 C C . PRO A 1 527 ? 24.447 4.757 -14.558 1.00 83.25 527 PRO A C 1
ATOM 4281 O O . PRO A 1 527 ? 23.519 4.259 -15.200 1.00 83.25 527 PRO A O 1
ATOM 4284 N N . ILE A 1 528 ? 24.683 6.068 -14.537 1.00 82.94 528 ILE A N 1
ATOM 4285 C CA . ILE A 1 528 ? 23.936 7.038 -15.343 1.00 82.94 528 ILE A CA 1
ATOM 4286 C C . ILE A 1 528 ? 24.856 7.530 -16.455 1.00 82.94 528 ILE A C 1
ATOM 4288 O O . ILE A 1 528 ? 26.036 7.791 -16.223 1.00 82.94 528 ILE A O 1
ATOM 4292 N N . GLY A 1 529 ? 24.317 7.676 -17.666 1.00 75.88 529 GLY A N 1
ATOM 4293 C CA . GLY A 1 529 ? 25.040 8.344 -18.744 1.00 75.88 529 GLY A CA 1
ATOM 4294 C C . GLY A 1 529 ? 25.318 9.811 -18.403 1.00 75.88 529 GLY A C 1
ATOM 4295 O O . GLY A 1 529 ? 24.507 10.474 -17.759 1.00 75.88 529 GLY A O 1
ATOM 4296 N N . GLU A 1 530 ? 26.448 10.343 -18.860 1.00 80.88 530 GLU A N 1
ATOM 4297 C CA . GLU A 1 530 ? 26.725 11.774 -18.750 1.00 80.88 530 GLU A CA 1
ATOM 4298 C C . GLU A 1 530 ? 25.807 12.541 -19.717 1.00 80.88 530 GLU A C 1
ATOM 4300 O O . GLU A 1 530 ? 25.768 12.256 -20.920 1.00 80.88 530 GLU A O 1
ATOM 4305 N N . SER A 1 531 ? 25.038 13.504 -19.200 1.00 74.94 531 SER A N 1
ATOM 4306 C CA . SER A 1 531 ? 24.043 14.243 -19.992 1.00 74.94 531 SER A CA 1
ATOM 4307 C C . SER A 1 531 ? 24.685 14.947 -21.188 1.00 74.94 531 SER A C 1
ATOM 4309 O O . SER A 1 531 ? 24.160 14.873 -22.302 1.00 74.94 531 SER A O 1
ATOM 4311 N N . ASP A 1 532 ? 25.863 15.535 -20.992 1.00 78.38 532 ASP A N 1
ATOM 4312 C CA . ASP A 1 532 ? 26.639 16.204 -22.038 1.00 78.38 532 ASP A CA 1
ATOM 4313 C C . ASP A 1 532 ? 27.054 15.231 -23.152 1.00 78.38 532 ASP A C 1
ATOM 4315 O O . ASP A 1 532 ? 26.966 15.563 -24.339 1.00 78.38 532 ASP A O 1
ATOM 4319 N N . MET A 1 533 ? 27.446 14.001 -22.796 1.00 80.12 533 MET A N 1
ATOM 4320 C CA . MET A 1 533 ? 27.764 12.972 -23.786 1.00 80.12 533 MET A CA 1
ATOM 4321 C C . MET A 1 533 ? 26.521 12.552 -24.562 1.00 80.12 533 MET A C 1
ATOM 4323 O O . MET A 1 533 ? 26.602 12.395 -25.776 1.00 80.12 533 MET A O 1
ATOM 4327 N N . SER A 1 534 ? 25.363 12.428 -23.908 1.00 77.19 534 SER A N 1
ATOM 4328 C CA . SER A 1 534 ? 24.118 12.061 -24.594 1.00 77.19 534 SER A CA 1
ATOM 4329 C C . SER A 1 534 ? 23.703 13.104 -25.641 1.00 77.19 534 SER A C 1
ATOM 4331 O O . SER A 1 534 ? 23.383 12.741 -26.773 1.00 77.19 534 SER A O 1
ATOM 4333 N N . GLN A 1 535 ? 23.800 14.399 -25.314 1.00 81.00 535 GLN A N 1
ATOM 4334 C CA . GLN A 1 535 ? 23.515 15.486 -26.256 1.00 81.00 535 GLN A CA 1
ATOM 4335 C C . GLN A 1 535 ? 24.534 15.520 -27.394 1.00 81.00 535 GLN A C 1
ATOM 4337 O O . GLN A 1 535 ? 24.166 15.695 -28.555 1.00 81.00 535 GLN A O 1
ATOM 4342 N N . THR A 1 536 ? 25.807 15.292 -27.073 1.00 86.94 536 THR A N 1
ATOM 4343 C CA . THR A 1 536 ? 26.885 15.222 -28.062 1.00 86.94 536 THR A CA 1
ATOM 4344 C C . THR A 1 536 ? 26.666 14.059 -29.031 1.00 86.94 536 THR A C 1
ATOM 4346 O O . THR A 1 536 ? 26.708 14.253 -30.246 1.00 86.94 536 THR A O 1
ATOM 4349 N N . ILE A 1 537 ? 26.368 12.861 -28.520 1.00 85.38 537 ILE A N 1
ATOM 4350 C CA . ILE A 1 537 ? 26.070 11.669 -29.324 1.00 85.38 537 ILE A CA 1
ATOM 4351 C C . ILE A 1 537 ? 24.842 11.918 -30.195 1.00 85.38 537 ILE A C 1
ATOM 4353 O O . ILE A 1 537 ? 24.887 11.630 -31.391 1.00 85.38 537 ILE A O 1
ATOM 4357 N N . LEU A 1 538 ? 23.770 12.486 -29.638 1.00 85.38 538 LEU A N 1
ATOM 4358 C CA . LEU A 1 538 ? 22.561 12.812 -30.390 1.00 85.38 538 LEU A CA 1
ATOM 4359 C C . LEU A 1 538 ? 22.871 13.777 -31.540 1.00 85.38 538 LEU A C 1
ATOM 4361 O O . LEU A 1 538 ? 22.517 13.501 -32.684 1.00 85.38 538 LEU A O 1
ATOM 4365 N N . PHE A 1 539 ? 23.582 14.868 -31.258 1.00 91.88 539 PHE A N 1
ATOM 4366 C CA . PHE A 1 539 ? 23.967 15.867 -32.252 1.00 91.88 539 PHE A CA 1
ATOM 4367 C C . PHE A 1 539 ? 24.805 15.264 -33.388 1.00 91.88 539 PHE A C 1
ATOM 4369 O O . PHE A 1 539 ? 24.478 15.441 -34.564 1.00 91.88 539 PHE A O 1
ATOM 4376 N N . TRP A 1 540 ? 25.844 14.489 -33.064 1.00 94.50 540 TRP A N 1
ATOM 4377 C CA . TRP A 1 540 ? 26.679 13.833 -34.075 1.00 94.50 540 TRP A CA 1
ATOM 4378 C C . TRP A 1 540 ? 25.931 12.755 -34.855 1.00 94.50 540 TRP A C 1
ATOM 4380 O O . TRP A 1 540 ? 26.136 12.624 -36.062 1.00 94.50 540 TRP A O 1
ATOM 4390 N N . THR A 1 541 ? 25.023 12.030 -34.203 1.00 92.50 541 THR A N 1
ATOM 4391 C CA . THR A 1 541 ? 24.144 11.065 -34.873 1.00 92.50 541 THR A CA 1
ATOM 4392 C C . THR A 1 541 ? 23.227 11.779 -35.865 1.00 92.50 541 THR A C 1
ATOM 4394 O O . THR A 1 541 ? 23.114 11.339 -37.007 1.00 92.50 541 THR A O 1
ATOM 4397 N N . MET A 1 542 ? 22.639 12.922 -35.493 1.00 94.19 542 MET A N 1
ATOM 4398 C CA . MET A 1 542 ? 21.830 13.734 -36.410 1.00 94.19 542 MET A CA 1
ATOM 4399 C C . MET A 1 542 ? 22.648 14.210 -37.613 1.00 94.19 542 MET A C 1
ATOM 4401 O O . MET A 1 542 ? 22.190 14.076 -38.748 1.00 94.19 542 MET A O 1
ATOM 4405 N N . ILE A 1 543 ? 23.872 14.703 -37.395 1.00 96.94 543 ILE A N 1
ATOM 4406 C CA . ILE A 1 543 ? 24.778 15.094 -38.487 1.00 96.94 543 ILE A CA 1
ATOM 4407 C C . ILE A 1 543 ? 25.061 13.903 -39.405 1.00 96.94 543 ILE A C 1
ATOM 4409 O O . ILE A 1 543 ? 24.916 14.026 -40.621 1.00 96.94 543 ILE A O 1
ATOM 4413 N N . ALA A 1 544 ? 25.425 12.747 -38.846 1.00 96.94 544 ALA A N 1
ATOM 4414 C CA . ALA A 1 544 ? 25.731 11.548 -39.620 1.00 96.94 544 ALA A CA 1
ATOM 4415 C C . ALA A 1 544 ? 24.534 11.095 -40.471 1.00 96.94 544 ALA A C 1
ATOM 4417 O O . ALA A 1 544 ? 24.701 10.790 -41.652 1.00 96.94 544 ALA A O 1
ATOM 4418 N N . VAL A 1 545 ? 23.321 11.123 -39.908 1.00 96.88 545 VAL A N 1
ATOM 4419 C CA . VAL A 1 545 ? 22.078 10.791 -40.620 1.00 96.88 545 VAL A CA 1
ATOM 4420 C C . VAL A 1 545 ? 21.795 11.788 -41.746 1.00 96.88 545 VAL A C 1
ATOM 4422 O O . VAL A 1 545 ? 21.469 11.367 -42.859 1.00 96.88 545 VAL A O 1
ATOM 4425 N N . ILE A 1 546 ? 21.958 13.094 -41.509 1.00 96.75 546 ILE A N 1
ATOM 4426 C CA . ILE A 1 546 ? 21.758 14.133 -42.533 1.00 96.75 546 ILE A CA 1
ATOM 4427 C C . ILE A 1 546 ? 22.775 13.969 -43.666 1.00 96.75 546 ILE A C 1
ATOM 4429 O O . ILE A 1 546 ? 22.394 13.940 -44.837 1.00 96.75 546 ILE A O 1
ATOM 4433 N N . CYS A 1 547 ? 24.059 13.809 -43.339 1.00 97.94 547 CYS A N 1
ATOM 4434 C CA . CYS A 1 547 ? 25.117 13.604 -44.324 1.00 97.94 547 CYS A CA 1
ATOM 4435 C C . CYS A 1 547 ? 24.912 12.310 -45.122 1.00 97.94 547 CYS A C 1
ATOM 4437 O O . CYS A 1 547 ? 25.048 12.325 -46.345 1.00 97.94 547 CYS A O 1
ATOM 4439 N N . GLY A 1 548 ? 24.535 11.213 -44.458 1.00 97.62 548 GLY A N 1
ATOM 4440 C CA . GLY A 1 548 ? 24.220 9.940 -45.107 1.00 97.62 548 GLY A CA 1
ATOM 4441 C C . GLY A 1 548 ? 23.020 10.049 -46.050 1.00 97.62 548 GLY A C 1
ATOM 4442 O O . GLY A 1 548 ? 23.087 9.596 -47.192 1.00 97.62 548 GLY A O 1
ATOM 4443 N N . SER A 1 549 ? 21.958 10.735 -45.621 1.00 97.19 549 SER A N 1
ATOM 4444 C CA . SER A 1 549 ? 20.756 10.975 -46.433 1.00 97.19 549 SER A CA 1
ATOM 4445 C C . SER A 1 549 ? 21.049 11.860 -47.646 1.00 97.19 549 SER A C 1
ATOM 4447 O O . SER A 1 549 ? 20.591 11.581 -48.757 1.00 97.19 549 SER A O 1
ATOM 4449 N N . PHE A 1 550 ? 21.854 12.909 -47.460 1.00 97.56 550 PHE A N 1
ATOM 4450 C CA . PHE A 1 550 ? 22.295 13.782 -48.544 1.00 97.56 550 PHE A CA 1
ATOM 4451 C C . PHE A 1 550 ? 23.163 13.025 -49.555 1.00 97.56 550 PHE A C 1
ATOM 4453 O O . PHE A 1 550 ? 22.934 13.116 -50.762 1.00 97.56 550 PHE A O 1
ATOM 4460 N N . TRP A 1 551 ? 24.123 12.229 -49.077 1.00 98.44 551 TRP A N 1
ATOM 4461 C CA . TRP A 1 551 ? 24.970 11.398 -49.929 1.00 98.44 551 TRP A CA 1
ATOM 4462 C C . TRP A 1 551 ? 24.149 10.391 -50.741 1.00 98.44 551 TRP A C 1
ATOM 4464 O O . TRP A 1 551 ? 24.333 10.296 -51.956 1.00 98.44 551 TRP A O 1
ATOM 4474 N N . LEU A 1 552 ? 23.196 9.702 -50.102 1.00 98.12 552 LEU A N 1
ATOM 4475 C CA . LEU A 1 552 ? 22.297 8.762 -50.771 1.00 98.12 552 LEU A CA 1
ATOM 4476 C C . LEU A 1 552 ? 21.458 9.467 -51.845 1.00 98.12 552 LEU A C 1
ATOM 4478 O O . LEU A 1 552 ? 21.368 8.988 -52.974 1.00 98.12 552 LEU A O 1
ATOM 4482 N N . SER A 1 553 ? 20.916 10.646 -51.531 1.00 97.31 553 SER A N 1
ATOM 4483 C CA . SER A 1 553 ? 20.154 11.463 -52.484 1.00 97.31 553 SER A CA 1
ATOM 4484 C C . SER A 1 553 ? 21.005 11.851 -53.697 1.00 97.31 553 SER A C 1
ATOM 4486 O O . SER A 1 553 ? 20.575 11.698 -54.840 1.00 97.31 553 SER A O 1
ATOM 4488 N N . MET A 1 554 ? 22.249 12.279 -53.472 1.00 98.12 554 MET A N 1
ATOM 4489 C CA . MET A 1 554 ? 23.194 12.604 -54.544 1.00 98.12 554 MET A CA 1
ATOM 4490 C C . MET A 1 554 ? 23.561 11.382 -55.393 1.00 98.12 554 MET A C 1
ATOM 4492 O O . MET A 1 554 ? 23.686 11.501 -56.615 1.00 98.12 554 MET A O 1
ATOM 4496 N N . ALA A 1 555 ? 23.723 10.209 -54.778 1.00 98.00 555 ALA A N 1
ATOM 4497 C CA . ALA A 1 555 ? 23.982 8.962 -55.490 1.00 98.00 555 ALA A CA 1
ATOM 4498 C C . ALA A 1 555 ? 22.799 8.575 -56.393 1.00 98.00 555 ALA A C 1
ATOM 4500 O O . ALA A 1 555 ? 23.008 8.254 -57.564 1.00 98.00 555 ALA A O 1
ATOM 4501 N N . VAL A 1 556 ? 21.567 8.693 -55.888 1.00 98.00 556 VAL A N 1
ATOM 4502 C CA . VAL A 1 556 ? 20.338 8.446 -56.658 1.00 98.00 556 VAL A CA 1
ATOM 4503 C C . VAL A 1 556 ? 20.209 9.431 -57.820 1.00 98.00 556 VAL A C 1
ATOM 4505 O O . VAL A 1 556 ? 19.977 9.005 -58.949 1.00 98.00 556 VAL A O 1
ATOM 4508 N N . ILE A 1 557 ? 20.431 10.731 -57.595 1.00 97.69 557 ILE A N 1
ATOM 4509 C CA . ILE A 1 557 ? 20.389 11.745 -58.664 1.00 97.69 557 ILE A CA 1
ATOM 4510 C C . ILE A 1 557 ? 21.411 11.419 -59.757 1.00 97.69 557 ILE A C 1
ATOM 4512 O O . ILE A 1 557 ? 21.069 11.408 -60.938 1.00 97.69 557 ILE A O 1
ATOM 4516 N N . ARG A 1 558 ? 22.657 11.102 -59.379 1.00 97.25 558 ARG A N 1
ATOM 4517 C CA . ARG A 1 558 ? 23.706 10.719 -60.339 1.00 97.25 558 ARG A CA 1
ATOM 4518 C C . ARG A 1 558 ? 23.334 9.467 -61.126 1.00 97.25 558 ARG A C 1
ATOM 4520 O O . ARG A 1 558 ? 23.585 9.416 -62.327 1.00 97.25 558 ARG A O 1
ATOM 4527 N N . PHE A 1 559 ? 22.745 8.473 -60.469 1.00 97.50 559 PHE A N 1
ATOM 4528 C CA . PHE A 1 559 ? 22.279 7.252 -61.118 1.00 97.50 559 PHE A CA 1
ATOM 4529 C C . PHE A 1 559 ? 21.171 7.540 -62.142 1.00 97.50 559 PHE A C 1
ATOM 4531 O O . PHE A 1 559 ? 21.266 7.102 -63.287 1.00 97.50 559 PHE A O 1
ATOM 4538 N N . VAL A 1 560 ? 20.173 8.350 -61.775 1.00 96.88 560 VAL A N 1
ATOM 4539 C CA . VAL A 1 560 ? 19.084 8.759 -62.678 1.00 96.88 560 VAL A CA 1
ATOM 4540 C C . VAL A 1 560 ? 19.613 9.559 -63.868 1.00 96.88 560 VAL A C 1
ATOM 4542 O O . VAL A 1 560 ? 19.218 9.290 -65.001 1.00 96.88 560 VAL A O 1
ATOM 4545 N N . MET A 1 561 ? 20.532 10.504 -63.640 1.00 96.50 561 MET A N 1
ATOM 4546 C CA . MET A 1 561 ? 21.151 11.286 -64.716 1.00 96.50 561 MET A CA 1
ATOM 4547 C C . MET A 1 561 ? 21.916 10.398 -65.705 1.00 96.50 561 MET A C 1
ATOM 4549 O O . MET A 1 561 ? 21.785 10.593 -66.910 1.00 96.50 561 MET A O 1
ATOM 4553 N N . ARG A 1 562 ? 22.662 9.395 -65.217 1.00 96.31 562 ARG A N 1
ATOM 4554 C CA . ARG A 1 562 ? 23.337 8.409 -66.081 1.00 96.31 562 ARG A CA 1
ATOM 4555 C C . ARG A 1 562 ? 22.337 7.611 -66.912 1.00 96.31 562 ARG A C 1
ATOM 4557 O O . ARG A 1 562 ? 22.449 7.584 -68.128 1.00 96.31 562 ARG A O 1
ATOM 4564 N N . MET A 1 563 ? 21.292 7.076 -66.282 1.00 95.06 563 MET A N 1
ATOM 4565 C CA . MET A 1 563 ? 20.237 6.356 -67.001 1.00 95.06 563 MET A CA 1
ATOM 4566 C C . MET A 1 563 ? 19.532 7.204 -68.069 1.00 95.06 563 MET A C 1
ATOM 4568 O O . MET A 1 563 ? 19.075 6.676 -69.082 1.00 95.06 563 MET A O 1
ATOM 4572 N N . GLN A 1 564 ? 19.370 8.507 -67.831 1.00 95.31 564 GLN A N 1
ATOM 4573 C CA . GLN A 1 564 ? 18.796 9.416 -68.822 1.00 95.31 564 GLN A CA 1
ATOM 4574 C C . GLN A 1 564 ? 19.759 9.674 -69.983 1.00 95.31 564 GLN A C 1
ATOM 4576 O O . GLN A 1 564 ? 19.302 9.691 -71.123 1.00 95.31 564 GLN A O 1
ATOM 4581 N N . ALA A 1 565 ? 21.057 9.828 -69.712 1.00 94.50 565 ALA A N 1
ATOM 4582 C CA . ALA A 1 565 ? 22.078 9.976 -70.747 1.00 94.50 565 ALA A CA 1
ATOM 4583 C C . ALA A 1 565 ? 22.134 8.739 -71.663 1.00 94.50 565 ALA A C 1
ATOM 4585 O O . ALA A 1 565 ? 21.994 8.882 -72.876 1.00 94.50 565 ALA A O 1
ATOM 4586 N N . ASP A 1 566 ? 22.172 7.534 -71.085 1.00 93.44 566 ASP A N 1
ATOM 4587 C CA . ASP A 1 566 ? 22.205 6.270 -71.839 1.00 93.44 566 ASP A CA 1
ATOM 4588 C C . ASP A 1 566 ? 20.943 6.072 -72.708 1.00 93.44 566 ASP A C 1
ATOM 4590 O O . ASP A 1 566 ? 20.979 5.461 -73.777 1.00 93.44 566 ASP A O 1
ATOM 4594 N N . LYS A 1 567 ? 19.786 6.598 -72.274 1.00 90.50 567 LYS A N 1
ATOM 4595 C CA . LYS A 1 567 ? 18.546 6.592 -73.075 1.00 90.50 567 LYS A CA 1
ATOM 4596 C C . LYS A 1 567 ? 18.582 7.554 -74.262 1.00 90.50 567 LYS A C 1
ATOM 4598 O O . LYS A 1 567 ? 17.842 7.331 -75.219 1.00 90.50 567 LYS A O 1
ATOM 4603 N N . VAL A 1 568 ? 19.337 8.648 -74.173 1.00 91.19 568 VAL A N 1
ATOM 4604 C CA . VAL A 1 568 ? 19.485 9.614 -75.272 1.00 91.19 568 VAL A CA 1
ATOM 4605 C C . VAL A 1 568 ? 20.448 9.069 -76.321 1.00 91.19 568 VAL A C 1
ATOM 4607 O O . VAL A 1 568 ? 20.140 9.159 -77.504 1.00 91.19 568 VAL A O 1
ATOM 4610 N N . GLU A 1 569 ? 21.548 8.449 -75.895 1.00 88.06 569 GLU A N 1
ATOM 4611 C CA . GLU A 1 569 ? 22.540 7.841 -76.791 1.00 88.06 569 GLU A CA 1
ATOM 4612 C C . GLU A 1 569 ? 21.927 6.692 -77.613 1.00 88.06 569 GLU A C 1
ATOM 4614 O O . GLU A 1 569 ? 21.960 6.732 -78.838 1.00 88.06 569 GLU A O 1
ATOM 4619 N N . ASN A 1 570 ? 21.178 5.784 -76.972 1.00 83.88 570 ASN A N 1
ATOM 4620 C CA . ASN A 1 570 ? 20.446 4.697 -77.650 1.00 83.88 570 ASN A CA 1
ATOM 4621 C C . ASN A 1 570 ? 19.303 5.149 -78.588 1.00 83.88 570 ASN A C 1
ATOM 4623 O O . ASN A 1 570 ? 18.656 4.307 -79.204 1.00 83.88 570 ASN A O 1
ATOM 4627 N N . LYS A 1 571 ? 18.957 6.442 -78.632 1.00 78.75 571 LYS A N 1
ATOM 4628 C CA . LYS A 1 571 ? 17.998 6.988 -79.611 1.00 78.75 571 LYS A CA 1
ATOM 4629 C C . LYS A 1 571 ? 18.682 7.605 -80.833 1.00 78.75 571 LYS A C 1
ATOM 4631 O O . LYS A 1 571 ? 17.972 7.972 -81.769 1.00 78.75 571 LYS A O 1
ATOM 4636 N N . MET A 1 572 ? 19.994 7.833 -80.774 1.00 70.00 572 MET A N 1
ATOM 4637 C CA . MET A 1 572 ? 20.774 8.406 -81.874 1.00 70.00 572 MET A CA 1
ATOM 4638 C C . MET A 1 572 ? 21.412 7.337 -82.766 1.00 70.00 572 MET A C 1
ATOM 4640 O O . MET A 1 572 ? 21.653 7.629 -83.937 1.00 70.00 572 MET A O 1
ATOM 4644 N N . ASP A 1 573 ? 21.620 6.135 -82.229 1.00 62.03 573 ASP A N 1
ATOM 4645 C CA . ASP A 1 573 ? 21.877 4.903 -82.986 1.00 62.03 573 ASP A CA 1
ATOM 4646 C C . ASP A 1 573 ? 20.563 4.269 -83.474 1.00 62.03 573 ASP A C 1
ATOM 4648 O O . ASP A 1 573 ? 20.553 3.726 -84.607 1.00 62.03 573 ASP A O 1
#